Protein AF-A0A4Z2HQG2-F1 (afdb_monomer)

Sequence (594 aa):
MADAALGKVYAPDPDDWDNKTYTLETSAAKYFSLNQSSGVMTVKPNTPAGSYWLRVGVSDGVWPDVFSGVRVHVRELEEKSILSSASLRLTGITAREFIDSHVEGKSRLETFWDFLSETLSVRTGCVNIFSIADREERTVDIHFYVLTDNGYLRPEKLHSVLTAHKKKLQSLLRANVSQVQVDECVRTDCKTAGGCSTRLSIADTPTLVDSGALSLVSVKVTPSAVCGCAARETTHLPCFSYPISPCLNGGTCVDTQSGYRPCFDSHLSLEFMTERDDGLLLYAGPSATLLPGDGEDYMAIELIGGTPSLKINHGSGTLVLQLTNNVGVTDRRWHRLDVRSNSKLYDLGSPAESSNTVAGCSLIDDHCNSMERLSSCGKRGRCLGEWGPSGCLCEPGFAGPQCDQAAPEFSFDGRSHMQFQLLWSLPAREMRVQVGVRTHATVGVILSLLSQKQNEYLRLEVIQGLLAVLYNLGDGDYNLTLPYHRLGDGEWHEVELDRCPQGHMTKQSSLGTACVYTLCASRPCRHGTCVAHSPSRYTCRCSEGYRGRHCEATLAMFHNEDGNSLSLSSMFAISICVLAFLGSYVDYVLFYLW

Foldseek 3Di:
DAKAWQDAAFDDDPDPPFFKFKDWDPVCVVFKDADGGRNTIIGHPPDDFDKDWIWMWIDRPPDPIDIGIDIDGHDDDFPVFQVQKWKWKWAPAALLQQCADDPPDDHVVRLVLVLCCVLVVHDSVQKAWFAWDDDPRRMTMTMIWGQDPLGTDHNLVVLVSCLVCVVVSCVSSVTHTPFTRDFPQQPDPLVVFLAKGKDWDWDPGWDWRDNNVDIHTHIHIDIDIDRYDDDPPDDADAQVVDPDRPAPDPDDWDQDQVHTDHDLFDKDKDKDFAQDQWDWDDKDDDPDDDDPSFDIQIWTWIRHRQWTWIWGDPGRDIDIDTDPPSPRRNPRDIDMDIDGRPDPDDPSVDGSDDDPDDRRDGDLVCVQPDVDPAGQQGPQWHFDSTRDLTQTHGHPQADDRNSPHGDDDDDDPQVDDDDDDDPDDDDLFKDKDKDKDFALDQWDWPDKDADPVRQWIWTFIRHRQWTKIWTDPPPDIDIDTDVPDGRNPRDIDMDMDIGHGQQWDWDQDPNGIDTHHAPCSVVQAPAFHWADPDRDDIAGDHDPQFDDRRSPDGQDWDDDPPPDTDHPVRVVVVVVVVVVVVVVVVVVVVVVVD

Structure (mmCIF, N/CA/C/O backbone):
data_AF-A0A4Z2HQG2-F1
#
_entry.id   AF-A0A4Z2HQG2-F1
#
loop_
_atom_site.group_PDB
_atom_site.id
_atom_site.type_symbol
_atom_site.label_atom_id
_atom_site.label_alt_id
_atom_site.label_comp_id
_atom_site.label_asym_id
_atom_site.label_entity_id
_atom_site.label_seq_id
_atom_site.pdbx_PDB_ins_code
_atom_site.Cartn_x
_atom_site.Cartn_y
_atom_site.Cartn_z
_atom_site.occupancy
_atom_site.B_iso_or_equiv
_atom_site.auth_seq_id
_atom_site.auth_comp_id
_atom_site.auth_asym_id
_atom_site.auth_atom_id
_atom_site.pdbx_PDB_model_num
ATOM 1 N N . MET A 1 1 ? -13.260 -7.832 -5.582 1.00 51.09 1 MET A N 1
ATOM 2 C CA . MET A 1 1 ? -13.285 -8.267 -4.165 1.00 51.09 1 MET A CA 1
ATOM 3 C C . MET A 1 1 ? -14.295 -9.399 -4.076 1.00 51.09 1 MET A C 1
ATOM 5 O O . MET A 1 1 ? -15.378 -9.212 -4.605 1.00 51.09 1 MET A O 1
ATOM 9 N N . ALA A 1 2 ? -13.950 -10.565 -3.532 1.00 58.69 2 ALA A N 1
ATOM 10 C CA . ALA A 1 2 ? -14.931 -11.631 -3.288 1.00 58.69 2 ALA A CA 1
ATOM 11 C C . ALA A 1 2 ? -15.864 -11.254 -2.116 1.00 58.69 2 ALA A C 1
ATOM 13 O O . ALA A 1 2 ? -15.590 -10.271 -1.423 1.00 58.69 2 ALA A O 1
ATOM 14 N N . ASP A 1 3 ? -16.935 -12.021 -1.891 1.00 73.19 3 ASP A N 1
ATOM 15 C CA . ASP A 1 3 ? -17.783 -11.860 -0.701 1.00 73.19 3 ASP A CA 1
ATOM 16 C C . ASP A 1 3 ? -16.923 -11.905 0.573 1.00 73.19 3 ASP A C 1
ATOM 18 O O . ASP A 1 3 ? -16.094 -12.805 0.740 1.00 73.19 3 ASP A O 1
ATOM 22 N N . ALA A 1 4 ? -17.110 -10.938 1.474 1.00 83.25 4 ALA A N 1
ATOM 23 C CA . ALA A 1 4 ? -16.335 -10.839 2.711 1.00 83.25 4 ALA A CA 1
ATOM 24 C C . ALA A 1 4 ? -17.253 -10.844 3.937 1.00 83.25 4 ALA A C 1
ATOM 26 O O . ALA A 1 4 ? -18.242 -10.112 3.989 1.00 83.25 4 ALA A O 1
ATOM 27 N N . ALA A 1 5 ? -16.931 -11.668 4.934 1.00 89.06 5 ALA A N 1
ATOM 28 C CA . ALA A 1 5 ? -17.660 -11.702 6.199 1.00 89.06 5 ALA A CA 1
ATOM 29 C C . ALA A 1 5 ? -17.348 -10.452 7.033 1.00 89.06 5 ALA A C 1
ATOM 31 O O . ALA A 1 5 ? -16.183 -10.155 7.276 1.00 89.06 5 ALA A O 1
ATOM 32 N N . LEU A 1 6 ? -18.396 -9.747 7.468 1.00 88.38 6 LEU A N 1
ATOM 33 C CA . LEU A 1 6 ? -18.344 -8.529 8.280 1.00 88.38 6 LEU A CA 1
ATOM 34 C C . LEU A 1 6 ? -18.294 -8.789 9.786 1.00 88.38 6 LEU A C 1
ATOM 36 O O . LEU A 1 6 ? -17.928 -7.888 10.528 1.00 88.38 6 LEU A O 1
ATOM 40 N N . GLY A 1 7 ? -18.648 -9.997 10.225 1.00 87.12 7 GLY A N 1
ATOM 41 C CA . GLY A 1 7 ? -18.783 -10.349 11.640 1.00 87.12 7 GLY A CA 1
ATOM 42 C C . GLY A 1 7 ? -20.166 -10.909 11.957 1.00 87.12 7 GLY A C 1
ATOM 43 O O . GLY A 1 7 ? -21.037 -10.991 11.081 1.00 87.12 7 GLY A O 1
ATOM 44 N N . LYS A 1 8 ? -20.357 -11.338 13.208 1.00 87.00 8 LYS A N 1
ATOM 45 C CA . LYS A 1 8 ? -21.654 -11.815 13.702 1.00 87.00 8 LYS A CA 1
ATOM 46 C C . LYS A 1 8 ? -22.450 -10.643 14.270 1.00 87.00 8 LYS A C 1
ATOM 48 O O . LYS A 1 8 ? -21.924 -9.855 15.047 1.00 87.00 8 LYS A O 1
ATOM 53 N N . VAL A 1 9 ? -23.734 -10.554 13.930 1.00 85.75 9 VAL A N 1
ATOM 54 C CA . VAL A 1 9 ? -24.632 -9.562 14.531 1.00 85.75 9 VAL A CA 1
ATOM 55 C C . VAL A 1 9 ? -24.771 -9.847 16.025 1.00 85.75 9 VAL A C 1
ATOM 57 O O . VAL A 1 9 ? -25.248 -10.913 16.426 1.00 85.75 9 VAL A O 1
ATOM 60 N N . TYR A 1 10 ? -24.345 -8.888 16.845 1.00 78.62 10 TYR A N 1
ATOM 61 C CA . TYR A 1 10 ? -24.420 -8.997 18.294 1.00 78.62 10 TYR A CA 1
ATOM 62 C C . TYR A 1 10 ? -25.868 -8.845 18.779 1.00 78.62 10 TYR A C 1
ATOM 64 O O . TYR A 1 10 ? -26.553 -7.868 18.460 1.00 78.62 10 TYR A O 1
ATOM 72 N N . ALA A 1 11 ? -26.316 -9.844 19.537 1.00 74.81 11 ALA A N 1
ATOM 73 C CA . ALA A 1 11 ? -27.630 -9.931 20.164 1.00 74.81 11 ALA A CA 1
ATOM 74 C C . ALA A 1 11 ? -27.455 -10.645 21.519 1.00 74.81 11 ALA A C 1
ATOM 76 O O . ALA A 1 11 ? -27.500 -11.882 21.563 1.00 74.81 11 ALA A O 1
ATOM 77 N N . PRO A 1 12 ? -27.112 -9.889 22.581 1.00 66.75 12 PRO A N 1
ATOM 78 C CA . PRO A 1 12 ? -26.886 -10.448 23.906 1.00 66.75 12 PRO A CA 1
ATOM 79 C C . PRO A 1 12 ? -28.193 -11.011 24.452 1.00 66.75 12 PRO A C 1
ATOM 81 O O . PRO A 1 12 ? -29.228 -10.354 24.366 1.00 66.75 12 PRO A O 1
ATOM 84 N N . ASP A 1 13 ? -28.116 -12.213 25.001 1.00 64.69 13 ASP A N 1
ATOM 85 C CA . ASP A 1 13 ? -29.256 -12.978 25.484 1.00 64.69 13 ASP A CA 1
ATOM 86 C C . ASP A 1 13 ? -28.872 -13.635 26.815 1.00 64.69 13 ASP A C 1
ATOM 88 O O . ASP A 1 13 ? -27.799 -14.240 26.887 1.00 64.69 13 ASP A O 1
ATOM 92 N N . PRO A 1 14 ? -29.643 -13.452 27.896 1.00 61.03 14 PRO A N 1
ATOM 93 C CA . PRO A 1 14 ? -29.317 -14.027 29.198 1.00 61.03 14 PRO A CA 1
ATOM 94 C C . PRO A 1 14 ? -29.304 -15.568 29.234 1.00 61.03 14 PRO A C 1
ATOM 96 O O . PRO A 1 14 ? -28.666 -16.132 30.126 1.00 61.03 14 PRO A O 1
ATOM 99 N N . ASP A 1 15 ? -29.971 -16.241 28.293 1.00 62.28 15 ASP A N 1
ATOM 100 C CA . ASP A 1 15 ? -30.085 -17.696 28.153 1.00 62.28 15 ASP A CA 1
ATOM 101 C C . ASP A 1 15 ? -29.607 -18.187 26.771 1.00 62.28 15 ASP A C 1
ATOM 103 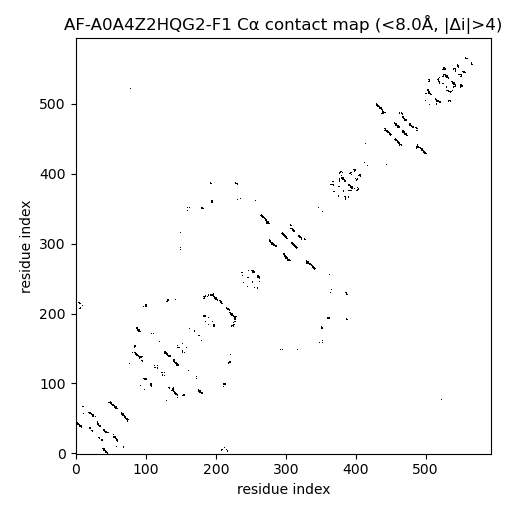O O . ASP A 1 15 ? -30.370 -18.511 25.873 1.00 62.28 15 ASP A O 1
ATOM 107 N N . ASP A 1 16 ? -28.288 -18.330 26.616 1.00 60.03 16 ASP A N 1
ATOM 108 C CA . ASP A 1 16 ? -27.610 -18.720 25.362 1.00 60.03 16 ASP A CA 1
ATOM 109 C C . ASP A 1 16 ? -27.902 -20.154 24.836 1.00 60.03 16 ASP A C 1
ATOM 111 O O . ASP A 1 16 ? -27.210 -20.633 23.930 1.00 60.03 16 ASP A O 1
ATOM 115 N N . TRP A 1 17 ? -28.882 -20.874 25.392 1.00 60.38 17 TRP A N 1
ATOM 116 C CA . TRP A 1 17 ? -29.197 -22.259 25.005 1.00 60.38 17 TRP A CA 1
ATOM 117 C C . TRP A 1 17 ? -30.193 -22.387 23.842 1.00 60.38 17 TRP A C 1
ATOM 119 O O . TRP A 1 17 ? -30.393 -23.505 23.358 1.00 60.38 17 TRP A O 1
ATOM 129 N N . ASP A 1 18 ? -30.738 -21.275 23.342 1.00 66.75 18 ASP A N 1
ATOM 130 C CA . ASP A 1 18 ? -31.759 -21.276 22.293 1.00 66.75 18 ASP A CA 1
ATOM 131 C C . ASP A 1 18 ? -31.204 -20.954 20.890 1.00 66.75 18 ASP A C 1
ATOM 133 O O . ASP A 1 18 ? -30.251 -20.191 20.691 1.00 66.75 18 ASP A O 1
ATOM 137 N N . ASN A 1 19 ? -31.804 -21.572 19.865 1.00 77.38 19 ASN A N 1
ATOM 138 C CA . ASN A 1 19 ? -31.438 -21.341 18.467 1.00 77.38 19 ASN A CA 1
ATOM 139 C C . ASN A 1 19 ? -32.012 -20.007 17.979 1.00 77.38 19 ASN A C 1
ATOM 141 O O . ASN A 1 19 ? -33.206 -19.890 17.716 1.00 77.38 19 ASN A O 1
ATOM 145 N N . LYS A 1 20 ? -31.136 -19.025 17.770 1.00 80.94 20 LYS A N 1
ATOM 146 C CA . LYS A 1 20 ? -31.509 -17.702 17.254 1.00 80.94 20 LYS A CA 1
ATOM 147 C C . LYS A 1 20 ? -31.681 -17.714 15.737 1.00 80.94 20 LYS A C 1
ATOM 149 O O . LYS A 1 20 ? -30.840 -18.237 15.004 1.00 80.94 20 LYS A O 1
ATOM 154 N N . THR A 1 21 ? -32.735 -17.061 15.266 1.00 86.50 21 THR A N 1
ATOM 155 C CA . THR A 1 21 ? -32.995 -16.797 13.850 1.00 86.50 21 THR A CA 1
ATOM 156 C C . THR A 1 21 ? -32.809 -15.319 13.535 1.00 86.50 21 THR A C 1
ATOM 158 O O . THR A 1 21 ? -33.288 -14.441 14.250 1.00 86.50 21 THR A O 1
ATOM 161 N N . TYR A 1 22 ? -32.076 -15.045 12.457 1.00 88.00 22 TYR A N 1
ATOM 162 C CA . TYR A 1 22 ? -31.680 -13.698 12.060 1.00 88.00 22 TYR A CA 1
ATOM 163 C C . TYR A 1 22 ? -32.368 -13.287 10.757 1.00 88.00 22 TYR A C 1
ATOM 165 O O . TYR A 1 22 ? -32.277 -13.986 9.745 1.00 88.00 22 TYR A O 1
ATOM 173 N N . THR A 1 23 ? -33.015 -12.122 10.753 1.00 87.38 23 THR A N 1
ATOM 174 C CA . THR A 1 23 ? -33.727 -11.576 9.589 1.00 87.38 23 THR A CA 1
ATOM 175 C C . THR A 1 23 ? -33.240 -10.167 9.258 1.00 87.38 23 THR A C 1
ATOM 177 O O . THR A 1 23 ? -33.092 -9.320 10.134 1.00 87.38 23 THR A O 1
ATOM 180 N N . LEU A 1 24 ? -32.950 -9.908 7.980 1.00 85.06 24 LEU A N 1
ATOM 181 C CA . LEU A 1 24 ? -32.493 -8.601 7.499 1.00 85.06 24 LEU A CA 1
ATOM 182 C C . LEU A 1 24 ? -33.654 -7.850 6.842 1.00 85.06 24 LEU A C 1
ATOM 184 O O . LEU A 1 24 ? -34.320 -8.395 5.962 1.00 85.06 24 LEU A O 1
ATOM 188 N N . GLU A 1 25 ? -33.861 -6.589 7.221 1.00 76.75 25 GLU A N 1
ATOM 189 C CA . GLU A 1 25 ? -34.881 -5.739 6.602 1.00 76.75 25 GLU A CA 1
ATOM 190 C C . GLU A 1 25 ? -34.534 -5.434 5.122 1.00 76.75 25 GLU A C 1
ATOM 192 O O . GLU A 1 25 ? -33.387 -5.156 4.755 1.00 76.75 25 GLU A O 1
ATOM 197 N N . THR A 1 26 ? -35.533 -5.523 4.240 1.00 63.28 26 THR A N 1
ATOM 198 C CA . THR A 1 26 ? -35.403 -5.679 2.774 1.00 63.28 26 THR A CA 1
ATOM 199 C C . THR A 1 26 ? -34.710 -4.535 2.027 1.00 63.28 26 THR A C 1
ATOM 201 O O . THR A 1 26 ? -34.234 -4.747 0.912 1.00 63.28 26 THR A O 1
ATOM 204 N N . SER A 1 27 ? -34.579 -3.345 2.615 1.00 66.06 27 SER A N 1
ATOM 205 C CA . SER A 1 27 ? -33.904 -2.199 1.983 1.00 66.06 27 SER A CA 1
ATOM 206 C C . SER A 1 27 ? -32.385 -2.386 1.823 1.00 66.06 27 SER A C 1
ATOM 208 O O . SER A 1 27 ? -31.767 -1.706 1.004 1.00 66.06 27 SER A O 1
ATOM 210 N N . ALA A 1 28 ? -31.778 -3.341 2.539 1.00 63.22 28 ALA A N 1
ATOM 211 C CA . ALA A 1 28 ? -30.330 -3.557 2.561 1.00 63.22 28 ALA A CA 1
ATOM 212 C C . ALA A 1 28 ? -29.814 -4.809 1.823 1.00 63.22 28 ALA A C 1
ATOM 214 O O . ALA A 1 28 ? -28.605 -4.948 1.612 1.00 63.22 28 ALA A O 1
ATOM 215 N N . ALA A 1 29 ? -30.706 -5.704 1.387 1.00 68.56 29 ALA A N 1
ATOM 216 C CA . ALA A 1 29 ? -30.348 -6.998 0.787 1.00 68.56 29 ALA A CA 1
ATOM 217 C C . ALA A 1 29 ? -29.572 -6.889 -0.549 1.00 68.56 29 ALA A C 1
ATOM 219 O O . ALA A 1 29 ? -28.973 -7.861 -1.031 1.00 68.56 29 ALA A O 1
ATOM 220 N N . LYS A 1 30 ? -29.563 -5.694 -1.161 1.00 81.75 30 LYS A N 1
ATOM 221 C CA . LYS A 1 30 ? -28.828 -5.414 -2.402 1.00 81.75 30 LYS A CA 1
ATOM 222 C C . LYS A 1 30 ? -27.312 -5.548 -2.221 1.00 81.75 30 LYS A C 1
ATOM 224 O O . LYS A 1 30 ? -26.664 -6.118 -3.093 1.00 81.75 30 LYS A O 1
ATOM 229 N N . TYR A 1 31 ? -26.770 -5.063 -1.104 1.00 86.94 31 TYR A N 1
ATOM 230 C CA . TYR A 1 31 ? -25.321 -4.980 -0.861 1.00 86.94 31 TYR A CA 1
ATOM 231 C C . TYR A 1 31 ? -24.828 -5.934 0.229 1.00 86.94 31 TYR A C 1
ATOM 233 O O . TYR A 1 31 ? -23.652 -6.292 0.249 1.00 86.94 31 TYR A O 1
ATOM 241 N N . PHE A 1 32 ? -25.727 -6.383 1.105 1.00 90.00 32 PHE A N 1
ATOM 242 C CA . PHE A 1 32 ? -25.391 -7.235 2.238 1.00 90.00 32 PHE A CA 1
ATOM 243 C C . PHE A 1 32 ? -26.239 -8.502 2.236 1.00 90.00 32 PHE A C 1
ATOM 245 O O . PHE A 1 32 ? -27.396 -8.499 1.809 1.00 90.00 32 PHE A O 1
ATOM 252 N N . SER A 1 33 ? -25.659 -9.587 2.728 1.00 88.94 33 SER A N 1
ATOM 253 C CA . SER A 1 33 ? -26.357 -10.836 3.025 1.00 88.94 33 SER A CA 1
ATOM 254 C C . SER A 1 33 ? -26.158 -11.207 4.486 1.00 88.94 33 SER A C 1
ATOM 256 O O . SER A 1 33 ? -25.143 -10.875 5.092 1.00 88.94 33 SER A O 1
ATOM 258 N N . LEU A 1 34 ? -27.150 -11.880 5.058 1.00 89.25 34 LEU A N 1
ATOM 259 C CA . LEU A 1 34 ? -27.147 -12.307 6.449 1.00 89.25 34 LEU A CA 1
ATOM 260 C C . LEU A 1 34 ? -27.459 -13.797 6.500 1.00 89.25 34 LEU A C 1
ATOM 262 O O . LEU A 1 34 ? -28.461 -14.243 5.939 1.00 89.25 34 LEU A O 1
ATOM 266 N N . ASN A 1 35 ? -26.597 -14.564 7.159 1.00 89.69 35 ASN A N 1
ATOM 267 C CA . ASN A 1 35 ? -26.870 -15.965 7.420 1.00 89.69 35 ASN A CA 1
ATOM 268 C C . ASN A 1 35 ? -27.916 -16.082 8.539 1.00 89.69 35 ASN A C 1
ATOM 270 O O . ASN A 1 35 ? -27.693 -15.607 9.653 1.00 89.69 35 ASN A O 1
ATOM 274 N N . GLN A 1 36 ? -29.039 -16.731 8.235 1.00 88.19 36 GLN A N 1
ATOM 275 C CA . GLN A 1 36 ? -30.193 -16.815 9.130 1.00 88.19 36 GLN A CA 1
ATOM 276 C C . GLN A 1 36 ? -29.933 -17.613 10.412 1.00 88.19 36 GLN A C 1
ATOM 278 O O . GLN A 1 36 ? -30.589 -17.339 11.410 1.00 88.19 36 GLN A O 1
ATOM 283 N N . SER A 1 37 ? -29.000 -18.573 10.404 1.00 86.38 37 SER A N 1
ATOM 284 C CA . SER A 1 37 ? -28.721 -19.440 11.557 1.00 86.38 37 SER A CA 1
ATOM 285 C C . SER A 1 37 ? -27.490 -19.006 12.351 1.00 86.38 37 SER A C 1
ATOM 287 O O . SER A 1 37 ? -27.439 -19.189 13.560 1.00 86.38 37 SER A O 1
ATOM 289 N N . SER A 1 38 ? -26.471 -18.446 11.692 1.00 86.69 38 SER A N 1
ATOM 290 C CA . SER A 1 38 ? -25.245 -18.015 12.378 1.00 86.69 38 SER A CA 1
ATOM 291 C C . SER A 1 38 ? -25.233 -16.533 12.744 1.00 86.69 38 SER A C 1
ATOM 293 O O . SER A 1 38 ? -24.419 -16.126 13.574 1.00 86.69 38 SER A O 1
ATOM 295 N N . GLY A 1 39 ? -26.086 -15.718 12.116 1.00 86.75 39 GLY A N 1
ATOM 296 C CA . GLY A 1 39 ? -26.074 -14.262 12.257 1.00 86.75 39 GLY A CA 1
ATOM 297 C C . GLY A 1 39 ? -24.847 -13.597 11.631 1.00 86.75 39 GLY A C 1
ATOM 298 O O . GLY A 1 39 ? -24.604 -12.418 11.878 1.00 86.75 39 GLY A O 1
ATOM 299 N N . VAL A 1 40 ? -24.050 -14.331 10.844 1.00 89.50 40 VAL A N 1
ATOM 300 C CA . VAL A 1 40 ? -22.886 -13.776 10.141 1.00 89.50 40 VAL A CA 1
ATOM 301 C C . VAL A 1 40 ? -23.363 -12.936 8.967 1.00 89.50 40 VAL A C 1
ATOM 303 O O . VAL A 1 40 ? -24.077 -13.422 8.086 1.00 89.50 40 VAL A O 1
ATOM 306 N N . MET A 1 41 ? -22.943 -11.676 8.952 1.00 90.00 41 MET A N 1
ATOM 307 C CA . MET A 1 41 ? -23.210 -10.750 7.864 1.00 90.00 41 MET A CA 1
ATOM 308 C C . MET A 1 41 ? -22.066 -10.784 6.850 1.00 90.00 41 MET A C 1
ATOM 310 O O . MET A 1 41 ? -20.900 -10.871 7.226 1.00 90.00 41 MET A O 1
ATOM 314 N N . THR A 1 42 ? -22.382 -10.699 5.563 1.00 90.44 42 THR A N 1
ATOM 315 C CA . THR A 1 42 ? -21.413 -10.652 4.464 1.00 90.44 42 THR A CA 1
ATOM 316 C C . THR A 1 42 ? -21.691 -9.459 3.555 1.00 90.44 42 THR A C 1
ATOM 318 O O . THR A 1 42 ? -22.846 -9.123 3.285 1.00 90.44 42 THR A O 1
ATOM 321 N N . VAL A 1 43 ? -20.629 -8.802 3.089 1.00 89.56 43 VAL A N 1
ATOM 322 C CA . VAL A 1 43 ? -20.696 -7.740 2.078 1.00 89.56 43 VAL A CA 1
ATOM 323 C C . VAL A 1 43 ? -20.455 -8.326 0.694 1.00 89.56 43 VAL A C 1
ATOM 325 O O . VAL A 1 43 ? -19.551 -9.145 0.513 1.00 89.56 43 VAL A O 1
ATOM 328 N N . LYS A 1 44 ? -21.263 -7.894 -0.276 1.00 84.56 44 LYS A N 1
ATOM 329 C CA . LYS A 1 44 ? -21.154 -8.309 -1.676 1.00 84.56 44 LYS A CA 1
ATOM 330 C C . LYS A 1 44 ? -20.104 -7.477 -2.432 1.00 84.56 44 LYS A C 1
ATOM 332 O O . LYS A 1 44 ? -19.889 -6.305 -2.088 1.00 84.56 44 LYS A O 1
ATOM 337 N N . PRO A 1 45 ? -19.486 -8.028 -3.496 1.00 79.88 45 PRO A N 1
ATOM 338 C CA . PRO A 1 45 ? -18.618 -7.288 -4.408 1.00 79.88 45 PRO A CA 1
ATOM 339 C C . PRO A 1 45 ? -19.247 -5.980 -4.894 1.00 79.88 45 PRO A C 1
ATOM 341 O O . PRO A 1 45 ? -20.457 -5.895 -5.095 1.00 79.88 45 PRO A O 1
ATOM 344 N N . ASN A 1 46 ? -18.401 -4.981 -5.161 1.00 76.06 46 ASN A N 1
ATOM 345 C CA . ASN A 1 46 ? -18.788 -3.691 -5.752 1.00 76.06 46 ASN A CA 1
ATOM 346 C C . ASN A 1 46 ? -19.796 -2.878 -4.920 1.00 76.06 46 ASN A C 1
ATOM 348 O O . ASN A 1 46 ? -20.491 -2.011 -5.451 1.00 76.06 46 ASN A O 1
ATOM 352 N N . THR A 1 47 ? -19.863 -3.128 -3.610 1.00 83.62 47 THR A N 1
ATOM 353 C CA . THR A 1 47 ? -20.615 -2.276 -2.684 1.00 83.62 47 THR A CA 1
ATOM 354 C C . THR A 1 47 ? -19.990 -0.871 -2.651 1.00 83.62 47 THR A C 1
ATOM 356 O O . THR A 1 47 ? -18.798 -0.758 -2.357 1.00 83.62 47 THR A O 1
ATOM 359 N N . PRO A 1 48 ? -20.749 0.204 -2.947 1.00 85.44 48 PRO A N 1
ATOM 360 C CA . PRO A 1 48 ? -20.213 1.564 -2.969 1.00 85.44 48 PRO A CA 1
ATOM 361 C C . PRO A 1 48 ? -19.671 2.011 -1.607 1.00 85.44 48 PRO A C 1
ATOM 363 O O . PRO A 1 48 ? -20.218 1.643 -0.563 1.00 85.44 48 PRO A O 1
ATOM 366 N N . ALA A 1 49 ? -18.644 2.864 -1.614 1.00 86.94 49 ALA A N 1
ATOM 367 C CA . ALA A 1 49 ? -18.182 3.529 -0.401 1.00 86.94 49 ALA A CA 1
ATOM 368 C C . ALA A 1 49 ? -19.314 4.373 0.209 1.00 86.94 49 ALA A C 1
ATOM 370 O O . ALA A 1 49 ? -20.054 5.057 -0.500 1.00 86.94 49 ALA A O 1
ATOM 371 N N . GLY A 1 50 ? -19.467 4.311 1.529 1.00 87.06 50 GLY A N 1
ATOM 372 C CA . GLY A 1 50 ? -20.583 4.946 2.216 1.00 87.06 50 GLY A CA 1
ATOM 373 C C . GLY A 1 50 ? -20.833 4.384 3.607 1.00 87.06 50 GLY A C 1
ATOM 374 O O . GLY A 1 50 ? -20.152 3.472 4.074 1.00 87.06 50 GLY A O 1
ATOM 375 N N . SER A 1 51 ? -21.819 4.964 4.284 1.00 89.25 51 SER A N 1
ATOM 376 C CA . SER A 1 51 ? -22.279 4.496 5.591 1.00 89.25 51 SER A CA 1
ATOM 377 C C . SER A 1 51 ? -23.682 3.929 5.445 1.00 89.25 51 SER A C 1
ATOM 379 O O . SER A 1 51 ? -24.586 4.632 5.000 1.00 89.25 51 SER A O 1
ATOM 381 N N . TYR A 1 52 ? -23.850 2.671 5.826 1.00 89.19 52 TYR A N 1
ATOM 382 C CA . TYR A 1 52 ? -25.099 1.933 5.720 1.00 89.19 52 TYR A CA 1
ATOM 383 C C . TYR A 1 52 ? -25.632 1.652 7.119 1.00 89.19 52 TYR A C 1
ATOM 385 O O . TYR A 1 52 ? -24.882 1.247 8.010 1.00 89.19 52 TYR A O 1
ATOM 393 N N . TRP A 1 53 ? -26.926 1.881 7.312 1.00 88.69 53 TRP A N 1
ATOM 394 C CA . TRP A 1 53 ? -27.624 1.562 8.549 1.00 88.69 53 TRP A CA 1
ATOM 395 C C . TRP A 1 53 ? -28.558 0.388 8.296 1.00 88.69 53 TRP A C 1
ATOM 397 O O . TRP A 1 53 ? -29.460 0.477 7.465 1.00 88.69 53 TRP A O 1
ATOM 407 N N . LEU A 1 54 ? -28.299 -0.717 8.985 1.00 88.56 54 LEU A N 1
ATOM 408 C CA . LEU A 1 54 ? -28.976 -1.990 8.806 1.00 88.56 54 LEU A CA 1
ATOM 409 C C . LEU A 1 54 ? -29.760 -2.316 10.071 1.00 88.56 54 LEU A C 1
ATOM 411 O O . LEU A 1 54 ? -29.247 -2.171 11.180 1.00 88.56 54 LEU A O 1
ATOM 415 N N . ARG A 1 55 ? -30.992 -2.788 9.903 1.00 87.25 55 ARG A N 1
ATOM 416 C CA . ARG A 1 55 ? -31.817 -3.289 10.999 1.00 87.25 55 ARG A CA 1
ATOM 417 C C . ARG A 1 55 ? -31.965 -4.798 10.848 1.00 87.25 55 ARG A C 1
ATOM 419 O O . ARG A 1 55 ? -32.398 -5.282 9.802 1.00 87.25 55 ARG A O 1
ATOM 426 N N . VAL A 1 56 ? -31.561 -5.520 11.887 1.00 88.12 56 VAL A N 1
ATOM 427 C CA . VAL A 1 56 ? -31.580 -6.982 11.934 1.00 88.12 56 VAL A CA 1
ATOM 428 C C . VAL A 1 56 ? -32.535 -7.421 13.032 1.00 88.12 56 VAL A C 1
ATOM 430 O O . VAL A 1 56 ? -32.326 -7.076 14.192 1.00 88.12 56 VAL A O 1
ATOM 433 N N . GLY A 1 57 ? -33.580 -8.155 12.663 1.00 87.31 57 GLY A N 1
ATOM 434 C CA . GLY A 1 57 ? -34.461 -8.827 13.612 1.00 87.31 57 GLY A CA 1
ATOM 435 C C . GLY A 1 57 ? -33.812 -10.115 14.106 1.00 87.31 57 GLY A C 1
ATOM 436 O O . GLY A 1 57 ? -33.263 -10.878 13.306 1.00 87.31 57 GLY A O 1
ATOM 437 N N . VAL A 1 58 ? -33.862 -10.342 15.412 1.00 86.94 58 VAL A N 1
ATOM 438 C CA . VAL A 1 58 ? -33.368 -11.551 16.071 1.00 86.94 58 VAL A CA 1
ATOM 439 C C . VAL A 1 58 ? -34.511 -12.144 16.881 1.00 86.94 58 VAL A C 1
ATOM 441 O O . VAL A 1 58 ? -35.093 -11.450 17.713 1.00 86.94 58 VAL A O 1
ATOM 444 N N . SER A 1 59 ? -34.832 -13.406 16.604 1.00 85.00 59 SER A N 1
ATOM 445 C CA . SER A 1 59 ? -35.925 -14.144 17.242 1.00 85.00 59 SER A CA 1
ATOM 446 C C . SER A 1 59 ? -35.436 -15.513 17.702 1.00 85.00 59 SER A C 1
ATOM 448 O O . SER A 1 59 ? -34.802 -16.236 16.928 1.00 85.00 59 SER A O 1
ATOM 450 N N . ASP A 1 60 ? -35.718 -15.866 18.950 1.00 80.38 60 ASP A N 1
ATOM 451 C CA . ASP A 1 60 ? -35.506 -17.195 19.541 1.00 80.38 60 ASP A CA 1
ATOM 452 C C . ASP A 1 60 ? -36.808 -18.029 19.574 1.00 80.38 60 ASP A C 1
ATOM 454 O O . ASP A 1 60 ? -36.784 -19.225 19.859 1.00 80.38 60 ASP A O 1
ATOM 458 N N . GLY A 1 61 ? -37.952 -17.417 19.236 1.00 75.81 61 GLY A N 1
ATOM 459 C CA . GLY A 1 61 ? -39.279 -18.030 19.302 1.00 75.81 61 GLY A CA 1
ATOM 460 C C . GLY A 1 61 ? -39.864 -18.167 20.716 1.00 75.81 61 GLY A C 1
ATOM 461 O O . GLY A 1 61 ? -40.967 -18.705 20.848 1.00 75.81 61 GLY A O 1
ATOM 462 N N . VAL A 1 62 ? -39.166 -17.690 21.750 1.00 74.81 62 VAL A N 1
ATOM 463 C CA . VAL A 1 62 ? -39.548 -17.772 23.170 1.00 74.81 62 VAL A CA 1
ATOM 464 C C . VAL A 1 62 ? -39.829 -16.378 23.734 1.00 74.81 62 VAL A C 1
ATOM 466 O O . VAL A 1 62 ? -40.880 -16.156 24.344 1.00 74.81 62 VAL A O 1
ATOM 469 N N . TRP A 1 63 ? -38.929 -15.428 23.489 1.00 69.69 63 TRP A N 1
ATOM 470 C CA . TRP A 1 63 ? -39.031 -14.036 23.907 1.00 69.69 63 TRP A CA 1
ATOM 471 C C . TRP A 1 63 ? -39.437 -13.126 22.735 1.00 69.69 63 TRP A C 1
ATOM 473 O O . TRP A 1 63 ? -39.380 -13.522 21.570 1.00 69.69 63 TRP A O 1
ATOM 483 N N . PRO A 1 64 ? -39.909 -11.893 23.007 1.00 72.56 64 PRO A N 1
ATOM 484 C CA . PRO A 1 64 ? -40.253 -10.951 21.948 1.00 72.56 64 PRO A CA 1
ATOM 485 C C . PRO A 1 64 ? -39.054 -10.630 21.052 1.00 72.56 64 PRO A C 1
ATOM 487 O O . PRO A 1 64 ? -37.979 -10.307 21.556 1.00 72.56 64 PRO A O 1
ATOM 490 N N . ASP A 1 65 ? -39.281 -10.632 19.737 1.00 77.38 65 ASP A N 1
ATOM 491 C CA . ASP A 1 65 ? -38.264 -10.302 18.738 1.00 77.38 65 ASP A CA 1
ATOM 492 C C . ASP A 1 65 ? -37.551 -8.980 19.056 1.00 77.38 65 ASP A C 1
ATOM 494 O O . ASP A 1 65 ? -38.176 -7.936 19.284 1.00 77.38 65 ASP A O 1
ATOM 498 N N . VAL A 1 66 ? -36.220 -9.017 19.009 1.00 81.75 66 VAL A N 1
ATOM 499 C CA . VAL A 1 66 ? -35.365 -7.860 19.279 1.00 81.75 66 VAL A CA 1
ATOM 500 C C . VAL A 1 66 ? -34.744 -7.364 17.980 1.00 81.75 66 VAL A C 1
ATOM 502 O O . VAL A 1 66 ? -34.366 -8.146 17.109 1.00 81.75 66 VAL A O 1
ATOM 505 N N . PHE A 1 67 ? -34.590 -6.047 17.848 1.00 83.88 67 PHE A N 1
ATOM 506 C CA . PHE A 1 67 ? -33.941 -5.446 16.685 1.00 83.88 67 PHE A CA 1
ATOM 507 C C . PHE A 1 67 ? -32.551 -4.927 17.041 1.00 83.88 67 PHE A C 1
ATOM 509 O O . PHE A 1 67 ? -32.410 -3.997 17.834 1.00 83.88 67 PHE A O 1
ATOM 516 N N . SER A 1 68 ? -31.531 -5.487 16.393 1.00 84.81 68 SER A N 1
ATOM 517 C CA . SER A 1 68 ? -30.153 -5.006 16.469 1.00 84.81 68 SER A CA 1
ATOM 518 C C . SER A 1 68 ? -29.868 -4.040 15.315 1.00 84.81 68 SER A C 1
ATOM 520 O O . SER A 1 68 ? -30.175 -4.317 14.150 1.00 84.81 68 SER A O 1
ATOM 522 N N . GLY A 1 69 ? -29.326 -2.864 15.641 1.00 86.81 69 GLY A N 1
ATOM 523 C CA . GLY A 1 69 ? -28.929 -1.846 14.669 1.00 86.81 69 GLY A CA 1
ATOM 524 C C . GLY A 1 69 ? -27.451 -1.981 14.320 1.00 86.81 69 GLY A C 1
ATOM 525 O O . GLY A 1 69 ? -26.599 -1.787 15.182 1.00 86.81 69 GLY A O 1
ATOM 526 N N . VAL A 1 70 ? -27.140 -2.275 13.059 1.00 87.88 70 VAL A N 1
ATOM 527 C CA . VAL A 1 70 ? -25.767 -2.468 12.579 1.00 87.88 70 VAL A CA 1
ATOM 528 C C . VAL A 1 70 ? -25.380 -1.314 11.660 1.00 87.88 70 VAL A C 1
ATOM 530 O O . VAL A 1 70 ? -26.050 -1.041 10.662 1.00 87.88 70 VAL A O 1
ATOM 533 N N . ARG A 1 71 ? -24.276 -0.632 11.977 1.00 89.81 71 ARG A N 1
ATOM 534 C CA . ARG A 1 71 ? -23.708 0.427 11.134 1.00 89.81 71 ARG A CA 1
ATOM 535 C C . ARG A 1 71 ? -22.494 -0.102 10.386 1.00 89.81 71 ARG A C 1
ATOM 537 O O . ARG A 1 71 ? -21.489 -0.428 11.006 1.00 89.81 71 ARG A O 1
ATOM 544 N N . VAL A 1 72 ? -22.568 -0.132 9.059 1.00 90.19 72 VAL A N 1
ATOM 545 C CA . VAL A 1 72 ? -21.461 -0.577 8.205 1.00 90.19 72 VAL A CA 1
ATOM 546 C C . VAL A 1 72 ? -20.856 0.625 7.493 1.00 90.19 72 VAL A C 1
ATOM 548 O O . VAL A 1 72 ? -21.544 1.330 6.756 1.00 90.19 72 VAL A O 1
ATOM 551 N N . HIS A 1 73 ? -19.561 0.856 7.697 1.00 89.50 73 HIS A N 1
ATOM 552 C CA . HIS A 1 73 ? -18.803 1.893 7.000 1.00 89.50 73 HIS A CA 1
ATOM 553 C C . HIS A 1 73 ? -17.909 1.253 5.937 1.00 89.50 73 HIS A C 1
ATOM 555 O O . HIS A 1 73 ? -16.931 0.589 6.265 1.00 89.50 73 HIS A O 1
ATOM 561 N N . VAL A 1 74 ? -18.232 1.478 4.665 1.00 89.19 74 VAL A N 1
ATOM 562 C CA . VAL A 1 74 ? -17.434 1.017 3.524 1.00 89.19 74 VAL A CA 1
ATOM 563 C C . VAL A 1 74 ? -16.537 2.164 3.072 1.00 89.19 74 VAL A C 1
ATOM 565 O O . VAL A 1 74 ? -17.028 3.232 2.701 1.00 89.19 74 VAL A O 1
ATOM 568 N N . ARG A 1 75 ? -15.220 1.950 3.114 1.00 85.31 75 ARG A N 1
ATOM 569 C CA . ARG A 1 75 ? -14.203 2.899 2.643 1.00 85.31 75 ARG A CA 1
ATOM 570 C C . ARG A 1 75 ? -13.359 2.239 1.560 1.00 85.31 75 ARG A C 1
ATOM 572 O O . ARG A 1 75 ? -13.082 1.045 1.638 1.00 85.31 75 ARG A O 1
ATOM 579 N N . GLU A 1 76 ? -12.965 3.018 0.562 1.00 80.81 76 GLU A N 1
ATOM 580 C CA . GLU A 1 76 ? -12.035 2.562 -0.469 1.00 80.81 76 GLU A CA 1
ATOM 581 C C . GLU A 1 76 ? -10.596 2.685 0.048 1.00 80.81 76 GLU A C 1
ATOM 583 O O . GLU A 1 76 ? -10.257 3.655 0.728 1.00 80.81 76 GLU A O 1
ATOM 588 N N . LEU A 1 77 ? -9.768 1.680 -0.240 1.00 82.31 77 LEU A N 1
ATOM 589 C CA . LEU A 1 77 ? -8.353 1.655 0.119 1.00 82.31 77 LEU A CA 1
ATOM 590 C C . LEU A 1 77 ? -7.526 1.682 -1.166 1.00 82.31 77 LEU A C 1
ATOM 592 O O . LEU A 1 77 ? -7.518 0.711 -1.923 1.00 82.31 77 LEU A O 1
ATOM 596 N N . GLU A 1 78 ? -6.841 2.795 -1.408 1.00 75.44 78 GLU A N 1
ATOM 597 C CA . GLU A 1 78 ? -6.000 2.981 -2.588 1.00 75.44 78 GLU A CA 1
ATOM 598 C C . GLU A 1 78 ? -4.577 2.471 -2.329 1.00 75.44 78 GLU A C 1
ATOM 600 O O . GLU A 1 78 ? -4.100 2.412 -1.195 1.00 75.44 78 GLU A O 1
ATOM 605 N N . GLU A 1 79 ? -3.835 2.166 -3.393 1.00 68.19 79 GLU A N 1
ATOM 606 C CA . GLU A 1 79 ? -2.427 1.766 -3.274 1.00 68.19 79 GLU A CA 1
ATOM 607 C C . GLU A 1 79 ? -1.557 2.879 -2.667 1.00 68.19 79 GLU A C 1
ATOM 609 O O . GLU A 1 79 ? -0.712 2.613 -1.810 1.00 68.19 79 GLU A O 1
ATOM 614 N N . LYS A 1 80 ? -1.839 4.145 -3.008 1.00 63.88 80 LYS A N 1
ATOM 615 C CA . LYS A 1 80 ? -1.177 5.311 -2.402 1.00 63.88 80 LYS A CA 1
ATOM 616 C C . LYS A 1 80 ? -1.403 5.386 -0.889 1.00 63.88 80 LYS A C 1
ATOM 618 O O . LYS A 1 80 ? -0.500 5.809 -0.169 1.00 63.88 80 LYS A O 1
ATOM 623 N N . SER A 1 81 ? -2.560 4.932 -0.399 1.00 79.62 81 SER A N 1
ATOM 624 C CA . SER A 1 81 ? -2.852 4.869 1.036 1.00 79.62 81 SER A CA 1
ATOM 625 C C . SER A 1 81 ? -1.909 3.909 1.767 1.00 79.62 81 SER A C 1
ATOM 627 O O . SER A 1 81 ? -1.532 4.177 2.904 1.00 79.62 81 SER A O 1
ATOM 629 N N . ILE A 1 82 ? -1.493 2.821 1.108 1.00 77.12 82 ILE A N 1
ATOM 630 C CA . ILE A 1 82 ? -0.554 1.837 1.661 1.00 77.12 82 ILE A CA 1
ATOM 631 C C . ILE A 1 82 ? 0.878 2.383 1.621 1.00 77.12 82 ILE A C 1
ATOM 633 O O . ILE A 1 82 ? 1.593 2.290 2.615 1.00 77.12 82 ILE A O 1
ATOM 637 N N . LEU A 1 83 ? 1.285 3.010 0.513 1.00 66.50 83 LEU A N 1
ATOM 638 C CA . LEU A 1 83 ? 2.623 3.606 0.381 1.00 66.50 83 LEU A CA 1
ATOM 639 C C . LEU A 1 83 ? 2.845 4.784 1.341 1.00 66.50 83 LEU A C 1
ATOM 641 O O . LEU A 1 83 ? 3.951 4.992 1.821 1.00 66.50 83 LEU A O 1
ATOM 645 N N . SER A 1 84 ? 1.788 5.541 1.647 1.00 74.75 84 SER A N 1
ATOM 646 C CA . SER A 1 84 ? 1.824 6.655 2.607 1.00 74.75 84 SER A CA 1
ATOM 647 C C . SER A 1 84 ? 1.431 6.233 4.030 1.00 74.75 84 SER A C 1
ATOM 649 O O . SER A 1 84 ? 1.042 7.076 4.839 1.00 74.75 84 SER A O 1
ATOM 651 N N . SER A 1 85 ? 1.470 4.931 4.339 1.00 86.75 85 SER A N 1
ATOM 652 C CA . SER A 1 85 ? 1.061 4.415 5.646 1.00 86.75 85 SER A CA 1
ATOM 653 C C . SER A 1 85 ? 2.198 4.383 6.662 1.00 86.75 85 SER A C 1
ATOM 655 O O . SER A 1 85 ? 3.359 4.137 6.342 1.00 86.75 85 SER A O 1
ATOM 657 N N . ALA A 1 86 ? 1.836 4.596 7.921 1.00 88.12 86 ALA A N 1
ATOM 658 C CA . ALA A 1 86 ? 2.676 4.346 9.073 1.00 88.12 86 ALA A CA 1
ATOM 659 C C . ALA A 1 86 ? 2.326 3.004 9.722 1.00 88.12 86 ALA A C 1
ATOM 661 O O . ALA A 1 86 ? 1.235 2.458 9.540 1.00 88.12 86 ALA A O 1
ATOM 662 N N . SER A 1 87 ? 3.267 2.492 10.511 1.00 92.06 87 SER A N 1
ATOM 663 C CA . SER A 1 87 ? 3.192 1.181 11.148 1.00 92.06 87 SER A CA 1
ATOM 664 C C . SER A 1 87 ? 3.638 1.245 12.609 1.00 92.06 87 SER A C 1
ATOM 666 O O . SER A 1 87 ? 4.541 2.008 12.972 1.00 92.06 87 SER A O 1
ATOM 668 N N . LEU A 1 88 ? 2.976 0.459 13.457 1.00 94.12 88 LEU A N 1
ATOM 669 C CA . LEU A 1 88 ? 3.174 0.412 14.906 1.00 94.12 88 LEU A CA 1
ATOM 670 C C . LEU A 1 88 ? 3.041 -1.034 15.400 1.00 94.12 88 LEU A C 1
ATOM 672 O O . LEU A 1 88 ? 2.030 -1.677 15.118 1.00 94.12 88 LEU A O 1
ATOM 676 N N . ARG A 1 89 ? 4.020 -1.519 16.174 1.00 92.88 89 ARG A N 1
ATOM 677 C CA . ARG A 1 89 ? 3.988 -2.839 16.825 1.00 92.88 89 ARG A CA 1
ATOM 678 C C . ARG A 1 89 ? 3.718 -2.705 18.315 1.00 92.88 89 ARG A C 1
ATOM 680 O O . ARG A 1 89 ? 4.498 -2.087 19.048 1.00 92.88 89 ARG A O 1
ATOM 687 N N . LEU A 1 90 ? 2.647 -3.342 18.772 1.00 95.25 90 LEU A N 1
ATOM 688 C CA . LEU A 1 90 ? 2.272 -3.450 20.180 1.00 95.25 90 LEU A CA 1
ATOM 689 C C . LEU A 1 90 ? 2.532 -4.869 20.697 1.00 95.25 90 LEU A C 1
ATOM 691 O O . LEU A 1 90 ? 2.395 -5.846 19.966 1.00 95.25 90 LEU A O 1
ATOM 695 N N . THR A 1 91 ? 2.901 -4.982 21.972 1.00 94.38 91 THR A N 1
ATOM 696 C CA . THR A 1 91 ? 3.153 -6.259 22.664 1.00 94.38 91 THR A CA 1
ATOM 697 C C . THR A 1 91 ? 2.273 -6.377 23.908 1.00 94.38 91 THR A C 1
ATOM 699 O O . THR A 1 91 ? 1.960 -5.370 24.551 1.00 94.38 91 THR A O 1
ATOM 702 N N . GLY A 1 92 ? 1.877 -7.608 24.248 1.00 91.69 92 GLY A N 1
ATOM 703 C CA . GLY A 1 92 ? 1.035 -7.918 25.409 1.00 91.69 92 GLY A CA 1
ATOM 704 C C . GLY A 1 92 ? -0.473 -7.799 25.158 1.00 91.69 92 GLY A C 1
ATOM 705 O O . GLY A 1 92 ? -1.255 -7.903 26.103 1.00 91.69 92 GLY A O 1
ATOM 706 N N . ILE A 1 93 ? -0.891 -7.615 23.906 1.00 93.69 93 ILE A N 1
ATOM 707 C CA . ILE A 1 93 ? -2.276 -7.351 23.497 1.00 93.69 93 ILE A CA 1
ATOM 708 C C . ILE A 1 93 ? -2.607 -8.127 22.216 1.00 93.69 93 ILE A C 1
ATOM 710 O O . ILE A 1 93 ? -1.699 -8.461 21.462 1.00 93.69 93 ILE A O 1
ATOM 714 N N . THR A 1 94 ? -3.886 -8.413 21.972 1.00 94.06 94 THR A N 1
ATOM 715 C CA . THR A 1 94 ? -4.381 -9.004 20.712 1.00 94.06 94 THR A CA 1
ATOM 716 C C . THR A 1 94 ? -5.181 -7.999 19.882 1.00 94.06 94 THR A C 1
ATOM 718 O O . THR A 1 94 ? -5.653 -6.983 20.400 1.00 94.06 94 THR A O 1
ATOM 721 N N . ALA A 1 95 ? -5.365 -8.268 18.589 1.00 93.19 95 ALA A N 1
ATOM 722 C CA . ALA A 1 95 ? -6.120 -7.404 17.685 1.00 93.19 95 ALA A CA 1
ATOM 723 C C . ALA A 1 95 ? -7.558 -7.207 18.186 1.00 93.19 95 ALA A C 1
ATOM 725 O O . ALA A 1 95 ? -8.064 -6.085 18.187 1.00 93.19 95 ALA A O 1
ATOM 726 N N . ARG A 1 96 ? -8.176 -8.279 18.705 1.00 91.81 96 ARG A N 1
ATOM 727 C CA . ARG A 1 96 ? -9.497 -8.234 19.347 1.00 91.81 96 ARG A CA 1
ATOM 728 C C . ARG A 1 96 ? -9.507 -7.306 20.561 1.00 91.81 96 ARG A C 1
ATOM 730 O O . ARG A 1 96 ? -10.343 -6.417 20.623 1.00 91.81 96 ARG A O 1
ATOM 737 N N . GLU A 1 97 ? -8.563 -7.465 21.488 1.00 91.44 97 GLU A N 1
ATOM 738 C CA . GLU A 1 97 ? -8.448 -6.619 22.690 1.00 91.44 97 GLU A CA 1
ATOM 739 C C . GLU A 1 97 ? -8.126 -5.144 22.374 1.00 91.44 97 GLU A C 1
ATOM 741 O O . GLU A 1 97 ? -8.342 -4.265 23.212 1.00 91.44 97 GLU A O 1
ATOM 746 N N . PHE A 1 98 ? -7.554 -4.854 21.202 1.00 93.00 98 PHE A N 1
ATOM 747 C CA . PHE A 1 98 ? -7.276 -3.488 20.761 1.00 93.00 98 PHE A CA 1
ATOM 748 C C . PHE A 1 98 ? -8.540 -2.766 20.269 1.00 93.00 98 PHE A C 1
ATOM 750 O O . PHE A 1 98 ? -8.706 -1.575 20.541 1.00 93.00 98 PHE A O 1
ATOM 757 N N . ILE A 1 99 ? -9.439 -3.481 19.584 1.00 91.81 99 ILE A N 1
ATOM 758 C CA . ILE A 1 99 ? -10.705 -2.923 19.077 1.00 91.81 99 ILE A CA 1
ATOM 759 C C . ILE A 1 99 ? -11.880 -3.074 20.054 1.00 91.81 99 ILE A C 1
ATOM 761 O O . ILE A 1 99 ? -12.935 -2.489 19.830 1.00 91.81 99 ILE A O 1
ATOM 765 N N . ASP A 1 100 ? -11.720 -3.871 21.109 1.00 87.94 100 ASP A N 1
ATOM 766 C CA . ASP A 1 100 ? -12.765 -4.112 22.099 1.00 87.94 100 ASP A CA 1
ATOM 767 C C . ASP A 1 100 ? -13.120 -2.836 22.879 1.00 87.94 100 ASP A C 1
ATOM 769 O O . ASP A 1 100 ? -12.250 -2.124 23.394 1.00 87.94 100 ASP A O 1
ATOM 773 N N . SER A 1 101 ? -14.417 -2.549 22.956 1.00 75.12 101 SER A N 1
ATOM 774 C CA . SER A 1 101 ? -14.987 -1.442 23.717 1.00 75.12 101 SER A CA 1
ATOM 775 C C . SER A 1 101 ? -15.688 -2.019 24.941 1.00 75.12 101 SER A C 1
ATOM 777 O O . SER A 1 101 ? -16.751 -2.631 24.821 1.00 75.12 101 SER A O 1
ATOM 779 N N . HIS A 1 102 ? -15.123 -1.822 26.133 1.00 65.69 102 HIS A N 1
ATOM 780 C CA . HIS A 1 102 ? -15.858 -2.132 27.356 1.00 65.69 102 HIS A CA 1
ATOM 781 C C . HIS A 1 102 ? -17.055 -1.182 27.495 1.00 65.69 102 HIS A C 1
ATOM 783 O O . HIS A 1 102 ? -16.954 -0.001 27.177 1.00 65.69 102 HIS A O 1
ATOM 789 N N . VAL A 1 103 ? -18.176 -1.702 28.001 1.00 57.06 103 VAL A N 1
ATOM 790 C CA . VAL A 1 103 ? -19.506 -1.055 28.034 1.00 57.06 103 VAL A CA 1
ATOM 791 C C . VAL A 1 103 ? -19.521 0.334 28.715 1.00 57.06 103 VAL A C 1
ATOM 793 O O . VAL A 1 103 ? -20.444 1.110 28.491 1.00 57.06 103 VAL A O 1
ATOM 796 N N . GLU A 1 104 ? -18.478 0.700 29.472 1.00 56.84 104 GLU A N 1
ATOM 797 C CA . GLU A 1 104 ? -18.350 1.984 30.186 1.00 56.84 104 GLU A CA 1
ATOM 798 C C . GLU A 1 104 ? -17.049 2.763 29.883 1.00 56.84 104 GLU A C 1
ATOM 800 O O . GLU A 1 104 ? -16.616 3.601 30.677 1.00 56.84 104 GLU A O 1
ATOM 805 N N . GLY A 1 105 ? -16.378 2.510 28.753 1.00 70.44 105 GLY A N 1
ATOM 806 C CA . GLY A 1 105 ? -15.133 3.212 28.430 1.00 70.44 105 GLY A CA 1
ATOM 807 C C . GLY A 1 105 ? -14.782 3.242 26.947 1.00 70.44 105 GLY A C 1
ATOM 808 O O . GLY A 1 105 ? -15.286 2.455 26.153 1.00 70.44 105 GLY A O 1
ATOM 809 N N . LYS A 1 106 ? -13.878 4.155 26.575 1.00 82.75 106 LYS A N 1
ATOM 810 C CA . LYS A 1 106 ? -13.324 4.199 25.218 1.00 82.75 106 LYS A CA 1
ATOM 811 C C . LYS A 1 106 ? -12.490 2.953 24.941 1.00 82.75 106 LYS A C 1
ATOM 813 O O . LYS A 1 106 ? -11.708 2.531 25.798 1.00 82.75 106 LYS A O 1
ATOM 818 N N . SER A 1 107 ? -12.606 2.407 23.733 1.00 88.69 107 SER A N 1
ATOM 819 C CA . SER A 1 107 ? -11.702 1.341 23.283 1.00 88.69 107 SER A CA 1
ATOM 820 C C . SER A 1 107 ? -10.265 1.864 23.148 1.00 88.69 107 SER A C 1
ATOM 822 O O . SER A 1 107 ? -10.010 3.075 23.068 1.00 88.69 107 SER A O 1
ATOM 824 N N . ARG A 1 108 ? -9.281 0.959 23.097 1.00 91.38 108 ARG A N 1
ATOM 825 C CA . ARG A 1 108 ? -7.892 1.360 22.808 1.00 91.38 108 ARG A CA 1
ATOM 826 C C . ARG A 1 108 ? -7.767 1.927 21.393 1.00 91.38 108 ARG A C 1
ATOM 828 O O . ARG A 1 108 ? -7.002 2.866 21.198 1.00 91.38 108 ARG A O 1
ATOM 835 N N . LEU A 1 109 ? -8.557 1.422 20.445 1.00 92.12 109 LEU A N 1
ATOM 836 C CA . LEU A 1 109 ? -8.695 1.974 19.098 1.00 92.12 109 LEU A CA 1
ATOM 837 C C . LEU A 1 109 ? -9.157 3.441 19.121 1.00 92.12 109 LEU A C 1
ATOM 839 O O . LEU A 1 109 ? -8.528 4.291 18.497 1.00 92.12 109 LEU A O 1
ATOM 843 N N . GLU A 1 110 ? -10.210 3.757 19.875 1.00 91.19 110 GLU A N 1
ATOM 844 C CA . GLU A 1 110 ? -10.707 5.134 20.018 1.00 91.19 110 GLU A CA 1
ATOM 845 C C . GLU A 1 110 ? -9.690 6.039 20.705 1.00 91.19 110 GLU A C 1
ATOM 847 O O . GLU A 1 110 ? -9.427 7.148 20.245 1.00 91.19 110 GLU A O 1
ATOM 852 N N . THR A 1 111 ? -9.048 5.535 21.757 1.00 92.62 111 THR A N 1
ATOM 853 C CA . THR A 1 111 ? -7.970 6.250 22.449 1.00 92.62 111 THR A CA 1
ATOM 854 C C . THR A 1 111 ? -6.797 6.536 21.503 1.00 92.62 111 THR A C 1
ATOM 856 O O . THR A 1 111 ? -6.178 7.598 21.573 1.00 92.62 111 THR A O 1
ATOM 859 N N . PHE A 1 112 ? -6.497 5.609 20.589 1.00 94.75 112 PHE A N 1
ATOM 860 C CA . PHE A 1 112 ? -5.470 5.787 19.568 1.00 94.75 112 PHE A CA 1
ATOM 861 C C . PHE A 1 112 ? -5.866 6.832 18.515 1.00 94.75 112 PHE A C 1
ATOM 863 O O . PHE A 1 112 ? -5.038 7.672 18.154 1.00 94.75 112 PHE A O 1
ATOM 870 N N . TRP A 1 113 ? -7.125 6.836 18.064 1.00 94.00 113 TRP A N 1
ATOM 871 C CA . TRP A 1 113 ? -7.655 7.888 17.190 1.00 94.00 113 TRP A CA 1
ATOM 872 C C . TRP A 1 113 ? -7.582 9.267 17.836 1.00 94.00 113 TRP A C 1
ATOM 874 O O . TRP A 1 113 ? -7.108 10.204 17.193 1.00 94.00 113 TRP A O 1
ATOM 884 N N . ASP A 1 114 ? -8.001 9.386 19.096 1.00 92.75 114 ASP A N 1
ATOM 885 C CA . ASP A 1 114 ? -7.952 10.642 19.846 1.00 92.75 114 ASP A CA 1
ATOM 886 C C . ASP A 1 114 ? -6.514 11.144 19.984 1.00 92.75 114 ASP A C 1
ATOM 888 O O . ASP A 1 114 ? -6.229 12.307 19.702 1.00 92.75 114 ASP A O 1
ATOM 892 N N . PHE A 1 115 ? -5.586 10.252 20.343 1.00 94.62 115 PHE A N 1
ATOM 893 C CA . PHE A 1 115 ? -4.168 10.579 20.455 1.00 94.62 115 PHE A CA 1
ATOM 894 C C . PHE A 1 115 ? -3.590 11.112 19.134 1.00 94.62 115 PHE A C 1
ATOM 896 O O . PHE A 1 115 ? -2.892 12.130 19.133 1.00 94.62 115 PHE A O 1
ATOM 903 N N . LEU A 1 116 ? -3.874 10.451 18.006 1.00 94.12 116 LEU A N 1
ATOM 904 C CA . LEU A 1 116 ? -3.392 10.889 16.694 1.00 94.12 116 LEU A CA 1
ATOM 905 C C . LEU A 1 116 ? -4.052 12.199 16.256 1.00 94.12 116 LEU A C 1
ATOM 907 O O . LEU A 1 116 ? -3.367 13.080 15.745 1.00 94.12 116 LEU A O 1
ATOM 911 N N . SER A 1 117 ? -5.357 12.345 16.483 1.00 93.56 117 SER A N 1
ATOM 912 C CA . SER A 1 117 ? -6.120 13.557 16.177 1.00 93.56 117 SER A CA 1
ATOM 913 C C . SER A 1 117 ? -5.582 14.771 16.939 1.00 93.56 117 SER A C 1
ATOM 915 O O . SER A 1 117 ? -5.300 15.796 16.317 1.00 93.56 117 SER A O 1
ATOM 917 N N . GLU A 1 118 ? -5.353 14.633 18.249 1.00 90.69 118 GLU A N 1
ATOM 918 C CA . GLU A 1 118 ? -4.776 15.671 19.113 1.00 90.69 118 GLU A CA 1
ATOM 919 C C . GLU A 1 118 ? -3.357 16.033 18.654 1.00 90.69 118 GLU A C 1
ATOM 921 O O . GLU A 1 118 ? -3.055 17.191 18.367 1.00 90.69 118 GLU A O 1
ATOM 926 N N . THR A 1 119 ? -2.484 15.030 18.528 1.00 84.88 119 THR A N 1
ATOM 927 C CA . THR A 1 119 ? -1.049 15.265 18.315 1.00 84.88 119 THR A CA 1
ATOM 928 C C . THR A 1 119 ? -0.734 15.749 16.897 1.00 84.88 119 THR A C 1
ATOM 930 O O . THR A 1 119 ? 0.218 16.501 16.700 1.00 84.88 119 THR A O 1
ATOM 933 N N . LEU A 1 120 ? -1.534 15.354 15.901 1.00 83.44 120 LEU A N 1
ATOM 934 C CA . LEU A 1 120 ? -1.393 15.821 14.517 1.00 83.44 120 LEU A CA 1
ATOM 935 C C . LEU A 1 120 ? -2.251 17.055 14.210 1.00 83.44 120 LEU A C 1
ATOM 937 O O . LEU A 1 120 ? -2.127 17.597 13.113 1.00 83.44 120 LEU A O 1
ATOM 941 N N . SER A 1 121 ? -3.104 17.497 15.144 1.00 88.88 121 SER A N 1
ATOM 942 C CA . SER A 1 121 ? -4.081 18.575 14.925 1.00 88.88 121 SER A CA 1
ATOM 943 C C . SER A 1 121 ? -4.977 18.326 13.700 1.00 88.88 121 SER A C 1
ATOM 945 O O . SER A 1 121 ? -5.251 19.229 12.911 1.00 88.88 121 SER A O 1
ATOM 947 N N . VAL A 1 122 ? -5.426 17.079 13.525 1.00 88.06 122 VAL A N 1
ATOM 948 C CA . VAL A 1 122 ? -6.323 16.655 12.433 1.00 88.06 122 VAL A CA 1
ATOM 949 C C . VAL A 1 122 ? -7.654 16.169 12.989 1.00 88.06 122 VAL A C 1
ATOM 951 O O . VAL A 1 122 ? -7.737 15.759 14.142 1.00 88.06 122 VAL A O 1
ATOM 954 N N . ARG A 1 123 ? -8.708 16.158 12.167 1.00 87.06 123 ARG A N 1
ATOM 955 C CA . ARG A 1 123 ? -10.001 15.569 12.552 1.00 87.06 123 ARG A CA 1
ATOM 956 C C . ARG A 1 123 ? -9.859 14.054 12.739 1.00 87.06 123 ARG A C 1
ATOM 958 O O . ARG A 1 123 ? -9.160 13.407 11.964 1.00 87.06 123 ARG A O 1
ATOM 965 N N . THR A 1 124 ? -10.584 13.465 13.690 1.00 84.19 124 THR A N 1
ATOM 966 C CA . THR A 1 124 ? -10.596 12.002 13.913 1.00 84.19 124 THR A CA 1
ATOM 967 C C . THR A 1 124 ? -10.966 11.219 12.647 1.00 84.19 124 THR A C 1
ATOM 969 O O . THR A 1 124 ? -10.365 10.190 12.358 1.00 84.19 124 THR A O 1
ATOM 972 N N . GLY A 1 125 ? -11.875 11.755 11.822 1.00 84.94 125 GLY A N 1
ATOM 973 C CA . GLY A 1 125 ? -12.257 11.169 10.530 1.00 84.94 125 GLY A CA 1
ATOM 974 C C . GLY A 1 125 ? -11.144 11.122 9.470 1.00 84.94 125 GLY A C 1
ATOM 975 O O . GLY A 1 125 ? -11.267 10.364 8.510 1.00 84.94 125 GLY A O 1
ATOM 976 N N . CYS A 1 126 ? -10.057 11.884 9.636 1.00 89.75 126 CYS A N 1
ATOM 977 C CA . CYS A 1 126 ? -8.900 11.867 8.734 1.00 89.75 126 CYS A CA 1
ATOM 978 C C . CYS A 1 126 ? -7.977 10.662 8.976 1.00 89.75 126 CYS A C 1
ATOM 980 O O . CYS A 1 126 ? -7.193 10.307 8.094 1.00 89.75 126 CYS A O 1
ATOM 982 N N . VAL A 1 127 ? -8.043 10.039 10.159 1.00 93.31 127 VAL A N 1
ATOM 983 C CA . VAL A 1 127 ? -7.183 8.914 10.546 1.00 93.31 127 VAL A CA 1
ATOM 984 C C . VAL A 1 127 ? -7.833 7.599 10.120 1.00 93.31 127 VAL A C 1
ATOM 986 O O . VAL A 1 127 ? -8.939 7.264 10.544 1.00 93.31 127 VAL A O 1
ATOM 989 N N . ASN A 1 128 ? -7.138 6.829 9.286 1.00 92.75 128 ASN A N 1
ATOM 990 C CA . ASN A 1 128 ? -7.656 5.602 8.691 1.00 92.75 128 ASN A CA 1
ATOM 991 C C . ASN A 1 128 ? -6.748 4.422 9.038 1.00 92.75 128 ASN A C 1
ATOM 993 O O . ASN A 1 128 ? -5.614 4.347 8.573 1.00 92.75 128 ASN A O 1
ATOM 997 N N . ILE A 1 129 ? -7.258 3.495 9.847 1.00 93.81 129 ILE A N 1
ATOM 998 C CA . ILE A 1 129 ? -6.565 2.256 10.214 1.00 93.81 129 ILE A CA 1
ATOM 999 C C . ILE A 1 129 ? -7.100 1.154 9.309 1.00 93.81 129 ILE A C 1
ATOM 1001 O O . ILE A 1 129 ? -8.300 0.887 9.309 1.00 93.81 129 ILE A O 1
ATOM 1005 N N . PHE A 1 130 ? -6.219 0.545 8.519 1.00 91.81 130 PHE A N 1
ATOM 1006 C CA . PHE A 1 130 ? -6.617 -0.400 7.474 1.00 91.81 130 PHE A CA 1
ATOM 1007 C C . PHE A 1 130 ? -6.028 -1.797 7.662 1.00 91.81 130 PHE A C 1
ATOM 1009 O O . PHE A 1 130 ? -6.389 -2.696 6.915 1.00 91.81 130 PHE A O 1
ATOM 1016 N N . SER A 1 131 ? -5.146 -2.018 8.634 1.00 93.19 131 SER A N 1
ATOM 1017 C CA . SER A 1 131 ? -4.715 -3.369 9.002 1.00 93.19 131 SER A CA 1
ATOM 1018 C C . SER A 1 131 ? -4.414 -3.416 10.491 1.00 93.19 131 SER A C 1
ATOM 1020 O O . SER A 1 131 ? -3.601 -2.634 10.980 1.00 93.19 131 SER A O 1
ATOM 1022 N N . ILE A 1 132 ? -5.057 -4.347 11.192 1.00 94.38 132 ILE A N 1
ATOM 1023 C CA . ILE A 1 132 ? -4.770 -4.712 12.582 1.00 94.38 132 ILE A CA 1
ATOM 1024 C C . ILE A 1 132 ? -4.573 -6.221 12.564 1.00 94.38 132 ILE A C 1
ATOM 1026 O O . ILE A 1 132 ? -5.529 -6.967 12.361 1.00 94.38 132 ILE A O 1
ATOM 1030 N N . ALA A 1 133 ? -3.328 -6.665 12.676 1.00 92.44 133 ALA A N 1
ATOM 1031 C CA . ALA A 1 133 ? -2.978 -8.062 12.471 1.00 92.44 133 ALA A CA 1
ATOM 1032 C C . ALA A 1 133 ? -2.292 -8.629 13.710 1.00 92.44 133 ALA A C 1
ATOM 1034 O O . ALA A 1 133 ? -1.257 -8.116 14.137 1.00 92.44 133 ALA A O 1
ATOM 1035 N N . ASP A 1 134 ? -2.855 -9.712 14.248 1.00 92.00 134 ASP A N 1
ATOM 1036 C CA . ASP A 1 134 ? -2.180 -10.526 15.254 1.00 92.00 134 ASP A CA 1
ATOM 1037 C C . ASP A 1 134 ? -0.932 -11.193 14.659 1.00 92.00 134 ASP A C 1
ATOM 1039 O O . ASP A 1 134 ? -0.902 -11.655 13.509 1.00 92.00 134 ASP A O 1
ATOM 1043 N N . ARG A 1 135 ? 0.098 -11.246 15.491 1.00 88.56 135 ARG A N 1
ATOM 1044 C CA . ARG A 1 135 ? 1.383 -11.905 15.277 1.00 88.56 135 ARG A CA 1
ATOM 1045 C C . ARG A 1 135 ? 1.624 -12.871 16.447 1.00 88.56 135 ARG A C 1
ATOM 1047 O O . ARG A 1 135 ? 0.779 -13.039 17.329 1.00 88.56 135 ARG A O 1
ATOM 1054 N N . GLU A 1 136 ? 2.760 -13.557 16.436 1.00 83.62 136 GLU A N 1
ATOM 1055 C CA . GLU A 1 136 ? 3.120 -14.501 17.501 1.00 83.62 136 GLU A CA 1
ATOM 1056 C C . GLU A 1 136 ? 3.252 -13.790 18.864 1.00 83.62 136 GLU A C 1
ATOM 1058 O O . GLU A 1 136 ? 3.440 -12.577 18.930 1.00 83.62 136 GLU A O 1
ATOM 1063 N N . GLU A 1 137 ? 3.122 -14.531 19.967 1.00 86.31 137 GLU A N 1
ATOM 1064 C CA . GLU A 1 137 ? 3.378 -14.026 21.331 1.00 86.31 137 GLU A CA 1
ATOM 1065 C C . GLU A 1 137 ? 2.509 -12.832 21.796 1.00 86.31 137 GLU A C 1
ATOM 1067 O O . GLU A 1 137 ? 2.977 -11.967 22.537 1.00 86.31 137 GLU A O 1
ATOM 1072 N N . ARG A 1 138 ? 1.222 -12.773 21.407 1.00 92.94 138 ARG A N 1
ATOM 1073 C CA . ARG A 1 138 ? 0.309 -11.654 21.755 1.00 92.94 138 ARG A CA 1
ATOM 1074 C C . ARG A 1 138 ? 0.888 -10.302 21.325 1.00 92.94 138 ARG A C 1
ATOM 1076 O O . ARG A 1 138 ? 1.023 -9.363 22.123 1.00 92.94 138 ARG A O 1
ATOM 1083 N N . THR A 1 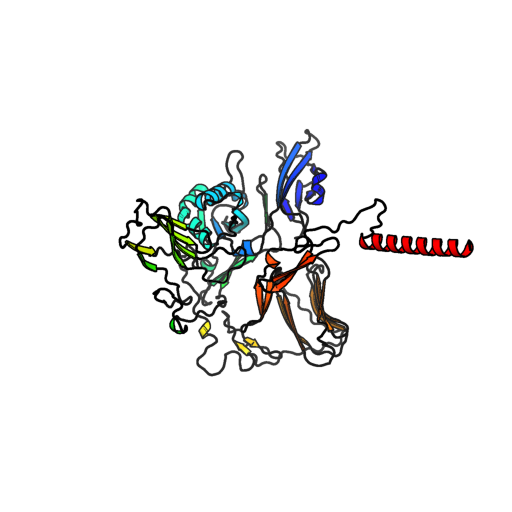139 ? 1.281 -10.239 20.060 1.00 93.56 139 THR A N 1
ATOM 1084 C CA . THR A 1 139 ? 1.779 -9.021 19.431 1.00 93.56 139 THR A CA 1
ATOM 1085 C C . THR A 1 139 ? 0.863 -8.613 18.288 1.00 93.56 139 THR A C 1
ATOM 1087 O O . THR A 1 139 ? 0.273 -9.460 17.621 1.00 93.56 139 THR A O 1
ATOM 1090 N N . VAL A 1 140 ? 0.696 -7.306 18.097 1.00 94.94 140 VAL A N 1
ATOM 1091 C CA . VAL A 1 140 ? -0.222 -6.743 17.102 1.00 94.94 140 VAL A CA 1
ATOM 1092 C C . VAL A 1 140 ? 0.506 -5.700 16.285 1.00 94.94 140 VAL A C 1
ATOM 1094 O O . VAL A 1 140 ? 1.084 -4.764 16.843 1.00 94.94 140 VAL A O 1
ATOM 1097 N N . ASP A 1 141 ? 0.411 -5.837 14.968 1.00 94.75 141 ASP A N 1
ATOM 1098 C CA . ASP A 1 141 ? 0.866 -4.832 14.018 1.00 94.75 141 ASP A CA 1
ATOM 1099 C C . ASP A 1 141 ? -0.320 -4.009 13.521 1.00 94.75 141 ASP A C 1
ATOM 1101 O O . ASP A 1 141 ? -1.322 -4.543 13.035 1.00 94.75 141 ASP A O 1
ATOM 1105 N N . ILE A 1 142 ? -0.186 -2.690 13.621 1.00 95.75 142 ILE A N 1
ATOM 1106 C CA . ILE A 1 142 ? -1.192 -1.717 13.204 1.00 95.75 142 ILE A CA 1
ATOM 1107 C C . ILE A 1 142 ? -0.618 -0.910 12.046 1.00 95.75 142 ILE A C 1
ATOM 1109 O O . ILE A 1 142 ? 0.437 -0.296 12.198 1.00 95.75 142 ILE A O 1
ATOM 1113 N N . HIS A 1 143 ? -1.328 -0.877 10.917 1.00 94.69 143 HIS A N 1
ATOM 1114 C CA . HIS A 1 143 ? -1.020 -0.001 9.786 1.00 94.69 143 HIS A CA 1
ATOM 1115 C C . HIS A 1 143 ? -2.143 1.006 9.560 1.00 94.69 143 HIS A C 1
ATOM 1117 O O . HIS A 1 143 ? -3.333 0.661 9.561 1.00 94.69 143 HIS A O 1
ATOM 1123 N N . PHE A 1 144 ? -1.758 2.264 9.366 1.00 95.25 144 PHE A N 1
ATOM 1124 C CA . PHE A 1 144 ? -2.694 3.371 9.229 1.00 95.25 144 PHE A CA 1
ATOM 1125 C C . PHE A 1 144 ? -2.132 4.487 8.353 1.00 95.25 144 PHE A C 1
ATOM 1127 O O . PHE A 1 144 ? -0.923 4.644 8.231 1.00 95.25 144 PHE A O 1
ATOM 1134 N N . TYR A 1 145 ? -3.009 5.292 7.770 1.00 92.81 145 TYR A N 1
ATOM 1135 C CA . TYR A 1 145 ? -2.649 6.513 7.054 1.00 92.81 145 TYR A CA 1
ATOM 1136 C C . TYR A 1 145 ? -3.530 7.671 7.521 1.00 92.81 145 TYR A C 1
ATOM 1138 O O . TYR A 1 145 ? -4.588 7.474 8.128 1.00 92.81 145 TYR A O 1
ATOM 1146 N N . VAL A 1 146 ? -3.098 8.898 7.235 1.00 89.88 146 VAL A N 1
ATOM 1147 C CA . VAL A 1 146 ? -3.871 10.105 7.542 1.00 89.88 146 VAL A CA 1
ATOM 1148 C C . VAL A 1 146 ? -4.096 10.888 6.258 1.00 89.88 146 VAL A C 1
ATOM 1150 O O . VAL A 1 146 ? -3.137 11.278 5.596 1.00 89.88 146 VAL A O 1
ATOM 1153 N N . LEU A 1 147 ? -5.365 11.112 5.917 1.00 86.12 147 LEU A N 1
ATOM 1154 C CA . LEU A 1 147 ? -5.785 11.874 4.744 1.00 86.12 147 LEU A CA 1
ATOM 1155 C C . LEU A 1 147 ? -6.425 13.187 5.197 1.00 86.12 147 LEU A C 1
ATOM 1157 O O . LEU A 1 147 ? -7.480 13.194 5.831 1.00 86.12 147 LEU A O 1
ATOM 1161 N N . THR A 1 148 ? -5.761 14.294 4.882 1.00 81.81 148 THR A N 1
ATOM 1162 C CA . THR A 1 148 ? -6.233 15.655 5.161 1.00 81.81 148 THR A CA 1
ATOM 1163 C C . THR A 1 148 ? -6.803 16.294 3.898 1.00 81.81 148 THR A C 1
ATOM 1165 O O . THR A 1 148 ? -6.672 15.741 2.807 1.00 81.81 148 THR A O 1
ATOM 1168 N N . ASP A 1 149 ? -7.378 17.491 4.026 1.00 74.75 149 ASP A N 1
ATOM 1169 C CA . ASP A 1 149 ? -7.838 18.271 2.869 1.00 74.75 149 ASP A CA 1
ATOM 1170 C C . ASP A 1 149 ? -6.673 18.628 1.912 1.00 74.75 149 ASP A C 1
ATOM 1172 O O . ASP A 1 149 ? -6.886 18.811 0.717 1.00 74.75 149 ASP A O 1
ATOM 1176 N N . ASN A 1 150 ? -5.428 18.621 2.415 1.00 62.94 150 ASN A N 1
ATOM 1177 C CA . ASN A 1 150 ? -4.193 18.841 1.650 1.00 62.94 150 ASN A CA 1
ATOM 1178 C C . ASN A 1 150 ? -3.537 17.531 1.158 1.00 62.94 150 ASN A C 1
ATOM 1180 O O . ASN A 1 150 ? -2.381 17.535 0.739 1.00 62.94 150 ASN A O 1
ATOM 1184 N N . GLY A 1 151 ? -4.239 16.397 1.244 1.00 71.12 151 GLY A N 1
ATOM 1185 C CA . GLY A 1 151 ? -3.739 15.085 0.834 1.00 71.12 151 GLY A CA 1
ATOM 1186 C C . GLY A 1 151 ? -3.172 14.235 1.976 1.00 71.12 151 GLY A C 1
ATOM 1187 O O . GLY A 1 151 ? -3.425 14.479 3.163 1.00 71.12 151 GLY A O 1
ATOM 1188 N N . TYR A 1 152 ? -2.458 13.172 1.595 1.00 74.38 152 TYR A N 1
ATOM 1189 C CA . TYR A 1 152 ? -1.883 12.188 2.514 1.00 74.38 152 TYR A CA 1
ATOM 1190 C C . TYR A 1 152 ? -0.731 12.796 3.318 1.00 74.38 152 TYR A C 1
ATOM 1192 O O . TYR A 1 152 ? 0.183 13.396 2.751 1.00 74.38 152 TYR A O 1
ATOM 1200 N N . LEU A 1 153 ? -0.744 12.603 4.637 1.00 70.38 153 LEU A N 1
ATOM 1201 C CA . LEU A 1 153 ? 0.431 12.899 5.448 1.00 70.38 153 LEU A CA 1
ATOM 1202 C C . LEU A 1 153 ? 1.528 11.880 5.157 1.00 70.38 153 LEU A C 1
ATOM 1204 O O . LEU A 1 153 ? 1.283 10.677 5.108 1.00 70.38 153 LEU A O 1
ATOM 1208 N N . ARG A 1 154 ? 2.746 12.394 5.006 1.00 66.56 154 ARG A N 1
ATOM 1209 C CA . ARG A 1 154 ? 3.946 11.593 4.797 1.00 66.56 154 ARG A CA 1
ATOM 1210 C C . ARG A 1 154 ? 4.206 10.662 6.001 1.00 66.56 154 ARG A C 1
ATOM 1212 O O . ARG A 1 154 ? 4.083 11.135 7.140 1.00 66.56 154 ARG A O 1
ATOM 1219 N N . PRO A 1 155 ? 4.549 9.377 5.785 1.00 72.12 155 PRO A N 1
ATOM 1220 C CA . PRO A 1 155 ? 4.724 8.392 6.858 1.00 72.12 155 PRO A CA 1
ATOM 1221 C C . PRO A 1 155 ? 5.779 8.825 7.878 1.00 72.12 155 PRO A C 1
ATOM 1223 O O . PRO A 1 155 ? 5.579 8.675 9.080 1.00 72.12 155 PRO A O 1
ATOM 1226 N N . GLU A 1 156 ? 6.817 9.515 7.421 1.00 63.78 156 GLU A N 1
ATOM 1227 C CA . GLU A 1 156 ? 7.874 10.095 8.238 1.00 63.78 156 GLU A CA 1
ATOM 1228 C C . GLU A 1 156 ? 7.337 11.001 9.366 1.00 63.78 156 GLU A C 1
ATOM 1230 O O . GLU A 1 156 ? 7.744 10.925 10.532 1.00 63.78 156 GLU A O 1
ATOM 1235 N N . LYS A 1 157 ? 6.356 11.853 9.043 1.00 68.12 157 LYS A N 1
ATOM 1236 C CA . LYS A 1 157 ? 5.688 12.725 10.020 1.00 68.12 157 LYS A CA 1
ATOM 1237 C C . LYS A 1 157 ? 4.880 11.908 11.028 1.00 68.12 157 LYS A C 1
ATOM 1239 O O . LYS A 1 157 ? 4.877 12.220 12.215 1.00 68.12 157 LYS A O 1
ATOM 1244 N N . LEU A 1 158 ? 4.202 10.860 10.572 1.00 78.88 158 LEU A N 1
ATOM 1245 C CA . LEU A 1 158 ? 3.401 9.997 11.438 1.00 78.88 158 LEU A CA 1
ATOM 1246 C C . LEU A 1 158 ? 4.290 9.216 12.418 1.00 78.88 158 LEU A C 1
ATOM 1248 O O . LEU A 1 158 ? 4.031 9.225 13.622 1.00 78.88 158 LEU A O 1
ATOM 1252 N N . HIS A 1 159 ? 5.370 8.600 11.929 1.00 78.94 159 HIS A N 1
ATOM 1253 C CA . HIS A 1 159 ? 6.321 7.858 12.758 1.00 78.94 159 HIS A CA 1
ATOM 1254 C C . HIS A 1 159 ? 7.050 8.771 13.748 1.00 78.94 159 HIS A C 1
ATOM 1256 O O . HIS A 1 159 ? 7.123 8.445 14.929 1.00 78.94 159 HIS A O 1
ATOM 1262 N N . SER A 1 160 ? 7.516 9.951 13.323 1.00 63.75 160 SER A N 1
ATOM 1263 C CA . SER A 1 160 ? 8.158 10.913 14.238 1.00 63.75 160 SER A CA 1
ATOM 1264 C C . SER A 1 160 ? 7.245 11.343 15.390 1.00 63.75 160 SER A C 1
ATOM 1266 O O . SER A 1 160 ? 7.694 11.420 16.535 1.00 63.75 160 SER A O 1
ATOM 1268 N N . VAL A 1 161 ? 5.953 11.558 15.121 1.00 76.50 161 VAL A N 1
ATOM 1269 C CA . VAL A 1 161 ? 4.959 11.908 16.142 1.00 76.50 161 VAL A CA 1
ATOM 1270 C C . VAL A 1 161 ? 4.728 10.762 17.126 1.00 76.50 161 VAL A C 1
ATOM 1272 O O . VAL A 1 161 ? 4.727 11.002 18.340 1.00 76.50 161 VAL A O 1
ATOM 1275 N N . LEU A 1 162 ? 4.587 9.530 16.623 1.00 81.38 162 LEU A N 1
ATOM 1276 C CA . LEU A 1 162 ? 4.470 8.326 17.450 1.00 81.38 162 LEU A CA 1
ATOM 1277 C C . LEU A 1 162 ? 5.693 8.154 18.360 1.00 81.38 162 LEU A C 1
ATOM 1279 O O . LEU A 1 162 ? 5.538 7.924 19.559 1.00 81.38 162 LEU A O 1
ATOM 1283 N N . THR A 1 163 ? 6.899 8.319 17.817 1.00 75.38 163 THR A N 1
ATOM 1284 C CA . THR A 1 163 ? 8.154 8.166 18.563 1.00 75.38 163 THR A CA 1
ATOM 1285 C C . THR A 1 163 ? 8.334 9.259 19.610 1.00 75.38 163 THR A C 1
ATOM 1287 O O . THR A 1 163 ? 8.609 8.957 20.773 1.00 75.38 163 THR A O 1
ATOM 1290 N N . ALA A 1 164 ? 8.116 10.529 19.247 1.00 74.75 164 ALA A N 1
ATOM 1291 C CA . ALA A 1 164 ? 8.252 11.661 20.167 1.00 74.75 164 ALA A CA 1
ATOM 1292 C C . ALA A 1 164 ? 7.334 11.537 21.397 1.00 74.75 164 ALA A C 1
ATOM 1294 O O . ALA A 1 164 ? 7.684 11.988 22.487 1.00 74.75 164 ALA A O 1
ATOM 1295 N N . HIS A 1 165 ? 6.186 10.877 21.237 1.00 82.56 165 HIS A N 1
ATOM 1296 C CA . HIS A 1 165 ? 5.179 10.712 22.281 1.00 82.56 165 HIS A CA 1
ATOM 1297 C C . HIS A 1 165 ? 5.001 9.252 22.725 1.00 82.56 165 HIS A C 1
ATOM 1299 O O . HIS A 1 165 ? 4.000 8.928 23.368 1.00 82.56 165 HIS A O 1
ATOM 1305 N N . LYS A 1 166 ? 5.985 8.378 22.466 1.00 82.75 166 LYS A N 1
ATOM 1306 C CA . LYS A 1 166 ? 5.923 6.933 22.751 1.00 82.75 166 LYS A CA 1
ATOM 1307 C C . LYS A 1 166 ? 5.488 6.616 24.187 1.00 82.75 166 LYS A C 1
ATOM 1309 O O . LYS A 1 166 ? 4.616 5.778 24.401 1.00 82.75 166 LYS A O 1
ATOM 1314 N N . LYS A 1 167 ? 6.024 7.333 25.185 1.00 85.31 167 LYS A N 1
ATOM 1315 C CA . LYS A 1 167 ? 5.653 7.149 26.604 1.00 85.31 167 LYS A CA 1
ATOM 1316 C C . LYS A 1 167 ? 4.194 7.532 26.896 1.00 85.31 167 LYS A C 1
ATOM 1318 O O . LYS A 1 167 ? 3.519 6.810 27.627 1.00 85.31 167 LYS A O 1
ATOM 1323 N N . LYS A 1 168 ? 3.704 8.640 26.316 1.00 88.88 168 LYS A N 1
ATOM 1324 C CA . LYS A 1 168 ? 2.293 9.069 26.430 1.00 88.88 168 LYS A CA 1
ATOM 1325 C C . LYS A 1 168 ? 1.391 8.008 25.795 1.00 88.88 168 LYS A C 1
ATOM 1327 O O . LYS A 1 168 ? 0.440 7.566 26.430 1.00 88.88 168 LYS A O 1
ATOM 1332 N N . LEU A 1 169 ? 1.750 7.539 24.600 1.00 91.56 169 LEU A N 1
ATOM 1333 C CA . LEU A 1 169 ? 1.019 6.513 23.860 1.00 91.56 169 LEU A CA 1
ATOM 1334 C C . LEU A 1 169 ? 0.926 5.181 24.625 1.00 91.56 169 LEU A C 1
ATOM 1336 O O . LEU A 1 169 ? -0.163 4.630 24.761 1.00 91.56 169 LEU A O 1
ATOM 1340 N N . GLN A 1 170 ? 2.040 4.697 25.185 1.00 93.81 170 GLN A N 1
ATOM 1341 C CA . GLN A 1 170 ? 2.071 3.476 26.003 1.00 93.81 170 GLN A CA 1
ATOM 1342 C C . GLN A 1 170 ? 1.148 3.562 27.223 1.00 93.81 170 GLN A C 1
ATOM 1344 O O . GLN A 1 170 ? 0.417 2.616 27.518 1.00 93.81 170 GLN A O 1
ATOM 1349 N N . SER A 1 171 ? 1.173 4.702 27.919 1.00 92.00 171 SER A N 1
ATOM 1350 C CA . SER A 1 171 ? 0.320 4.949 29.085 1.00 92.00 171 SER A CA 1
ATOM 1351 C C . SER A 1 171 ? -1.164 4.948 28.708 1.00 92.00 171 SER A C 1
ATOM 1353 O O . SER A 1 171 ? -1.967 4.270 29.349 1.00 92.00 171 SER A O 1
ATOM 1355 N N . LEU A 1 172 ? -1.520 5.646 27.623 1.00 92.25 172 LEU A N 1
ATOM 1356 C CA . LEU A 1 172 ? -2.900 5.756 27.147 1.00 92.25 172 LEU A CA 1
ATOM 1357 C C . LEU A 1 172 ? -3.469 4.409 26.684 1.00 92.25 172 LEU A C 1
ATOM 1359 O O . LEU A 1 172 ? -4.574 4.046 27.077 1.00 92.25 172 LEU A O 1
ATOM 1363 N N . LEU A 1 173 ? -2.713 3.645 25.891 1.00 91.56 173 LEU A N 1
ATOM 1364 C CA . LEU A 1 173 ? -3.179 2.358 25.360 1.00 91.56 173 LEU A CA 1
ATOM 1365 C C . LEU A 1 173 ? -3.087 1.211 26.373 1.00 91.56 173 LEU A C 1
ATOM 1367 O O . LEU A 1 173 ? -3.648 0.138 26.134 1.00 91.56 173 LEU A O 1
ATOM 1371 N N . ARG A 1 174 ? -2.377 1.411 27.494 1.00 91.38 174 ARG A N 1
ATOM 1372 C CA . ARG A 1 174 ? -2.037 0.354 28.465 1.00 91.38 174 ARG A CA 1
ATOM 1373 C C . ARG A 1 174 ? -1.416 -0.865 27.773 1.00 91.38 174 ARG A C 1
ATOM 1375 O O . ARG A 1 174 ? -1.754 -2.007 28.077 1.00 91.38 174 ARG A O 1
ATOM 1382 N N . ALA A 1 175 ? -0.551 -0.600 26.800 1.00 91.38 175 ALA A N 1
ATOM 1383 C CA . ALA A 1 175 ? 0.127 -1.593 25.979 1.00 91.38 175 ALA A CA 1
ATOM 1384 C C . ALA A 1 175 ? 1.568 -1.145 25.743 1.00 91.38 175 ALA A C 1
ATOM 1386 O O . ALA A 1 175 ? 1.866 0.053 25.719 1.00 91.38 175 ALA A O 1
ATOM 1387 N N . ASN A 1 176 ? 2.474 -2.103 25.567 1.00 91.44 176 ASN A N 1
ATOM 1388 C CA . ASN A 1 176 ? 3.871 -1.781 25.337 1.00 91.44 176 ASN A CA 1
ATOM 1389 C C . ASN A 1 176 ? 4.131 -1.584 23.837 1.00 91.44 176 ASN A C 1
ATOM 1391 O O . ASN A 1 176 ? 3.930 -2.501 23.038 1.00 91.44 176 ASN A O 1
ATOM 1395 N N . VAL A 1 177 ? 4.583 -0.384 23.468 1.00 92.56 177 VAL A N 1
ATOM 1396 C CA . VAL A 1 177 ? 4.961 -0.028 22.097 1.00 92.56 177 VAL A CA 1
ATOM 1397 C C . VAL A 1 177 ? 6.356 -0.588 21.845 1.00 92.56 177 VAL A C 1
ATOM 1399 O O . VAL A 1 177 ? 7.353 -0.033 22.303 1.00 92.56 177 VAL A O 1
ATOM 1402 N N . SER A 1 178 ? 6.422 -1.716 21.141 1.00 89.12 178 SER A N 1
ATOM 1403 C CA . SER A 1 178 ? 7.682 -2.407 20.865 1.00 89.12 178 SER A CA 1
ATOM 1404 C C . SER A 1 178 ? 8.469 -1.748 19.744 1.00 89.12 178 SER A C 1
ATOM 1406 O O . SER A 1 178 ? 9.688 -1.687 19.851 1.00 89.12 178 SER A O 1
ATOM 1408 N N . GLN A 1 179 ? 7.800 -1.314 18.676 1.00 85.38 179 GLN A N 1
ATOM 1409 C CA . GLN A 1 179 ? 8.432 -0.636 17.546 1.00 85.38 179 GLN A CA 1
ATOM 1410 C C . GLN A 1 179 ? 7.469 0.396 16.963 1.00 85.38 179 GLN A C 1
ATOM 1412 O O . GLN A 1 179 ? 6.278 0.124 16.793 1.00 85.38 179 GLN A O 1
ATOM 1417 N N . VAL A 1 180 ? 8.004 1.564 16.628 1.00 82.31 180 VAL A N 1
ATOM 1418 C CA . VAL A 1 180 ? 7.397 2.512 15.691 1.00 82.31 180 VAL A CA 1
ATOM 1419 C C . VAL A 1 180 ? 8.147 2.338 14.382 1.00 82.31 180 VAL A C 1
ATOM 1421 O O . VAL A 1 180 ? 9.372 2.327 14.422 1.00 82.31 180 VAL A O 1
ATOM 1424 N N . GLN A 1 181 ? 7.429 2.214 13.262 1.00 79.69 181 GLN A N 1
ATOM 1425 C CA . GLN A 1 181 ? 7.993 1.764 11.986 1.00 79.69 181 GLN A CA 1
ATOM 1426 C C . GLN A 1 181 ? 8.489 0.320 12.092 1.00 79.69 181 GLN A C 1
ATOM 1428 O O . GLN A 1 181 ? 9.654 0.053 12.362 1.00 79.69 181 GLN A O 1
ATOM 1433 N N . VAL A 1 182 ? 7.551 -0.613 11.927 1.00 85.44 182 VAL A N 1
ATOM 1434 C CA . VAL A 1 182 ? 7.808 -2.054 12.029 1.00 85.44 182 VAL A CA 1
ATOM 1435 C C . VAL A 1 182 ? 8.929 -2.456 11.076 1.00 85.44 182 VAL A C 1
ATOM 1437 O O . VAL A 1 182 ? 8.782 -2.316 9.861 1.00 85.44 182 VAL A O 1
ATOM 1440 N N . ASP A 1 183 ? 10.014 -2.978 11.642 1.00 78.38 183 ASP A N 1
ATOM 1441 C CA . ASP A 1 183 ? 11.189 -3.433 10.910 1.00 78.38 183 ASP A CA 1
ATOM 1442 C C . ASP A 1 183 ? 11.544 -4.868 11.321 1.00 78.38 183 ASP A C 1
ATOM 1444 O O . ASP A 1 183 ? 12.008 -5.139 12.435 1.00 78.38 183 ASP A O 1
ATOM 1448 N N . GLU A 1 184 ? 11.305 -5.810 10.408 1.00 83.88 184 GLU A N 1
ATOM 1449 C CA . GLU A 1 184 ? 11.586 -7.232 10.621 1.00 83.88 184 GLU A CA 1
ATOM 1450 C C . GLU A 1 184 ? 13.084 -7.549 10.505 1.00 83.88 184 GLU A C 1
ATOM 1452 O O . GLU A 1 184 ? 13.539 -8.600 10.967 1.00 83.88 184 GLU A O 1
ATOM 1457 N N . CYS A 1 185 ? 13.883 -6.625 9.964 1.00 75.00 185 CYS A N 1
ATOM 1458 C CA . CYS A 1 185 ? 15.335 -6.762 9.908 1.00 75.00 185 CYS A CA 1
ATOM 1459 C C . CYS A 1 185 ? 15.987 -6.752 11.293 1.00 75.00 185 CYS A C 1
ATOM 1461 O O . CYS A 1 185 ? 17.039 -7.358 11.472 1.00 75.00 185 CYS A O 1
ATOM 1463 N N . VAL A 1 186 ? 15.337 -6.160 12.301 1.00 75.62 186 VAL A N 1
ATOM 1464 C CA . VAL A 1 186 ? 15.826 -6.152 13.692 1.00 75.62 186 VAL A CA 1
ATOM 1465 C C . VAL A 1 186 ? 15.971 -7.570 14.262 1.00 75.62 186 VAL A C 1
ATOM 1467 O O . VAL A 1 186 ? 16.792 -7.805 15.146 1.00 75.62 186 VAL A O 1
ATOM 1470 N N . ARG A 1 187 ? 15.168 -8.527 13.777 1.00 75.38 187 ARG A N 1
ATOM 1471 C CA . ARG A 1 187 ? 15.132 -9.912 14.280 1.00 75.38 187 ARG A CA 1
ATOM 1472 C C . ARG A 1 187 ? 15.660 -10.945 13.287 1.00 75.38 187 ARG A C 1
ATOM 1474 O O . ARG A 1 187 ? 15.744 -12.119 13.635 1.00 75.38 187 ARG A O 1
ATOM 1481 N N . THR A 1 188 ? 16.006 -10.528 12.073 1.00 77.75 188 THR A N 1
ATOM 1482 C CA . THR A 1 188 ? 16.399 -11.438 10.994 1.00 77.75 188 THR A CA 1
ATOM 1483 C C . THR A 1 188 ? 17.915 -11.439 10.832 1.00 77.75 188 THR A C 1
ATOM 1485 O O . THR A 1 188 ? 18.529 -10.384 10.693 1.00 77.75 188 THR A O 1
ATOM 1488 N N . ASP A 1 189 ? 18.536 -12.622 10.837 1.00 78.12 189 ASP A N 1
ATOM 1489 C CA . ASP A 1 189 ? 19.979 -12.743 10.609 1.00 78.12 189 ASP A CA 1
ATOM 1490 C C . ASP A 1 189 ? 20.294 -12.668 9.109 1.00 78.12 189 ASP A C 1
ATOM 1492 O O . ASP A 1 189 ? 20.221 -13.664 8.390 1.00 78.12 189 ASP A O 1
ATOM 1496 N N . CYS A 1 190 ? 20.651 -11.471 8.646 1.00 69.50 190 CYS A N 1
ATOM 1497 C CA . CYS A 1 190 ? 21.085 -11.230 7.272 1.00 69.50 190 CYS A CA 1
ATOM 1498 C C . CYS A 1 190 ? 22.609 -11.083 7.138 1.00 69.50 190 CYS A C 1
ATOM 1500 O O . CYS A 1 190 ? 23.055 -10.470 6.180 1.00 69.50 190 CYS A O 1
ATOM 1502 N N . LYS A 1 191 ? 23.440 -11.622 8.047 1.00 67.62 191 LYS A N 1
ATOM 1503 C CA . LYS A 1 191 ? 24.915 -11.434 8.012 1.00 67.62 191 LYS A CA 1
ATOM 1504 C C . LYS A 1 191 ? 25.586 -11.753 6.672 1.00 67.62 191 LYS A C 1
ATOM 1506 O O . LYS A 1 191 ? 26.643 -11.203 6.379 1.00 67.62 191 LYS A O 1
ATOM 1511 N N . THR A 1 192 ? 25.022 -12.672 5.894 1.00 61.53 192 THR A N 1
ATOM 1512 C CA . THR A 1 192 ? 25.564 -13.107 4.597 1.00 61.53 192 THR A CA 1
ATOM 1513 C C . THR A 1 192 ? 25.084 -12.265 3.417 1.00 61.53 192 THR A C 1
ATOM 1515 O O . THR A 1 192 ? 25.654 -12.367 2.334 1.00 61.53 192 THR A O 1
ATOM 1518 N N . ALA A 1 193 ? 24.064 -11.430 3.607 1.00 55.28 193 ALA A N 1
ATOM 1519 C CA . ALA A 1 193 ? 23.571 -10.490 2.615 1.00 55.28 193 ALA A CA 1
ATOM 1520 C C . ALA A 1 193 ? 24.023 -9.087 3.033 1.00 55.28 193 ALA A C 1
ATOM 1522 O O . ALA A 1 193 ? 23.856 -8.709 4.186 1.00 55.28 193 ALA A O 1
ATOM 1523 N N . GLY A 1 194 ? 24.605 -8.294 2.133 1.00 55.12 194 GLY A N 1
ATOM 1524 C CA . GLY A 1 194 ? 25.119 -6.951 2.452 1.00 55.12 194 GLY A CA 1
ATOM 1525 C C . GLY A 1 194 ? 24.046 -5.901 2.774 1.00 55.12 194 GLY A C 1
ATOM 1526 O O . GLY A 1 194 ? 24.213 -4.746 2.418 1.00 55.12 194 GLY A O 1
ATOM 1527 N N . GLY A 1 195 ? 22.934 -6.298 3.395 1.00 63.09 195 GLY A N 1
ATOM 1528 C CA . GLY A 1 195 ? 21.893 -5.460 3.966 1.00 63.09 195 GLY A CA 1
ATOM 1529 C C . GLY A 1 195 ? 20.594 -6.232 4.194 1.00 63.09 195 GLY A C 1
ATOM 1530 O O . GLY A 1 195 ? 20.488 -7.429 3.918 1.00 63.09 195 GLY A O 1
ATOM 1531 N N . CYS A 1 196 ? 19.598 -5.536 4.727 1.00 67.12 196 CYS A N 1
ATOM 1532 C CA . CYS A 1 196 ? 18.259 -6.062 4.939 1.00 67.12 196 CYS A CA 1
ATOM 1533 C C . CYS A 1 196 ? 17.246 -4.946 4.712 1.00 67.12 196 CYS A C 1
ATOM 1535 O O . CYS A 1 196 ? 17.493 -3.795 5.075 1.00 67.12 196 CYS A O 1
ATOM 1537 N N . SER A 1 197 ? 16.107 -5.295 4.125 1.00 65.50 197 SER A N 1
ATOM 1538 C CA . SER A 1 197 ? 14.970 -4.393 3.975 1.00 65.50 197 SER A CA 1
ATOM 1539 C C . SER A 1 197 ? 13.678 -5.075 4.412 1.00 65.50 197 SER A C 1
ATOM 1541 O O . SER A 1 197 ? 13.495 -6.274 4.210 1.00 65.50 197 SER A O 1
ATOM 1543 N N . THR A 1 198 ? 12.760 -4.315 5.006 1.00 71.25 198 THR A N 1
ATOM 1544 C CA . THR A 1 198 ? 11.421 -4.816 5.330 1.00 71.25 198 THR A CA 1
ATOM 1545 C C . THR A 1 198 ? 10.488 -4.575 4.146 1.00 71.25 198 THR A C 1
ATOM 1547 O O . THR A 1 198 ? 10.246 -3.434 3.756 1.00 71.25 198 THR A O 1
ATOM 1550 N N . ARG A 1 199 ? 9.939 -5.653 3.574 1.00 70.75 199 ARG A N 1
ATOM 1551 C CA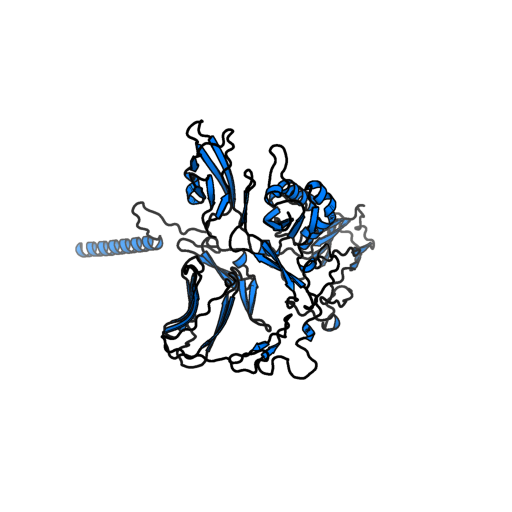 . ARG A 1 199 ? 8.950 -5.612 2.489 1.00 70.75 199 ARG A CA 1
ATOM 1552 C C . ARG A 1 199 ? 7.561 -5.923 3.027 1.00 70.75 199 ARG A C 1
ATOM 1554 O O . ARG A 1 199 ? 7.361 -6.910 3.739 1.00 70.75 199 ARG A O 1
ATOM 1561 N N . LEU A 1 200 ? 6.591 -5.101 2.637 1.00 77.44 200 LEU A N 1
ATOM 1562 C CA . LEU A 1 200 ? 5.182 -5.314 2.949 1.00 77.44 200 LEU A CA 1
ATOM 1563 C C . LEU A 1 200 ? 4.544 -6.216 1.891 1.00 77.44 200 LEU A C 1
ATOM 1565 O O . LEU A 1 200 ? 4.624 -5.942 0.694 1.00 77.44 200 LEU A O 1
ATOM 1569 N N . SER A 1 201 ? 3.884 -7.276 2.343 1.00 78.75 201 SER A N 1
ATOM 1570 C CA . SER A 1 201 ? 3.002 -8.100 1.516 1.00 78.75 201 SER A CA 1
ATOM 1571 C C . SER A 1 201 ? 1.551 -7.851 1.921 1.00 78.75 201 SER A C 1
ATOM 1573 O O . SER A 1 201 ? 1.237 -7.748 3.108 1.00 78.75 201 SER A O 1
ATOM 1575 N N . ILE A 1 202 ? 0.665 -7.710 0.937 1.00 81.56 202 ILE A N 1
ATOM 1576 C CA . ILE A 1 202 ? -0.762 -7.456 1.153 1.00 81.56 202 ILE A CA 1
ATOM 1577 C C . ILE A 1 202 ? -1.502 -8.730 0.761 1.00 81.56 202 ILE A C 1
ATOM 1579 O O . ILE A 1 202 ? -1.354 -9.191 -0.367 1.00 81.56 202 ILE A O 1
ATOM 1583 N N . ALA A 1 203 ? -2.275 -9.300 1.682 1.00 78.31 203 ALA A N 1
ATOM 1584 C CA . ALA A 1 203 ? -3.057 -10.496 1.395 1.00 78.31 203 ALA A CA 1
ATOM 1585 C C . ALA A 1 203 ? -4.218 -10.198 0.432 1.00 78.31 203 ALA A C 1
ATOM 1587 O O . ALA A 1 203 ? -4.898 -9.178 0.567 1.00 78.31 203 ALA A O 1
ATOM 1588 N N . ASP A 1 204 ? -4.490 -11.134 -0.480 1.00 67.81 204 ASP A N 1
ATOM 1589 C CA . ASP A 1 204 ? -5.602 -11.039 -1.437 1.00 67.81 204 ASP A CA 1
ATOM 1590 C C . ASP A 1 204 ? -6.977 -11.260 -0.779 1.00 67.81 204 ASP A C 1
ATOM 1592 O O . ASP A 1 204 ? -8.010 -10.844 -1.308 1.00 67.81 204 ASP A O 1
ATOM 1596 N N . THR A 1 205 ? -7.006 -11.894 0.397 1.00 74.62 205 THR A N 1
ATOM 1597 C CA . THR A 1 205 ? -8.221 -12.131 1.184 1.00 74.62 205 THR A CA 1
ATOM 1598 C C . THR A 1 205 ? -8.319 -11.156 2.361 1.00 74.62 205 THR A C 1
ATOM 1600 O O . THR A 1 205 ? -7.356 -11.042 3.131 1.00 74.62 205 THR A O 1
ATOM 1603 N N . PRO A 1 206 ? -9.472 -10.492 2.564 1.00 83.50 206 PRO A N 1
ATOM 1604 C CA . PRO A 1 206 ? -9.664 -9.612 3.707 1.00 83.50 206 PRO A CA 1
ATOM 1605 C C . PRO A 1 206 ? -9.650 -10.406 5.018 1.00 83.50 206 PRO A C 1
ATOM 1607 O O . PRO A 1 206 ? -10.067 -11.561 5.076 1.00 83.50 206 PRO A O 1
ATOM 1610 N N . THR A 1 207 ? -9.163 -9.775 6.080 1.00 87.62 207 THR A N 1
ATOM 1611 C CA . THR A 1 207 ? -9.142 -10.316 7.441 1.00 87.62 207 THR A CA 1
ATOM 1612 C C . THR A 1 207 ? -10.209 -9.635 8.281 1.00 87.62 207 THR A C 1
ATOM 1614 O O . THR A 1 207 ? -10.352 -8.414 8.227 1.00 87.62 207 THR A O 1
ATOM 1617 N N . LEU A 1 208 ? -10.942 -10.440 9.050 1.00 91.25 208 LEU A N 1
ATOM 1618 C CA . LEU A 1 208 ? -11.959 -10.010 10.002 1.00 91.25 208 LEU A CA 1
ATOM 1619 C C . LEU A 1 208 ? -11.364 -10.008 11.415 1.00 91.25 208 LEU A C 1
ATOM 1621 O O . LEU A 1 208 ? -10.927 -11.049 11.903 1.00 91.25 208 LEU A O 1
ATOM 1625 N N . VAL A 1 209 ? -11.393 -8.852 12.073 1.00 91.38 209 VAL A N 1
ATOM 1626 C CA . VAL A 1 209 ? -11.143 -8.710 13.512 1.00 91.38 209 VAL A CA 1
ATOM 1627 C C . VAL A 1 209 ? -12.463 -8.324 14.163 1.00 91.38 209 VAL A C 1
ATOM 1629 O O . VAL A 1 209 ? -12.999 -7.263 13.863 1.00 91.38 209 VAL A O 1
ATOM 1632 N N . ASP A 1 210 ? -12.996 -9.185 15.027 1.00 89.00 210 ASP A N 1
ATOM 1633 C CA . ASP A 1 210 ? -14.326 -9.018 15.619 1.00 89.00 210 ASP A CA 1
ATOM 1634 C C . ASP A 1 210 ? -14.270 -9.055 17.155 1.00 89.00 210 ASP A C 1
ATOM 1636 O O . ASP A 1 210 ? -13.822 -10.050 17.742 1.00 89.00 210 ASP A O 1
ATOM 1640 N N . SER A 1 211 ? -14.722 -7.977 17.806 1.00 87.06 211 SER A N 1
ATOM 1641 C CA . SER A 1 211 ? -14.952 -7.907 19.259 1.00 87.06 211 SER A CA 1
ATOM 1642 C C . SER A 1 211 ? -16.424 -8.096 19.640 1.00 87.06 211 SER A C 1
ATOM 1644 O O . SER A 1 211 ? -16.739 -8.174 20.824 1.00 87.06 211 SER A O 1
ATOM 1646 N N . GLY A 1 212 ? -17.326 -8.224 18.662 1.00 81.12 212 GLY A N 1
ATOM 1647 C CA . GLY A 1 212 ? -18.774 -8.304 18.843 1.00 81.12 212 GLY A CA 1
ATOM 1648 C C . GLY A 1 212 ? -19.448 -6.937 18.729 1.00 81.12 212 GLY A C 1
ATOM 1649 O O . GLY A 1 212 ? -20.331 -6.760 17.897 1.00 81.12 212 GLY A O 1
ATOM 1650 N N . ALA A 1 213 ? -19.014 -5.951 19.522 1.00 81.12 213 ALA A N 1
ATOM 1651 C CA . ALA A 1 213 ? -19.530 -4.579 19.421 1.00 81.12 213 ALA A CA 1
ATOM 1652 C C . ALA A 1 213 ? -18.958 -3.816 18.212 1.00 81.12 213 ALA A C 1
ATOM 1654 O O . ALA A 1 213 ? -19.630 -2.958 17.638 1.00 81.12 213 ALA A O 1
ATOM 1655 N N . LEU A 1 214 ? -17.721 -4.137 17.821 1.00 86.88 214 LEU A N 1
ATOM 1656 C CA . LEU A 1 214 ? -17.041 -3.562 16.671 1.00 86.88 214 LEU A CA 1
ATOM 1657 C C . LEU A 1 214 ? -16.359 -4.675 15.873 1.00 86.88 214 LEU A C 1
ATOM 1659 O O . LEU A 1 214 ? -15.673 -5.534 16.428 1.00 86.88 214 LEU A O 1
ATOM 1663 N N . SER A 1 215 ? -16.496 -4.613 14.554 1.00 90.38 215 SER A N 1
ATOM 1664 C CA . SER A 1 215 ? -15.792 -5.509 13.643 1.00 90.38 215 SER A CA 1
ATOM 1665 C C . SER A 1 215 ? -15.057 -4.683 12.591 1.00 90.38 215 SER A C 1
ATOM 1667 O O . SER A 1 215 ? -15.617 -3.752 12.008 1.00 90.38 215 SER A O 1
ATOM 1669 N N . LEU A 1 216 ? -13.789 -5.010 12.354 1.00 91.00 216 LEU A N 1
ATOM 1670 C CA . LEU A 1 216 ? -12.964 -4.411 11.312 1.00 91.00 216 LEU A CA 1
ATOM 1671 C C . LEU A 1 216 ? -12.661 -5.465 10.250 1.00 91.00 216 LEU A C 1
ATOM 1673 O O . LEU A 1 216 ? -12.097 -6.515 10.555 1.00 91.00 216 LEU A O 1
ATOM 1677 N N . VAL A 1 217 ? -12.994 -5.154 8.998 1.00 91.56 217 VAL A N 1
ATOM 1678 C CA . VAL A 1 217 ? -12.686 -5.998 7.839 1.00 91.56 217 VAL A CA 1
ATOM 1679 C C . VAL A 1 217 ? -11.865 -5.208 6.848 1.00 91.56 217 VAL A C 1
ATOM 1681 O O . VAL A 1 217 ? -12.324 -4.193 6.329 1.00 91.56 217 VAL A O 1
ATOM 1684 N N . SER A 1 218 ? -10.644 -5.664 6.593 1.00 88.75 218 SER A N 1
ATOM 1685 C CA . SER A 1 218 ? -9.733 -4.992 5.669 1.00 88.75 218 SER A CA 1
ATOM 1686 C C . SER A 1 218 ? -8.614 -5.929 5.208 1.00 88.75 218 SER A C 1
ATOM 1688 O O . SER A 1 218 ? -8.579 -7.104 5.570 1.00 88.75 218 SER A O 1
ATOM 1690 N N . VAL A 1 219 ? -7.701 -5.429 4.378 1.00 86.69 219 VAL A N 1
ATOM 1691 C CA . VAL A 1 219 ? -6.521 -6.172 3.923 1.00 86.69 219 VAL A CA 1
ATOM 1692 C C . VAL A 1 219 ? -5.582 -6.495 5.087 1.00 86.69 219 VAL A C 1
ATOM 1694 O O . VAL A 1 219 ? -5.392 -5.684 5.993 1.00 86.69 219 VAL A O 1
ATOM 1697 N N . LYS A 1 220 ? -4.948 -7.669 5.042 1.00 86.19 220 LYS A N 1
ATOM 1698 C CA . LYS A 1 220 ? -3.869 -8.014 5.972 1.00 86.19 220 LYS A CA 1
ATOM 1699 C C . LYS A 1 220 ? -2.538 -7.583 5.387 1.00 86.19 220 LYS A C 1
ATOM 1701 O O . LYS A 1 220 ? -2.128 -8.106 4.352 1.00 86.19 220 LYS A O 1
ATOM 1706 N N . VAL A 1 221 ? -1.857 -6.673 6.071 1.00 86.81 221 VAL A N 1
ATOM 1707 C CA . VAL A 1 221 ? -0.471 -6.321 5.755 1.00 86.81 221 VAL A CA 1
ATOM 1708 C C . VAL A 1 221 ? 0.456 -7.183 6.598 1.00 86.81 221 VAL A C 1
ATOM 1710 O O . VAL A 1 221 ? 0.402 -7.134 7.825 1.00 86.81 221 VAL A O 1
ATOM 1713 N N . THR A 1 222 ? 1.299 -7.975 5.939 1.00 86.06 222 THR A N 1
ATOM 1714 C CA . THR A 1 222 ? 2.317 -8.795 6.602 1.00 86.06 222 THR A CA 1
ATOM 1715 C C . THR A 1 222 ? 3.704 -8.274 6.226 1.00 86.06 222 THR A C 1
ATOM 1717 O O . THR A 1 222 ? 4.105 -8.410 5.062 1.00 86.06 222 THR A O 1
ATOM 1720 N N . PRO A 1 223 ? 4.437 -7.658 7.170 1.00 84.81 223 PRO A N 1
ATOM 1721 C CA . PRO A 1 223 ? 5.828 -7.292 6.957 1.00 84.81 223 PRO A CA 1
ATOM 1722 C C . PRO A 1 223 ? 6.711 -8.546 6.967 1.00 84.81 223 PRO A C 1
ATOM 1724 O O . PRO A 1 223 ? 6.477 -9.496 7.719 1.00 84.81 223 PRO A O 1
ATOM 1727 N N . SER A 1 224 ? 7.725 -8.551 6.108 1.00 81.00 224 SER A N 1
ATOM 1728 C CA . SER A 1 224 ? 8.720 -9.620 6.004 1.00 81.00 224 SER A CA 1
ATOM 1729 C C . SER A 1 224 ? 10.100 -9.023 5.773 1.00 81.00 224 SER A C 1
ATOM 1731 O O . SER A 1 224 ? 10.236 -8.053 5.026 1.00 81.00 224 SER A O 1
ATOM 1733 N N . ALA A 1 225 ? 11.117 -9.592 6.414 1.00 79.12 225 ALA A N 1
ATOM 1734 C CA . ALA A 1 225 ? 12.495 -9.221 6.144 1.00 79.12 225 ALA A CA 1
ATOM 1735 C C . ALA A 1 225 ? 12.951 -9.859 4.831 1.00 79.12 225 ALA A C 1
ATOM 1737 O O . ALA A 1 225 ? 12.785 -11.059 4.610 1.00 79.12 225 ALA A O 1
ATOM 1738 N N . VAL A 1 226 ? 13.549 -9.045 3.975 1.00 73.44 226 VAL A N 1
ATOM 1739 C CA . VAL A 1 226 ? 14.233 -9.467 2.761 1.00 73.44 226 VAL A CA 1
ATOM 1740 C C . VAL A 1 226 ? 15.710 -9.182 2.982 1.00 73.44 226 VAL A C 1
ATOM 1742 O O . VAL A 1 226 ? 16.126 -8.023 3.034 1.00 73.44 226 VAL A O 1
ATOM 1745 N N . CYS A 1 227 ? 16.495 -10.244 3.158 1.00 69.12 227 CYS A N 1
ATOM 1746 C CA . CYS A 1 227 ? 17.946 -10.134 3.210 1.00 69.12 227 CYS A CA 1
ATOM 1747 C C . CYS A 1 227 ? 18.473 -9.802 1.811 1.00 69.12 227 CYS A C 1
ATOM 1749 O O . CYS A 1 227 ? 18.148 -10.481 0.839 1.00 69.12 227 CYS A O 1
ATOM 1751 N N . GLY A 1 228 ? 19.283 -8.755 1.728 1.00 56.28 228 GLY A N 1
ATOM 1752 C CA . GLY A 1 228 ? 19.665 -8.097 0.488 1.00 56.28 228 GLY A CA 1
ATOM 1753 C C . GLY A 1 228 ? 19.170 -6.655 0.474 1.00 56.28 228 GLY A C 1
ATOM 1754 O O . GLY A 1 228 ? 18.286 -6.262 1.236 1.00 56.28 228 GLY A O 1
ATOM 1755 N N . CYS A 1 229 ? 19.761 -5.841 -0.386 1.00 50.75 229 CYS A N 1
ATOM 1756 C CA . CYS A 1 229 ? 19.310 -4.477 -0.602 1.00 50.75 229 CYS A CA 1
ATOM 1757 C C . CYS A 1 229 ? 18.529 -4.392 -1.910 1.00 50.75 229 CYS A C 1
ATOM 1759 O O . CYS A 1 229 ? 18.845 -5.069 -2.887 1.00 50.75 229 CYS A O 1
ATOM 1761 N N . ALA A 1 230 ? 17.507 -3.542 -1.943 1.00 43.66 230 ALA A N 1
ATOM 1762 C CA . ALA A 1 230 ? 16.890 -3.166 -3.204 1.00 43.66 230 ALA A CA 1
ATOM 1763 C C . ALA A 1 230 ? 17.920 -2.402 -4.053 1.00 43.66 230 ALA A C 1
ATOM 1765 O O . ALA A 1 230 ? 18.681 -1.587 -3.517 1.00 43.66 230 ALA A O 1
ATOM 1766 N N . ALA A 1 231 ? 17.944 -2.647 -5.367 1.00 40.62 231 ALA A N 1
ATOM 1767 C CA . ALA A 1 231 ? 18.590 -1.722 -6.289 1.00 40.62 231 ALA A CA 1
ATOM 1768 C C . ALA A 1 231 ? 18.016 -0.325 -6.020 1.00 40.62 231 ALA A C 1
ATOM 1770 O O . ALA A 1 231 ? 16.797 -0.160 -5.942 1.00 40.62 231 ALA A O 1
ATOM 1771 N N . ARG A 1 232 ? 18.873 0.679 -5.810 1.00 45.28 232 ARG A N 1
ATOM 1772 C CA . ARG A 1 232 ? 18.383 2.055 -5.704 1.00 45.28 232 ARG A CA 1
ATOM 1773 C C . ARG A 1 232 ? 17.751 2.408 -7.050 1.00 45.28 232 ARG A C 1
ATOM 1775 O O . ARG A 1 232 ? 18.398 2.254 -8.080 1.00 45.28 232 ARG A O 1
ATOM 1782 N N . GLU A 1 233 ? 16.516 2.909 -7.043 1.00 35.31 233 GLU A N 1
ATOM 1783 C CA . GLU A 1 233 ? 15.867 3.469 -8.243 1.00 35.31 233 GLU A CA 1
ATOM 1784 C C . GLU A 1 233 ? 16.685 4.618 -8.858 1.00 35.31 233 GLU A C 1
ATOM 1786 O O . GLU A 1 233 ? 16.544 4.936 -10.039 1.00 35.31 233 GLU A O 1
ATOM 1791 N N . THR A 1 234 ? 17.571 5.221 -8.063 1.00 37.00 234 THR A N 1
ATOM 1792 C CA . THR A 1 234 ? 18.437 6.326 -8.450 1.00 37.00 234 THR A CA 1
ATOM 1793 C C . THR A 1 234 ? 19.889 6.045 -8.072 1.00 37.00 234 THR A C 1
ATOM 1795 O O . THR A 1 234 ? 20.242 5.966 -6.893 1.00 37.00 234 THR A O 1
ATOM 1798 N N . THR A 1 235 ? 20.760 5.957 -9.080 1.00 41.81 235 THR A N 1
ATOM 1799 C CA . THR A 1 235 ? 22.213 6.089 -8.907 1.00 41.81 235 THR A CA 1
ATOM 1800 C C . THR A 1 235 ? 22.490 7.489 -8.376 1.00 41.81 235 THR A C 1
ATOM 1802 O O . THR A 1 235 ? 22.361 8.475 -9.110 1.00 41.81 235 THR A O 1
ATOM 1805 N N . HIS A 1 236 ? 22.816 7.609 -7.094 1.00 48.41 236 HIS A N 1
ATOM 1806 C CA . HIS A 1 236 ? 23.210 8.898 -6.555 1.00 48.41 236 HIS A CA 1
ATOM 1807 C C . HIS A 1 236 ? 24.668 9.152 -6.897 1.00 48.41 236 HIS A C 1
ATOM 1809 O O . HIS A 1 236 ? 25.564 8.501 -6.369 1.00 48.41 236 HIS A O 1
ATOM 1815 N N . LEU A 1 237 ? 24.898 10.124 -7.770 1.00 52.53 237 LEU A N 1
ATOM 1816 C CA . LEU A 1 237 ? 26.249 10.533 -8.098 1.00 52.53 237 LEU A CA 1
ATOM 1817 C C . LEU A 1 237 ? 26.838 11.409 -6.964 1.00 52.53 237 LEU A C 1
ATOM 1819 O O . LEU A 1 237 ? 26.077 12.140 -6.314 1.00 52.53 237 LEU A O 1
ATOM 1823 N N . PRO A 1 238 ? 28.157 11.340 -6.709 1.00 58.72 238 PRO A N 1
ATOM 1824 C CA . PRO A 1 238 ? 28.833 12.166 -5.706 1.00 58.72 238 PRO A CA 1
ATOM 1825 C C . PRO A 1 238 ? 28.789 13.658 -6.069 1.00 58.72 238 PRO A C 1
ATOM 1827 O O . PRO A 1 238 ? 28.684 14.013 -7.235 1.00 58.72 238 PRO A O 1
ATOM 1830 N N . CYS A 1 239 ? 28.930 14.560 -5.100 1.00 58.25 239 CYS A N 1
ATOM 1831 C CA . CYS A 1 239 ? 28.895 16.017 -5.272 1.00 58.25 239 CYS A CA 1
ATOM 1832 C C . CYS A 1 239 ? 29.757 16.519 -6.446 1.00 58.25 239 CYS A C 1
ATOM 1834 O O . CYS A 1 239 ? 29.370 17.455 -7.142 1.00 58.25 239 CYS A O 1
ATOM 1836 N N . PHE A 1 240 ? 30.904 15.877 -6.690 1.00 65.75 240 PHE A N 1
ATOM 1837 C CA . PHE A 1 240 ? 31.831 16.223 -7.770 1.00 65.75 240 PHE A CA 1
ATOM 1838 C C . PHE A 1 240 ? 31.320 15.894 -9.184 1.00 65.75 240 PHE A C 1
ATOM 1840 O O . PHE A 1 240 ? 31.774 16.491 -10.156 1.00 65.75 240 PHE A O 1
ATOM 1847 N N . SER A 1 241 ? 30.386 14.954 -9.337 1.00 64.19 241 SER A N 1
ATOM 1848 C CA . SER A 1 241 ? 29.877 14.572 -10.660 1.00 64.19 241 SER A CA 1
ATOM 1849 C C . SER A 1 241 ? 28.988 15.640 -11.295 1.00 64.19 241 SER A C 1
ATOM 1851 O O . SER A 1 241 ? 28.687 15.555 -12.485 1.00 64.19 241 SER A O 1
ATOM 1853 N N . TYR A 1 242 ? 28.487 16.589 -10.500 1.00 59.19 242 TYR A N 1
ATOM 1854 C CA . TYR A 1 242 ? 27.586 17.622 -10.984 1.00 59.19 242 TYR A CA 1
ATOM 1855 C C . TYR A 1 242 ? 28.402 18.813 -11.503 1.00 59.19 242 TYR A C 1
ATOM 1857 O O . TYR A 1 242 ? 29.205 19.373 -10.757 1.00 59.19 242 TYR A O 1
ATOM 1865 N N . PRO A 1 243 ? 28.185 19.254 -12.756 1.00 61.78 243 PRO A N 1
ATOM 1866 C CA . PRO A 1 243 ? 28.894 20.407 -13.315 1.00 61.78 243 PRO A CA 1
ATOM 1867 C C . PRO A 1 243 ? 28.593 21.723 -12.575 1.00 61.78 243 PRO A C 1
ATOM 1869 O O . PRO A 1 243 ? 29.356 22.680 -12.685 1.00 61.78 243 PRO A O 1
ATOM 1872 N N . ILE A 1 244 ? 27.496 21.772 -11.812 1.00 57.47 244 ILE A N 1
ATOM 1873 C CA . ILE A 1 244 ? 27.129 22.849 -10.888 1.00 57.47 244 ILE A CA 1
ATOM 1874 C C . ILE A 1 244 ? 26.752 22.182 -9.562 1.00 57.47 244 ILE A C 1
ATOM 1876 O O . ILE A 1 244 ? 26.031 21.185 -9.583 1.00 57.47 244 ILE A O 1
ATOM 1880 N N . SER A 1 245 ? 27.224 22.721 -8.428 1.00 59.12 245 SER A N 1
ATOM 1881 C CA . SER A 1 245 ? 26.883 22.196 -7.095 1.00 59.12 245 SER A CA 1
ATOM 1882 C C . SER A 1 245 ? 25.366 22.005 -6.978 1.00 59.12 245 SER A C 1
ATOM 1884 O O . SER A 1 245 ? 24.623 22.962 -7.216 1.00 59.12 245 SER A O 1
ATOM 1886 N N . PRO A 1 246 ? 24.885 20.812 -6.585 1.00 53.06 246 PRO A N 1
ATOM 1887 C CA . PRO A 1 246 ? 23.454 20.580 -6.421 1.00 53.06 246 PRO A CA 1
ATOM 1888 C C . PRO A 1 246 ? 22.875 21.365 -5.230 1.00 53.06 246 PRO A C 1
ATOM 1890 O O . PRO A 1 246 ? 21.658 21.475 -5.089 1.00 53.06 246 PRO A O 1
ATOM 1893 N N . CYS A 1 247 ? 23.734 21.939 -4.382 1.00 50.12 247 CYS A N 1
ATOM 1894 C CA . CYS A 1 247 ? 23.353 22.856 -3.319 1.00 50.12 247 CYS A CA 1
ATOM 1895 C C . CYS A 1 247 ? 23.374 24.302 -3.836 1.00 50.12 247 CYS A C 1
ATOM 1897 O O . CYS A 1 247 ? 24.439 24.860 -4.111 1.00 50.12 247 CYS A O 1
ATOM 1899 N N . LEU A 1 248 ? 22.189 24.909 -3.951 1.00 45.78 248 LEU A N 1
ATOM 1900 C CA . LEU A 1 248 ? 22.006 26.317 -4.317 1.00 45.78 248 LEU A CA 1
ATOM 1901 C C . LEU A 1 248 ? 22.186 27.240 -3.089 1.00 45.78 248 LEU A C 1
ATOM 1903 O O . LEU A 1 248 ? 22.193 26.780 -1.949 1.00 45.78 248 LEU A O 1
ATOM 1907 N N . ASN A 1 249 ? 22.309 28.554 -3.313 1.00 38.59 249 ASN A N 1
ATOM 1908 C CA . ASN A 1 249 ? 22.326 29.597 -2.267 1.00 38.59 249 ASN A CA 1
ATOM 1909 C C . ASN A 1 249 ? 23.454 29.487 -1.217 1.00 38.59 249 ASN A C 1
ATOM 1911 O O . ASN A 1 249 ? 23.254 29.805 -0.048 1.00 38.59 249 ASN A O 1
ATOM 1915 N N . GLY A 1 250 ? 24.651 29.058 -1.629 1.00 47.88 250 GLY A N 1
ATOM 1916 C CA . GLY A 1 250 ? 25.828 28.999 -0.749 1.00 47.88 250 GLY A CA 1
ATOM 1917 C C . GLY A 1 250 ? 25.893 27.763 0.156 1.00 47.88 250 GLY A C 1
ATOM 1918 O O . GLY A 1 250 ? 26.732 27.716 1.051 1.00 47.88 250 GLY A O 1
ATOM 1919 N N . GLY A 1 251 ? 25.033 26.764 -0.069 1.00 47.53 251 GLY A N 1
ATOM 1920 C CA . GLY A 1 251 ? 25.106 25.479 0.625 1.00 47.53 251 GLY A CA 1
ATOM 1921 C C . GLY A 1 251 ? 26.328 24.648 0.208 1.00 47.53 251 GLY A C 1
ATOM 1922 O O . GLY A 1 251 ? 26.674 24.573 -0.971 1.00 47.53 251 GLY A O 1
ATOM 1923 N N . THR A 1 252 ? 26.960 23.983 1.175 1.00 49.88 252 THR A N 1
ATOM 1924 C CA . THR A 1 252 ? 28.094 23.074 0.943 1.00 49.88 252 THR A CA 1
ATOM 1925 C C . THR A 1 252 ? 27.601 21.650 0.706 1.00 49.88 252 THR A C 1
ATOM 1927 O O . THR A 1 252 ? 27.098 21.006 1.625 1.00 49.88 252 THR A O 1
ATOM 1930 N N . CYS A 1 253 ? 27.757 21.138 -0.515 1.00 55.78 253 CYS A N 1
ATOM 1931 C CA . CYS A 1 253 ? 27.430 19.749 -0.835 1.00 55.78 253 CYS A CA 1
ATOM 1932 C C . CYS A 1 253 ? 28.314 18.783 -0.031 1.00 55.78 253 CYS A C 1
ATOM 1934 O O . CYS A 1 253 ? 29.534 18.944 -0.001 1.00 55.78 253 CYS A O 1
ATOM 1936 N N . VAL A 1 254 ? 27.698 17.792 0.620 1.00 59.50 254 VAL A N 1
ATOM 1937 C CA . VAL A 1 254 ? 28.405 16.757 1.386 1.00 59.50 254 VAL A CA 1
ATOM 1938 C C . VAL A 1 254 ? 28.040 15.386 0.837 1.00 59.50 254 VAL A C 1
ATOM 1940 O O . VAL A 1 254 ? 26.864 15.004 0.828 1.00 59.50 254 VAL A O 1
ATOM 1943 N N . ASP A 1 255 ? 29.066 14.652 0.412 1.00 53.94 255 ASP A N 1
ATOM 1944 C CA . ASP A 1 255 ? 28.954 13.260 -0.007 1.00 53.94 255 ASP A CA 1
ATOM 1945 C C . ASP A 1 255 ? 28.577 12.366 1.170 1.00 53.94 255 ASP A C 1
ATOM 1947 O O . ASP A 1 255 ? 29.178 12.426 2.245 1.00 53.94 255 ASP A O 1
ATOM 1951 N N . THR A 1 256 ? 27.591 11.502 0.954 1.00 48.88 256 THR A N 1
ATOM 1952 C CA . THR A 1 256 ? 27.175 10.474 1.905 1.00 48.88 256 THR A CA 1
ATOM 1953 C C . THR A 1 256 ? 26.954 9.135 1.228 1.00 48.88 256 THR A C 1
ATOM 1955 O O . THR A 1 256 ? 26.845 9.028 0.010 1.00 48.88 256 THR A O 1
ATOM 1958 N N . GLN A 1 257 ? 26.831 8.090 2.046 1.00 44.56 257 GLN A N 1
ATOM 1959 C CA . GLN A 1 257 ? 26.572 6.727 1.580 1.00 44.56 257 GLN A CA 1
ATOM 1960 C C . GLN A 1 257 ? 25.264 6.607 0.771 1.00 44.56 257 GLN A C 1
ATOM 1962 O O . GLN A 1 257 ? 25.121 5.680 -0.024 1.00 44.56 257 GLN A O 1
ATOM 1967 N N . SER A 1 258 ? 24.329 7.552 0.915 1.00 43.03 258 SER A N 1
ATOM 1968 C CA . SER A 1 258 ? 23.039 7.599 0.208 1.00 43.03 258 SER A CA 1
ATOM 1969 C C . SER A 1 258 ? 23.017 8.570 -0.982 1.00 43.03 258 SER A C 1
ATOM 1971 O O . SER A 1 258 ? 21.946 8.831 -1.514 1.00 43.03 258 SER A O 1
ATOM 1973 N N . GLY A 1 259 ? 24.166 9.127 -1.385 1.00 53.97 259 GLY A N 1
ATOM 1974 C CA . GLY A 1 259 ? 24.256 10.228 -2.349 1.00 53.97 259 GLY A CA 1
ATOM 1975 C C . GLY A 1 259 ? 24.724 11.533 -1.725 1.00 53.97 259 GLY A C 1
ATOM 1976 O O . GLY A 1 259 ? 25.367 11.525 -0.680 1.00 53.97 259 GLY A O 1
ATOM 1977 N N . TYR A 1 260 ? 24.382 12.674 -2.319 1.00 49.75 260 TYR A N 1
ATOM 1978 C CA . TYR A 1 260 ? 24.645 13.971 -1.694 1.00 49.75 260 TYR A CA 1
ATOM 1979 C C . TYR A 1 260 ? 23.496 14.376 -0.757 1.00 49.75 260 TYR A C 1
ATOM 1981 O O . TYR A 1 260 ? 22.321 14.210 -1.089 1.00 49.75 260 TYR A O 1
ATOM 1989 N N . ARG A 1 261 ? 23.813 14.913 0.428 1.00 53.25 261 ARG A N 1
ATOM 1990 C CA . ARG A 1 261 ? 22.798 15.451 1.356 1.00 53.25 261 ARG A CA 1
ATOM 1991 C C . ARG A 1 261 ? 22.514 16.921 1.036 1.00 53.25 261 ARG A C 1
ATOM 1993 O O . ARG A 1 261 ? 23.460 17.711 1.062 1.00 53.25 261 ARG A O 1
ATOM 2000 N N . PRO A 1 262 ? 21.251 17.330 0.796 1.00 47.78 262 PRO A N 1
ATOM 2001 C CA . PRO A 1 262 ? 20.913 18.748 0.787 1.00 47.78 262 PRO A CA 1
ATOM 2002 C C . PRO A 1 262 ? 21.157 19.344 2.183 1.00 47.78 262 PRO A C 1
ATOM 2004 O O . PRO A 1 262 ? 20.867 18.727 3.210 1.00 47.78 262 PRO A O 1
ATOM 2007 N N . CYS A 1 263 ? 21.773 20.523 2.212 1.00 49.59 263 CYS A N 1
ATOM 2008 C CA . CYS A 1 263 ? 22.287 21.174 3.414 1.00 49.59 263 CYS A CA 1
ATOM 2009 C C . CYS A 1 263 ? 21.143 21.651 4.327 1.00 49.59 263 CYS A C 1
ATOM 2011 O O . CYS A 1 263 ? 20.421 22.575 3.969 1.00 49.59 263 CYS A O 1
ATOM 2013 N N . PHE A 1 264 ? 20.993 21.058 5.517 1.00 52.28 264 PHE A N 1
ATOM 2014 C CA . PHE A 1 264 ? 19.992 21.482 6.515 1.00 52.28 264 PHE A CA 1
ATOM 2015 C C . PHE A 1 264 ? 20.523 22.479 7.557 1.00 52.28 264 PHE A C 1
ATOM 2017 O O . PHE A 1 264 ? 19.753 22.947 8.397 1.00 52.28 264 PHE A O 1
ATOM 2024 N N . ASP A 1 265 ? 21.811 22.830 7.488 1.00 53.03 265 ASP A N 1
ATOM 2025 C CA . ASP A 1 265 ? 22.311 24.057 8.106 1.00 53.03 265 ASP A CA 1
ATOM 2026 C C . ASP A 1 265 ? 22.205 25.170 7.062 1.00 53.03 265 ASP A C 1
ATOM 2028 O O . ASP A 1 265 ? 23.026 25.287 6.149 1.00 53.03 265 ASP A O 1
ATOM 2032 N N . SER A 1 266 ? 21.099 25.907 7.124 1.00 58.12 266 SER A N 1
ATOM 2033 C CA . SER A 1 266 ? 20.829 27.020 6.225 1.00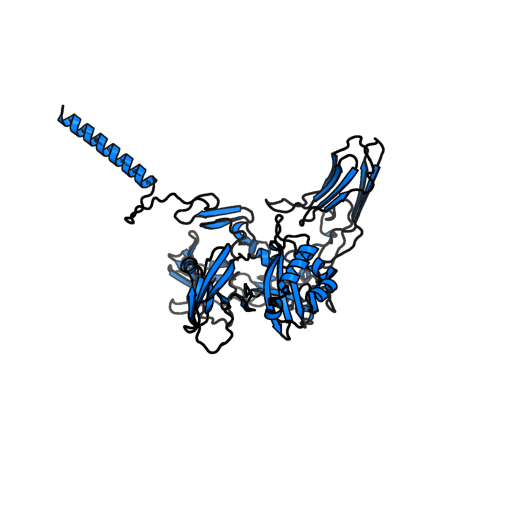 58.12 266 SER A CA 1
ATOM 2034 C C . SER A 1 266 ? 20.915 28.320 7.009 1.00 58.12 266 SER A C 1
ATOM 2036 O O . SER A 1 266 ? 20.156 28.536 7.961 1.00 58.12 266 SER A O 1
ATOM 2038 N N . HIS A 1 267 ? 21.815 29.192 6.570 1.00 65.56 267 HIS A N 1
ATOM 2039 C CA . HIS A 1 267 ? 21.927 30.558 7.049 1.00 65.56 267 HIS A CA 1
ATOM 2040 C C . HIS A 1 267 ? 21.552 31.506 5.911 1.00 65.56 267 HIS A C 1
ATOM 2042 O O . HIS A 1 267 ? 22.374 31.797 5.042 1.00 65.56 267 HIS A O 1
ATOM 2048 N N . LEU A 1 268 ? 20.311 31.985 5.912 1.00 67.25 268 LEU A N 1
ATOM 2049 C CA . LEU A 1 268 ? 19.873 33.023 4.984 1.00 67.25 268 LEU A CA 1
ATOM 2050 C C . LEU A 1 268 ? 19.971 34.370 5.690 1.00 67.25 268 LEU A C 1
ATOM 2052 O O . LEU A 1 268 ? 19.388 34.553 6.754 1.00 67.25 268 LEU A O 1
ATOM 2056 N N . SER A 1 269 ? 20.691 35.304 5.083 1.00 74.75 269 SER A N 1
ATOM 2057 C CA . SER A 1 269 ? 20.801 36.677 5.563 1.00 74.75 269 SER A CA 1
ATOM 2058 C C . SER A 1 269 ? 20.354 37.620 4.460 1.00 74.75 269 SER A C 1
ATOM 2060 O O . SER A 1 269 ? 20.840 37.503 3.334 1.00 74.75 269 SER A O 1
ATOM 2062 N N . LEU A 1 270 ? 19.428 38.525 4.766 1.00 78.50 270 LEU A N 1
ATOM 2063 C CA . LEU A 1 270 ? 18.992 39.563 3.837 1.00 78.50 270 LEU A CA 1
ATOM 2064 C C . LEU A 1 270 ? 19.022 40.920 4.536 1.00 78.50 270 LEU A C 1
ATOM 2066 O O . LEU A 1 270 ? 18.593 41.048 5.683 1.00 78.50 270 LEU A O 1
ATOM 2070 N N . GLU A 1 271 ? 19.523 41.932 3.841 1.00 81.88 271 GLU A N 1
ATOM 2071 C CA . GLU A 1 271 ? 19.482 43.317 4.300 1.00 81.88 271 GLU A CA 1
ATOM 2072 C C . GLU A 1 271 ? 18.486 44.091 3.441 1.00 81.88 271 GLU A C 1
ATOM 2074 O O . GLU A 1 271 ? 18.518 44.008 2.213 1.00 81.88 271 GLU A O 1
ATOM 2079 N N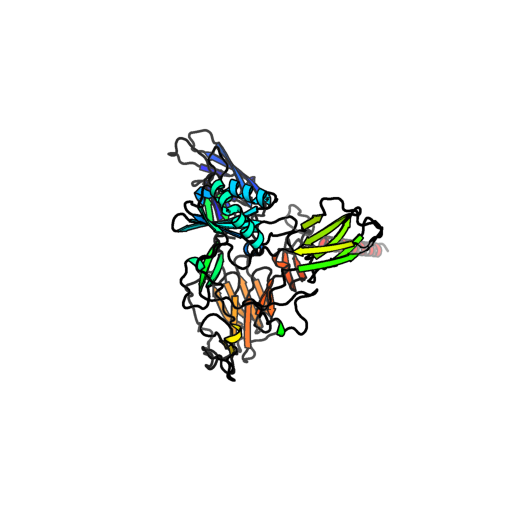 . PHE A 1 272 ? 17.571 44.815 4.079 1.00 82.44 272 PHE A N 1
ATOM 2080 C CA . PHE A 1 272 ? 16.541 45.584 3.388 1.00 82.44 272 PHE A CA 1
ATOM 2081 C C . PHE A 1 272 ? 16.240 46.895 4.110 1.00 82.44 272 PHE A C 1
ATOM 2083 O O . PHE A 1 272 ? 16.516 47.064 5.296 1.00 82.44 272 PHE A O 1
ATOM 2090 N N . MET A 1 273 ? 15.658 47.828 3.367 1.00 84.56 273 MET A N 1
ATOM 2091 C CA . MET A 1 273 ? 15.163 49.108 3.855 1.00 84.56 273 MET A CA 1
ATOM 2092 C C . MET A 1 273 ? 13.854 49.401 3.130 1.00 84.56 273 MET A C 1
ATOM 2094 O O . MET A 1 273 ? 13.796 49.317 1.904 1.00 84.56 273 MET A O 1
ATOM 2098 N N . THR A 1 274 ? 12.799 49.739 3.867 1.00 82.62 274 THR A N 1
ATOM 2099 C CA . THR A 1 274 ? 11.490 50.036 3.275 1.00 82.62 274 THR A CA 1
ATOM 2100 C C . THR A 1 274 ? 10.669 50.966 4.167 1.00 82.62 274 THR A C 1
ATOM 2102 O O . THR A 1 274 ? 10.974 51.170 5.339 1.00 82.62 274 THR A O 1
ATOM 2105 N N . GLU A 1 275 ? 9.627 51.542 3.580 1.00 86.56 275 GLU A N 1
ATOM 2106 C CA . GLU A 1 275 ? 8.567 52.316 4.240 1.00 86.56 275 GLU A CA 1
ATOM 2107 C C . GLU A 1 275 ? 7.176 51.701 4.015 1.00 86.56 275 GLU A C 1
ATOM 2109 O O . GLU A 1 275 ? 6.161 52.284 4.382 1.00 86.56 275 GLU A O 1
ATOM 2114 N N . ARG A 1 276 ? 7.118 50.561 3.316 1.00 86.75 276 ARG A N 1
ATOM 2115 C CA . ARG A 1 276 ? 5.878 49.855 2.991 1.00 86.75 276 ARG A CA 1
ATOM 2116 C C . ARG A 1 276 ? 5.608 48.796 4.050 1.00 86.75 276 ARG A C 1
ATOM 2118 O O . ARG A 1 276 ? 6.463 47.941 4.268 1.00 86.75 276 ARG A O 1
ATOM 2125 N N . ASP A 1 277 ? 4.415 48.847 4.635 1.00 81.94 277 ASP A N 1
ATOM 2126 C CA . ASP A 1 277 ? 3.957 47.913 5.674 1.00 81.94 277 ASP A CA 1
ATOM 2127 C C . ASP A 1 277 ? 3.757 46.486 5.163 1.00 81.94 277 ASP A C 1
ATOM 2129 O O . ASP A 1 277 ? 4.025 45.536 5.896 1.00 81.94 277 ASP A O 1
ATOM 2133 N N . ASP A 1 278 ? 3.392 46.323 3.893 1.00 81.62 278 ASP A N 1
ATOM 2134 C CA . ASP A 1 278 ? 3.202 45.014 3.279 1.00 81.62 278 ASP A CA 1
ATOM 2135 C C . ASP A 1 278 ? 4.077 44.858 2.033 1.00 81.62 278 ASP A C 1
ATOM 2137 O O . ASP A 1 278 ? 4.186 45.770 1.205 1.00 81.62 278 ASP A O 1
ATOM 2141 N N . GLY A 1 279 ? 4.697 43.689 1.875 1.00 77.62 279 GLY A N 1
ATOM 2142 C CA . GLY A 1 279 ? 5.510 43.398 0.697 1.00 77.62 279 GLY A CA 1
ATOM 2143 C C . GLY A 1 279 ? 6.302 42.099 0.787 1.00 77.62 279 GLY A C 1
ATOM 2144 O O . GLY A 1 279 ? 6.765 41.705 1.852 1.00 77.62 279 GLY A O 1
ATOM 2145 N N . LEU A 1 280 ? 6.487 41.435 -0.352 1.00 79.25 280 LEU A N 1
ATOM 2146 C CA . LEU A 1 280 ? 7.326 40.244 -0.465 1.00 79.25 280 LEU A CA 1
ATOM 2147 C C . LEU A 1 280 ? 8.804 40.653 -0.535 1.00 79.25 280 LEU A C 1
ATOM 2149 O O . LEU A 1 280 ? 9.189 41.413 -1.421 1.00 79.25 280 LEU A O 1
ATOM 2153 N N . LEU A 1 281 ? 9.625 40.135 0.378 1.00 76.62 281 LEU A N 1
ATOM 2154 C CA . LEU A 1 281 ? 11.069 40.388 0.411 1.00 76.62 281 LEU A CA 1
ATOM 2155 C C . LEU A 1 281 ? 11.860 39.288 -0.299 1.00 76.62 281 LEU A C 1
ATOM 2157 O O . LEU A 1 281 ? 12.828 39.574 -0.997 1.00 76.62 281 LEU A O 1
ATOM 2161 N N . LEU A 1 282 ? 11.458 38.028 -0.127 1.00 75.56 282 LEU A N 1
ATOM 2162 C CA . LEU A 1 282 ? 12.114 36.882 -0.750 1.00 75.56 282 LEU A CA 1
ATOM 2163 C C . LEU A 1 282 ? 11.098 35.773 -0.997 1.00 75.56 282 LEU A C 1
ATOM 2165 O O . LEU A 1 282 ? 10.291 35.478 -0.123 1.00 75.56 282 LEU A O 1
ATOM 2169 N N . TYR A 1 283 ? 11.169 35.137 -2.164 1.00 75.88 283 TYR A N 1
ATOM 2170 C CA . TYR A 1 283 ? 10.401 33.940 -2.489 1.00 75.88 283 TYR A CA 1
ATOM 2171 C C . TYR A 1 283 ? 11.293 32.942 -3.217 1.00 75.88 283 TYR A C 1
ATOM 2173 O O . TYR A 1 283 ? 11.953 33.291 -4.196 1.00 75.88 283 TYR A O 1
ATOM 2181 N N . ALA A 1 284 ? 11.317 31.710 -2.726 1.00 63.31 284 ALA A N 1
ATOM 2182 C CA . ALA A 1 284 ? 12.083 30.611 -3.285 1.00 63.31 284 ALA A CA 1
ATOM 2183 C C . ALA A 1 284 ? 11.190 29.369 -3.373 1.00 63.31 284 ALA A C 1
ATOM 2185 O O . ALA A 1 284 ? 10.897 28.736 -2.360 1.00 63.31 284 ALA A O 1
ATOM 2186 N N . GLY A 1 285 ? 10.755 29.044 -4.589 1.00 61.84 285 GLY A N 1
ATOM 2187 C CA . GLY A 1 285 ? 9.917 27.889 -4.909 1.00 61.84 285 GLY A CA 1
ATOM 2188 C C . GLY A 1 285 ? 9.111 28.111 -6.198 1.00 61.84 285 GLY A C 1
ATOM 2189 O O . GLY A 1 285 ? 9.088 29.231 -6.711 1.00 61.84 285 GLY A O 1
ATOM 2190 N N . PRO A 1 286 ? 8.444 27.076 -6.736 1.00 52.19 286 PRO A N 1
ATOM 2191 C CA . PRO A 1 286 ? 8.624 25.662 -6.412 1.00 52.19 286 PRO A CA 1
ATOM 2192 C C . PRO A 1 286 ? 9.904 25.083 -7.040 1.00 52.19 286 PRO A C 1
ATOM 2194 O O . PRO A 1 286 ? 10.284 25.440 -8.153 1.00 52.19 286 PRO A O 1
ATOM 2197 N N . SER A 1 287 ? 10.559 24.152 -6.337 1.00 44.78 287 SER A N 1
ATOM 2198 C CA . SER A 1 287 ? 11.771 23.458 -6.829 1.00 44.78 287 SER A CA 1
ATOM 2199 C C . SER A 1 287 ? 11.496 22.428 -7.941 1.00 44.78 287 SER A C 1
ATOM 2201 O O . SER A 1 287 ? 12.433 21.850 -8.488 1.00 44.78 287 SER A O 1
ATOM 2203 N N . ALA A 1 288 ? 10.226 22.183 -8.281 1.00 45.12 288 ALA A N 1
ATOM 2204 C CA . ALA A 1 288 ? 9.797 21.242 -9.314 1.00 45.12 288 ALA A CA 1
ATOM 2205 C C . ALA A 1 288 ? 8.576 21.768 -10.088 1.00 45.12 288 ALA A C 1
ATOM 2207 O O . ALA A 1 288 ? 7.846 22.640 -9.617 1.00 45.12 288 ALA A O 1
ATOM 2208 N N . THR A 1 289 ? 8.339 21.223 -11.285 1.00 44.12 289 THR A N 1
ATOM 2209 C CA . THR A 1 289 ? 7.132 21.503 -12.078 1.00 44.12 289 THR A CA 1
ATOM 2210 C C . THR A 1 289 ? 5.928 20.808 -11.428 1.00 44.12 289 THR A C 1
ATOM 2212 O O . THR A 1 289 ? 5.821 19.587 -11.491 1.00 44.12 289 THR A O 1
ATOM 2215 N N . LEU A 1 290 ? 5.056 21.576 -10.772 1.00 42.06 290 LEU A N 1
ATOM 2216 C CA . LEU A 1 290 ? 3.939 21.064 -9.964 1.00 42.06 290 LEU A CA 1
ATOM 2217 C C . LEU A 1 290 ? 2.752 20.571 -10.816 1.00 42.06 290 LEU A C 1
ATOM 2219 O O . LEU A 1 290 ? 2.400 21.202 -11.819 1.00 42.06 290 LEU A O 1
ATOM 2223 N N . LEU A 1 291 ? 2.102 19.476 -10.397 1.00 43.75 291 LEU A N 1
ATOM 2224 C CA . LEU A 1 291 ? 0.806 19.022 -10.922 1.00 43.75 291 LEU A CA 1
ATOM 2225 C C . LEU A 1 291 ? -0.364 19.589 -10.084 1.00 43.75 291 LEU A C 1
ATOM 2227 O O . LEU A 1 291 ? -0.175 19.995 -8.937 1.00 43.75 291 LEU A O 1
ATOM 2231 N N . PRO A 1 292 ? -1.607 19.606 -10.611 1.00 34.84 292 PRO A N 1
ATOM 2232 C CA . PRO A 1 292 ? -2.771 20.059 -9.849 1.00 34.84 292 PRO A CA 1
ATOM 2233 C C . PRO A 1 292 ? -3.019 19.165 -8.623 1.00 34.84 292 PRO A C 1
ATOM 2235 O O . PRO A 1 292 ? -3.341 17.987 -8.776 1.00 34.84 292 PRO A O 1
ATOM 2238 N N . GLY A 1 293 ? -2.904 19.738 -7.421 1.00 45.38 293 GLY A N 1
ATOM 2239 C CA . GLY A 1 293 ? -3.081 19.036 -6.142 1.00 45.38 293 GLY A CA 1
ATOM 2240 C C . GLY A 1 293 ? -1.781 18.674 -5.415 1.00 45.38 293 GLY A C 1
ATOM 2241 O O . GLY A 1 293 ? -1.853 18.158 -4.301 1.00 45.38 293 GLY A O 1
ATOM 2242 N N . ASP A 1 294 ? -0.614 18.961 -6.001 1.00 47.34 294 ASP A N 1
ATOM 2243 C CA . ASP A 1 294 ? 0.659 18.874 -5.285 1.00 47.34 294 ASP A CA 1
ATOM 2244 C C . ASP A 1 294 ? 0.794 20.036 -4.288 1.00 47.34 294 ASP A C 1
ATOM 2246 O O . ASP A 1 294 ? 0.444 21.180 -4.584 1.00 47.34 294 ASP A O 1
ATOM 2250 N N . GLY A 1 295 ? 1.308 19.744 -3.091 1.00 53.16 295 GLY A N 1
ATOM 2251 C CA . GLY A 1 295 ? 1.702 20.781 -2.140 1.00 53.16 295 GLY A CA 1
ATOM 2252 C C . GLY A 1 295 ? 2.950 21.510 -2.637 1.00 53.16 295 GLY A C 1
ATOM 2253 O O . GLY A 1 295 ? 3.904 20.871 -3.073 1.00 53.16 295 GLY A O 1
ATOM 2254 N N . GLU A 1 296 ? 2.949 22.840 -2.572 1.00 60.66 296 GLU A N 1
ATOM 2255 C CA . GLU A 1 296 ? 4.087 23.645 -3.020 1.00 60.66 296 GLU A CA 1
ATOM 2256 C C . GLU A 1 296 ? 5.223 23.600 -1.987 1.00 60.66 296 GLU A C 1
ATOM 2258 O O . GLU A 1 296 ? 5.031 23.999 -0.836 1.00 60.66 296 GLU A O 1
ATOM 2263 N N . ASP A 1 297 ? 6.413 23.153 -2.395 1.00 61.38 297 ASP A N 1
ATOM 2264 C CA . ASP A 1 297 ? 7.637 23.371 -1.621 1.00 61.38 297 ASP A CA 1
ATOM 2265 C C . ASP A 1 297 ? 8.110 24.806 -1.866 1.00 61.38 297 ASP A C 1
ATOM 2267 O O . ASP A 1 297 ? 8.572 25.134 -2.964 1.00 61.38 297 ASP A O 1
ATOM 2271 N N . TYR A 1 298 ? 7.981 25.672 -0.862 1.00 66.06 298 TYR A N 1
ATOM 2272 C CA . TYR A 1 298 ? 8.386 27.069 -0.975 1.00 66.06 298 TYR A CA 1
ATOM 2273 C C . TYR A 1 298 ? 8.862 27.656 0.353 1.00 66.06 298 TYR A C 1
ATOM 2275 O O . TYR A 1 298 ? 8.454 27.245 1.439 1.00 66.06 298 TYR A O 1
ATOM 2283 N N . MET A 1 299 ? 9.705 28.676 0.248 1.00 72.50 299 MET A N 1
ATOM 2284 C CA . MET A 1 299 ? 10.077 29.570 1.335 1.00 72.50 299 MET A CA 1
ATOM 2285 C C . MET A 1 299 ? 9.761 31.002 0.914 1.00 72.50 299 MET A C 1
ATOM 2287 O O . MET A 1 299 ? 10.153 31.428 -0.170 1.00 72.50 299 MET A O 1
ATOM 2291 N N . ALA A 1 300 ? 9.075 31.750 1.772 1.00 80.38 300 ALA A N 1
ATOM 2292 C CA . ALA A 1 300 ? 8.788 33.160 1.558 1.00 80.38 300 ALA A CA 1
ATOM 2293 C C . ALA A 1 300 ? 9.134 33.980 2.802 1.00 80.38 300 ALA A C 1
ATOM 2295 O O . ALA A 1 300 ? 8.850 33.564 3.924 1.00 80.38 300 ALA A O 1
ATOM 2296 N N . ILE A 1 301 ? 9.717 35.156 2.602 1.00 81.56 301 ILE A N 1
ATOM 2297 C CA . ILE A 1 301 ? 9.870 36.183 3.629 1.00 81.56 301 ILE A CA 1
ATOM 2298 C C . ILE A 1 301 ? 9.062 37.384 3.164 1.00 81.56 301 ILE A C 1
ATOM 2300 O O . ILE A 1 301 ? 9.306 37.927 2.087 1.00 81.56 301 ILE A O 1
ATOM 2304 N N . GLU A 1 302 ? 8.101 37.788 3.978 1.00 85.56 302 GLU A N 1
ATOM 2305 C CA . GLU A 1 302 ? 7.154 38.858 3.686 1.00 85.56 302 GLU A CA 1
ATOM 2306 C C . GLU A 1 302 ? 7.110 39.847 4.849 1.00 85.56 302 GLU A C 1
ATOM 2308 O O . GLU A 1 302 ? 7.358 39.487 5.997 1.00 85.56 302 GLU A O 1
ATOM 2313 N N . LEU A 1 303 ? 6.760 41.092 4.558 1.00 81.62 303 LEU A N 1
ATOM 2314 C CA . LEU A 1 303 ? 6.298 42.058 5.541 1.00 81.62 303 LEU A CA 1
ATOM 2315 C C . LEU A 1 303 ? 4.777 42.023 5.556 1.00 81.62 303 LEU A C 1
ATOM 2317 O O . LEU A 1 303 ? 4.156 42.076 4.494 1.00 81.62 303 LEU A O 1
ATOM 2321 N N . ILE A 1 304 ? 4.208 41.900 6.753 1.00 82.31 304 ILE A N 1
ATOM 2322 C CA . ILE A 1 304 ? 2.766 41.954 6.988 1.00 82.31 304 ILE A CA 1
ATOM 2323 C C . ILE A 1 304 ? 2.536 42.956 8.115 1.00 82.31 304 ILE A C 1
ATOM 2325 O O . ILE A 1 304 ? 3.002 42.737 9.237 1.00 82.31 304 ILE A O 1
ATOM 2329 N N . GLY A 1 305 ? 1.866 44.070 7.823 1.00 82.44 305 GLY A N 1
ATOM 2330 C CA . GLY A 1 305 ? 1.627 45.138 8.799 1.00 82.44 305 GLY A CA 1
ATOM 2331 C C . GLY A 1 305 ? 2.913 45.676 9.443 1.00 82.44 305 GLY A C 1
ATOM 2332 O O . GLY A 1 305 ? 2.961 45.899 10.652 1.00 82.44 305 GLY A O 1
ATOM 2333 N N . GLY A 1 306 ? 3.983 45.795 8.657 1.00 81.62 306 GLY A N 1
ATOM 2334 C CA . GLY A 1 306 ? 5.291 46.300 9.073 1.00 81.62 306 GLY A CA 1
ATOM 2335 C C . GLY A 1 306 ? 6.149 45.306 9.859 1.00 81.62 306 GLY A C 1
ATOM 2336 O O . GLY A 1 306 ? 7.222 45.686 10.325 1.00 81.62 306 GLY A O 1
ATOM 2337 N N . THR A 1 307 ? 5.710 44.048 9.994 1.00 83.75 307 THR A N 1
ATOM 2338 C CA . THR A 1 307 ? 6.425 42.987 10.720 1.00 83.75 307 THR A CA 1
ATOM 2339 C C . THR A 1 307 ? 6.904 41.888 9.764 1.00 83.75 307 THR A C 1
ATOM 2341 O O . THR A 1 307 ? 6.105 41.378 8.975 1.00 83.75 307 THR A O 1
ATOM 2344 N N . PRO A 1 308 ? 8.178 41.460 9.839 1.00 83.56 308 PRO A N 1
ATOM 2345 C CA . PRO A 1 308 ? 8.668 40.316 9.078 1.00 83.56 308 PRO A CA 1
ATOM 2346 C C . PRO A 1 308 ? 7.988 38.995 9.456 1.00 83.56 308 PRO A C 1
ATOM 2348 O O . PRO A 1 308 ? 7.902 38.625 10.631 1.00 83.56 308 PRO A O 1
ATOM 2351 N N . SER A 1 309 ? 7.576 38.249 8.436 1.00 82.44 309 SER A N 1
ATOM 2352 C CA . SER A 1 309 ? 6.990 36.918 8.519 1.00 82.44 309 SER A CA 1
ATOM 2353 C C . SER A 1 309 ? 7.724 35.958 7.584 1.00 82.44 309 SER A C 1
ATOM 2355 O O . SER A 1 309 ? 7.886 36.225 6.396 1.00 82.44 309 SER A O 1
ATOM 2357 N N . LEU A 1 310 ? 8.158 34.824 8.129 1.00 80.81 310 LEU A N 1
ATOM 2358 C CA . LEU A 1 310 ? 8.759 33.720 7.392 1.00 80.81 310 LEU A CA 1
ATOM 2359 C C . LEU A 1 310 ? 7.714 32.618 7.198 1.00 80.81 310 LEU A C 1
ATOM 2361 O O . LEU A 1 310 ? 7.158 32.109 8.169 1.00 80.81 310 LEU A O 1
ATOM 2365 N N . LYS A 1 311 ? 7.478 32.221 5.950 1.00 74.62 311 LYS A N 1
ATOM 2366 C CA . LYS A 1 311 ? 6.629 31.088 5.574 1.00 74.62 311 LYS A CA 1
ATOM 2367 C C . LYS A 1 311 ? 7.488 29.999 4.949 1.00 74.62 311 LYS A C 1
ATOM 2369 O O . LYS A 1 311 ? 8.274 30.290 4.053 1.00 74.62 311 LYS A O 1
ATOM 2374 N N . ILE A 1 312 ? 7.340 28.760 5.404 1.00 69.88 312 ILE A N 1
ATOM 2375 C CA . ILE A 1 312 ? 8.061 27.603 4.859 1.00 69.88 312 ILE A CA 1
ATOM 2376 C C . ILE A 1 312 ? 7.079 26.451 4.664 1.00 69.88 312 ILE A C 1
ATOM 2378 O O . ILE A 1 312 ? 6.359 26.091 5.593 1.00 69.88 312 ILE A O 1
ATOM 2382 N N . ASN A 1 313 ? 7.081 25.845 3.482 1.00 60.44 313 ASN A N 1
ATOM 2383 C CA . ASN A 1 313 ? 6.364 24.614 3.184 1.00 60.44 313 ASN A CA 1
ATOM 2384 C C . ASN A 1 313 ? 7.328 23.612 2.528 1.00 60.44 313 ASN A C 1
ATOM 2386 O O . ASN A 1 313 ? 8.034 23.954 1.585 1.00 60.44 313 ASN A O 1
ATOM 2390 N N . HIS A 1 314 ? 7.356 22.387 3.054 1.00 62.16 314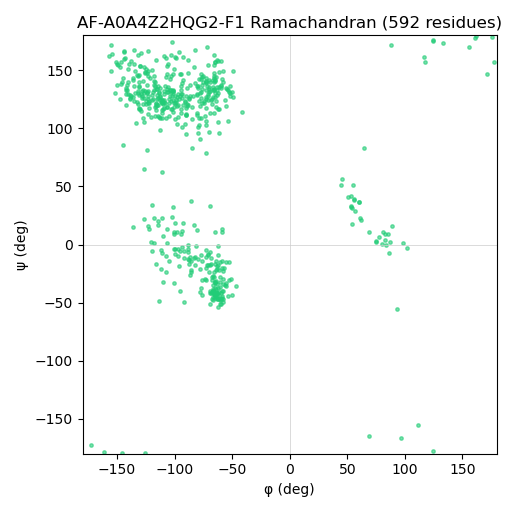 HIS A N 1
ATOM 2391 C CA . HIS A 1 314 ? 8.125 21.245 2.532 1.00 62.16 314 HIS A CA 1
ATOM 2392 C C . HIS A 1 314 ? 7.190 20.079 2.145 1.00 62.16 314 HIS A C 1
ATOM 2394 O O . HIS A 1 314 ? 7.485 18.905 2.387 1.00 62.16 314 HIS A O 1
ATOM 2400 N N . GLY A 1 315 ? 5.987 20.404 1.663 1.00 50.12 315 GLY A N 1
ATOM 2401 C CA . GLY A 1 315 ? 5.043 19.436 1.109 1.00 50.12 315 GLY A CA 1
ATOM 2402 C C . GLY A 1 315 ? 4.095 18.813 2.135 1.00 50.12 315 GLY A C 1
ATOM 2403 O O . GLY A 1 315 ? 3.481 17.787 1.854 1.00 50.12 315 GLY A O 1
ATOM 2404 N N . SER A 1 316 ? 3.974 19.397 3.333 1.00 51.09 316 SER A N 1
ATOM 2405 C CA . SER A 1 316 ? 3.056 18.919 4.388 1.00 51.09 316 SER A CA 1
ATOM 2406 C C . SER A 1 316 ? 2.264 20.029 5.094 1.00 51.09 316 SER A C 1
ATOM 2408 O O . SER A 1 316 ? 1.659 19.787 6.144 1.00 51.09 316 SER A O 1
ATOM 2410 N N . GLY A 1 317 ? 2.249 21.230 4.501 1.00 52.34 317 GLY A N 1
ATOM 2411 C CA . GLY A 1 317 ? 1.584 22.430 5.010 1.00 52.34 317 GLY A CA 1
ATOM 2412 C C . GLY A 1 317 ? 2.571 23.560 5.317 1.00 52.34 317 GLY A C 1
ATOM 2413 O O . GLY A 1 317 ? 3.756 23.321 5.548 1.00 52.34 317 GLY A O 1
ATOM 2414 N N . THR A 1 318 ? 2.077 24.798 5.319 1.00 59.81 318 THR A N 1
ATOM 2415 C CA . THR A 1 318 ? 2.898 25.995 5.538 1.00 59.81 318 THR A CA 1
ATOM 2416 C C . THR A 1 318 ? 3.077 26.280 7.028 1.00 59.81 318 THR A C 1
ATOM 2418 O O . THR A 1 318 ? 2.115 26.582 7.733 1.00 59.81 318 THR A O 1
ATOM 2421 N N . LEU A 1 319 ? 4.321 26.246 7.501 1.00 64.62 319 LEU A N 1
ATOM 2422 C CA . LEU A 1 319 ? 4.721 26.827 8.779 1.00 64.62 319 LEU A CA 1
ATOM 2423 C C . LEU A 1 319 ? 4.861 28.343 8.615 1.00 64.62 319 LEU A C 1
ATOM 2425 O O . LEU A 1 319 ? 5.547 28.800 7.702 1.00 64.62 319 LEU A O 1
ATOM 2429 N N . VAL A 1 320 ? 4.253 29.114 9.517 1.00 77.44 320 VAL A N 1
ATOM 2430 C CA . VAL A 1 320 ? 4.377 30.576 9.561 1.00 77.44 320 VAL A CA 1
ATOM 2431 C C . VAL A 1 320 ? 5.061 30.976 10.863 1.00 77.44 320 VAL A C 1
ATOM 2433 O O . VAL A 1 320 ? 4.579 30.659 11.948 1.00 77.44 320 VAL A O 1
ATOM 2436 N N . LEU A 1 321 ? 6.182 31.678 10.752 1.00 74.50 321 LEU A N 1
ATOM 2437 C CA . LEU A 1 321 ? 6.918 32.267 11.864 1.00 74.50 321 LEU A CA 1
ATOM 2438 C C . LEU A 1 321 ? 6.820 33.789 11.754 1.00 74.50 321 LEU A C 1
ATOM 2440 O O . LEU A 1 321 ? 7.121 34.370 10.713 1.00 74.50 321 LEU A O 1
ATOM 2444 N N . GLN A 1 322 ? 6.387 34.438 12.829 1.00 75.00 322 GLN A N 1
ATOM 2445 C CA . GLN A 1 322 ? 6.330 35.894 12.951 1.00 75.00 322 GLN A CA 1
ATOM 2446 C C . GLN A 1 322 ? 7.145 36.323 14.167 1.00 75.00 322 GLN A C 1
ATOM 2448 O O . GLN A 1 322 ? 7.191 35.613 15.175 1.00 75.00 322 GLN A O 1
ATOM 2453 N N . LEU A 1 323 ? 7.806 37.476 14.076 1.00 72.88 323 LEU A N 1
ATOM 2454 C CA . LEU A 1 323 ? 8.558 38.025 15.201 1.00 72.88 323 LEU A CA 1
ATOM 2455 C C . LEU A 1 323 ? 7.588 38.466 16.308 1.00 72.88 323 LEU A C 1
ATOM 2457 O O . LEU A 1 323 ? 6.706 39.289 16.090 1.00 72.88 323 LEU A O 1
ATOM 2461 N N . THR A 1 324 ? 7.780 37.941 17.517 1.00 59.22 324 THR A N 1
ATOM 2462 C CA . THR A 1 324 ? 6.860 38.074 18.662 1.00 59.22 324 THR A CA 1
ATOM 2463 C C . THR A 1 324 ? 6.752 39.479 19.264 1.00 59.22 324 THR A C 1
ATOM 2465 O O . THR A 1 324 ? 5.900 39.699 20.119 1.00 59.22 324 THR A O 1
ATOM 2468 N N . ASN A 1 325 ? 7.568 40.440 18.818 1.00 60.41 325 ASN A N 1
ATOM 2469 C CA . ASN A 1 325 ? 7.691 41.761 19.445 1.00 60.41 325 ASN A CA 1
ATOM 2470 C C . ASN A 1 325 ? 7.214 42.942 18.576 1.00 60.41 325 ASN A C 1
ATOM 2472 O O . ASN A 1 325 ? 7.581 44.069 18.896 1.00 60.41 325 ASN A O 1
ATOM 2476 N N . ASN A 1 326 ? 6.432 42.727 17.502 1.00 60.31 326 ASN A N 1
ATOM 2477 C CA . ASN A 1 326 ? 6.001 43.802 16.580 1.00 60.31 326 ASN A CA 1
ATOM 2478 C C . ASN A 1 326 ? 7.171 44.736 16.216 1.00 60.31 326 ASN A C 1
ATOM 2480 O O . ASN A 1 326 ? 7.121 45.954 16.397 1.00 60.31 326 ASN A O 1
ATOM 2484 N N . VAL A 1 327 ? 8.283 44.138 15.778 1.00 66.62 327 VAL A N 1
ATOM 2485 C CA . VAL A 1 327 ? 9.462 44.897 15.360 1.00 66.62 327 VAL A CA 1
ATOM 2486 C C . VAL A 1 327 ? 9.102 45.584 14.048 1.00 66.62 327 VAL A C 1
ATOM 2488 O O . VAL A 1 327 ? 9.147 44.959 12.992 1.00 66.62 327 VAL A O 1
ATOM 2491 N N . GLY A 1 328 ? 8.691 46.849 14.136 1.00 71.06 328 GLY A N 1
ATOM 2492 C CA . GLY A 1 328 ? 8.407 47.682 12.975 1.00 71.06 328 GLY A CA 1
ATOM 2493 C C . GLY A 1 328 ? 9.691 47.926 12.191 1.00 71.06 328 GLY A C 1
ATOM 2494 O O . GLY A 1 328 ? 10.603 48.584 12.686 1.00 71.06 328 GLY A O 1
ATOM 2495 N N . VAL A 1 329 ? 9.762 47.382 10.980 1.00 80.31 329 VAL A N 1
ATOM 2496 C CA . VAL A 1 329 ? 10.934 47.484 10.086 1.00 80.31 329 VAL A CA 1
ATOM 2497 C C . VAL A 1 329 ? 10.698 48.445 8.913 1.00 80.31 329 VAL A C 1
ATOM 2499 O O . VAL A 1 329 ? 11.452 48.458 7.942 1.00 80.31 329 VAL A O 1
ATOM 2502 N N . THR A 1 330 ? 9.635 49.251 8.990 1.00 84.31 330 THR A N 1
ATOM 2503 C CA . THR A 1 330 ? 9.190 50.187 7.942 1.00 84.31 330 THR A CA 1
ATOM 2504 C C . THR A 1 330 ? 9.590 51.635 8.224 1.00 84.31 330 THR A C 1
ATOM 2506 O O . THR A 1 330 ? 8.907 52.590 7.867 1.00 84.31 330 THR A O 1
ATOM 2509 N N . ASP A 1 331 ? 10.738 51.813 8.873 1.00 87.88 331 ASP A N 1
ATOM 2510 C CA . ASP A 1 331 ? 11.250 53.088 9.385 1.00 87.88 331 ASP A CA 1
ATOM 2511 C C . ASP A 1 331 ? 12.284 53.763 8.459 1.00 87.88 331 ASP A C 1
ATOM 2513 O O . ASP A 1 331 ? 12.947 54.724 8.863 1.00 87.88 331 ASP A O 1
ATOM 2517 N N . ARG A 1 332 ? 12.445 53.269 7.219 1.00 82.12 332 ARG A N 1
ATOM 2518 C CA . ARG A 1 332 ? 13.492 53.688 6.265 1.00 82.12 332 ARG A CA 1
ATOM 2519 C C . ARG A 1 332 ? 14.925 53.541 6.803 1.00 82.12 332 ARG A C 1
ATOM 2521 O O . ARG A 1 332 ? 15.821 54.280 6.389 1.00 82.12 332 ARG A O 1
ATOM 2528 N N . ARG A 1 333 ? 15.174 52.593 7.706 1.00 82.44 333 ARG A N 1
ATOM 2529 C CA . ARG A 1 333 ? 16.529 52.208 8.129 1.00 82.44 333 ARG A CA 1
ATOM 2530 C C . ARG A 1 333 ? 16.909 50.848 7.556 1.00 82.44 333 ARG A C 1
ATOM 2532 O O . ARG A 1 333 ? 16.059 50.091 7.101 1.00 82.44 333 ARG A O 1
ATOM 2539 N N . TRP A 1 334 ? 18.211 50.575 7.525 1.00 80.88 334 TRP A N 1
ATOM 2540 C CA . TRP A 1 334 ? 18.718 49.261 7.145 1.00 80.88 334 TRP A CA 1
ATOM 2541 C C . TRP A 1 334 ? 18.412 48.256 8.251 1.00 80.88 334 TRP A C 1
ATOM 2543 O O . TRP A 1 334 ? 18.825 48.448 9.394 1.00 80.88 334 TRP A O 1
ATOM 2553 N N . HIS A 1 335 ? 17.733 47.176 7.881 1.00 79.50 335 HIS A N 1
ATOM 2554 C CA . HIS A 1 335 ? 17.461 46.028 8.733 1.00 79.50 335 HIS A CA 1
ATOM 2555 C C . HIS A 1 335 ? 18.125 44.800 8.143 1.00 79.50 335 HIS A C 1
ATOM 2557 O O . HIS A 1 335 ? 18.090 44.594 6.932 1.00 79.50 335 HIS A O 1
ATOM 2563 N N . ARG A 1 336 ? 18.694 43.968 9.011 1.00 81.06 336 ARG A N 1
ATOM 2564 C CA . ARG A 1 336 ? 19.246 42.667 8.650 1.00 81.06 336 ARG A CA 1
ATOM 2565 C C . ARG A 1 336 ? 18.370 41.580 9.245 1.00 81.06 336 ARG A C 1
ATOM 2567 O O . ARG A 1 336 ? 18.152 41.552 10.455 1.00 81.06 336 ARG A O 1
ATOM 2574 N N . LEU A 1 337 ? 17.884 40.688 8.395 1.00 79.94 337 LEU A N 1
ATOM 2575 C CA . LEU A 1 337 ? 17.102 39.532 8.793 1.00 79.94 337 LEU A CA 1
ATOM 2576 C C . LEU A 1 337 ? 17.928 38.270 8.563 1.00 79.94 337 LEU A C 1
ATOM 2578 O O . LEU A 1 337 ? 18.285 37.949 7.431 1.00 79.94 337 LEU A O 1
ATOM 2582 N N . ASP A 1 338 ? 18.231 37.569 9.653 1.00 75.31 338 ASP A N 1
ATOM 2583 C CA . ASP A 1 338 ? 18.933 36.289 9.635 1.00 75.31 338 ASP A CA 1
ATOM 2584 C C . ASP A 1 338 ? 17.943 35.157 9.953 1.00 75.31 338 ASP A C 1
ATOM 2586 O O . ASP A 1 338 ? 17.368 35.092 11.041 1.00 75.31 338 ASP A O 1
ATOM 2590 N N . VAL A 1 339 ? 17.764 34.237 9.007 1.00 70.06 339 VAL A N 1
ATOM 2591 C CA . VAL A 1 339 ? 17.040 32.978 9.203 1.00 70.06 339 VAL A CA 1
ATOM 2592 C C . VAL A 1 339 ? 18.065 31.874 9.412 1.00 70.06 339 VAL A C 1
ATOM 2594 O O . VAL A 1 339 ? 18.880 31.592 8.531 1.00 70.06 339 VAL A O 1
ATOM 2597 N N . ARG A 1 340 ? 18.018 31.248 10.591 1.00 66.06 340 ARG A N 1
ATOM 2598 C CA . ARG A 1 340 ? 18.904 30.144 10.974 1.00 66.06 340 ARG A CA 1
ATOM 2599 C C . ARG A 1 340 ? 18.088 28.897 11.281 1.00 66.06 340 ARG A C 1
ATOM 2601 O O . ARG A 1 340 ? 17.218 28.933 12.147 1.00 66.06 340 ARG A O 1
ATOM 2608 N N . SER A 1 341 ? 18.400 27.800 10.599 1.00 66.25 341 SER A N 1
ATOM 2609 C CA . SER A 1 341 ? 17.837 26.476 10.884 1.00 66.25 341 SER A CA 1
ATOM 2610 C C . SER A 1 341 ? 18.811 25.692 11.769 1.00 66.25 341 SER A C 1
ATOM 2612 O O . SER A 1 341 ? 19.890 25.317 11.328 1.00 66.25 341 SER A O 1
ATOM 2614 N N . ASN A 1 342 ? 18.457 25.465 13.037 1.00 51.38 342 ASN A N 1
ATOM 2615 C CA . ASN A 1 342 ? 19.348 24.928 14.079 1.00 51.38 342 ASN A CA 1
ATOM 2616 C C . ASN A 1 342 ? 19.425 23.389 14.136 1.00 51.38 342 ASN A C 1
ATOM 2618 O O . ASN A 1 342 ? 19.515 22.811 15.219 1.00 51.38 342 ASN A O 1
ATOM 2622 N N . SER A 1 343 ? 19.395 22.733 12.973 1.00 47.94 343 SER A N 1
ATOM 2623 C CA . SER A 1 343 ? 19.927 21.374 12.794 1.00 47.94 343 SER A CA 1
ATOM 2624 C C . SER A 1 343 ? 19.434 20.274 13.761 1.00 47.94 343 SER A C 1
ATOM 2626 O O . SER A 1 343 ? 20.150 19.300 14.003 1.00 47.94 343 SER A O 1
ATOM 2628 N N . LYS A 1 344 ? 18.184 20.319 14.257 1.00 38.56 344 LYS A N 1
ATOM 2629 C CA . LYS A 1 344 ? 17.594 19.136 14.915 1.00 38.56 344 LYS A CA 1
ATOM 2630 C C . LYS A 1 344 ? 17.121 18.124 13.867 1.00 38.56 344 LYS A C 1
ATOM 2632 O O . LYS A 1 344 ? 15.994 18.178 13.383 1.00 38.56 344 LYS A O 1
ATOM 2637 N N . LEU A 1 345 ? 18.027 17.212 13.521 1.00 37.97 345 LEU A N 1
ATOM 2638 C CA . LEU A 1 345 ? 17.824 16.136 12.558 1.00 37.97 345 LEU A CA 1
ATOM 2639 C C . LEU A 1 345 ? 16.906 15.050 13.141 1.00 37.97 345 LEU A C 1
ATOM 2641 O O . LEU A 1 345 ? 17.270 14.375 14.102 1.00 37.97 345 LEU A O 1
ATOM 2645 N N . TYR A 1 346 ? 15.748 14.849 12.518 1.00 37.41 346 TYR A N 1
ATOM 2646 C CA . TYR A 1 346 ? 15.072 13.556 12.533 1.00 37.41 346 TYR A CA 1
ATOM 2647 C C . TYR A 1 346 ? 15.410 12.903 11.194 1.00 37.41 346 TYR A C 1
ATOM 2649 O O . TYR A 1 346 ? 14.983 13.393 10.151 1.00 37.41 346 TYR A O 1
ATOM 2657 N N . ASP A 1 347 ? 16.262 11.878 11.205 1.00 35.69 347 ASP A N 1
ATOM 2658 C CA . ASP A 1 347 ? 16.478 11.050 10.020 1.00 35.69 347 ASP A CA 1
ATOM 2659 C C . ASP A 1 347 ? 15.236 10.183 9.849 1.00 35.69 347 ASP A C 1
ATOM 2661 O O . ASP A 1 347 ? 15.012 9.248 10.611 1.00 35.69 347 ASP A O 1
ATOM 2665 N N . LEU A 1 348 ? 14.389 10.572 8.903 1.00 38.50 348 LEU A N 1
ATOM 2666 C CA . LEU A 1 348 ? 13.127 9.897 8.640 1.00 38.50 348 LEU A CA 1
ATOM 2667 C C . LEU A 1 348 ? 13.278 8.750 7.623 1.00 38.50 348 LEU A C 1
ATOM 2669 O O . LEU A 1 348 ? 12.322 8.019 7.390 1.00 38.50 348 LEU A O 1
ATOM 2673 N N . GLY A 1 349 ? 14.465 8.601 7.018 1.00 35.88 349 GLY A N 1
ATOM 2674 C CA . GLY A 1 349 ? 14.819 7.459 6.170 1.00 35.88 349 GLY A CA 1
ATOM 2675 C C . GLY A 1 349 ? 15.366 6.272 6.968 1.00 35.88 349 GLY A C 1
ATOM 2676 O O . GLY A 1 349 ? 15.425 5.160 6.447 1.00 35.88 349 GLY A O 1
ATOM 2677 N N . SER A 1 350 ? 15.725 6.496 8.233 1.00 39.59 350 SER A N 1
ATOM 2678 C CA . SER A 1 350 ? 16.103 5.460 9.192 1.00 39.59 350 SER A CA 1
ATOM 2679 C C . SER A 1 350 ? 14.953 5.213 10.174 1.00 39.59 350 SER A C 1
ATOM 2681 O O . SER A 1 350 ? 14.291 6.170 10.580 1.00 39.59 350 SER A O 1
ATOM 2683 N N . PRO A 1 351 ? 14.698 3.958 10.593 1.00 38.75 351 PRO A N 1
ATOM 2684 C CA . PRO A 1 351 ? 13.675 3.675 11.588 1.00 38.75 351 PRO A CA 1
ATOM 2685 C C . PRO A 1 351 ? 13.910 4.497 12.856 1.00 38.75 351 PRO A C 1
ATOM 2687 O O . PRO A 1 351 ? 15.031 4.595 13.359 1.00 38.75 351 PRO A O 1
ATOM 2690 N N . ALA A 1 352 ? 12.833 5.100 13.367 1.00 37.50 352 ALA A N 1
ATOM 2691 C CA . ALA A 1 352 ? 12.877 6.034 14.493 1.00 37.50 352 ALA A CA 1
ATOM 2692 C C . ALA A 1 352 ? 13.423 5.411 15.798 1.00 37.50 352 ALA A C 1
ATOM 2694 O O . ALA A 1 352 ? 13.795 6.135 16.723 1.00 37.50 352 ALA A O 1
ATOM 2695 N N . GLU A 1 353 ? 13.493 4.079 15.861 1.00 39.53 353 GLU A N 1
ATOM 2696 C CA . GLU A 1 353 ? 14.264 3.310 16.832 1.00 39.53 353 GLU A CA 1
ATOM 2697 C C . GLU A 1 353 ? 15.070 2.232 16.092 1.00 39.53 353 GLU A C 1
ATOM 2699 O O . GLU A 1 353 ? 14.500 1.366 15.434 1.00 39.53 353 GLU A O 1
ATOM 2704 N N . SER A 1 354 ? 16.396 2.264 16.224 1.00 39.88 354 SER A N 1
ATOM 2705 C CA . SER A 1 354 ? 17.302 1.237 15.710 1.00 39.88 354 SER A CA 1
ATOM 2706 C C . SER A 1 354 ? 18.160 0.700 16.857 1.00 39.88 354 SER A C 1
ATOM 2708 O O . SER A 1 354 ? 18.700 1.453 17.669 1.00 39.88 354 SER A O 1
ATOM 2710 N N . SER A 1 355 ? 18.250 -0.623 16.983 1.00 33.62 355 SER A N 1
ATOM 2711 C CA . SER A 1 355 ? 19.093 -1.280 17.984 1.00 33.62 355 SER A CA 1
ATOM 2712 C C . SER A 1 355 ? 19.910 -2.348 17.280 1.00 33.62 355 SER A C 1
ATOM 2714 O O . SER A 1 355 ? 19.350 -3.280 16.715 1.00 33.62 355 SER A O 1
ATOM 2716 N N . ASN A 1 356 ? 21.235 -2.188 17.290 1.00 32.38 356 ASN A N 1
ATOM 2717 C CA . ASN A 1 356 ? 22.192 -3.082 16.627 1.00 32.38 356 ASN A CA 1
ATOM 2718 C C . ASN A 1 356 ? 22.046 -3.188 15.095 1.00 32.38 356 ASN A C 1
ATOM 2720 O O . ASN A 1 356 ? 22.552 -4.135 14.499 1.00 32.38 356 ASN A O 1
ATOM 2724 N N . THR A 1 357 ? 21.408 -2.210 14.449 1.00 34.12 357 THR A N 1
ATOM 2725 C CA . THR A 1 357 ? 21.272 -2.141 12.987 1.00 34.12 357 THR A CA 1
ATOM 2726 C C . THR A 1 357 ? 22.021 -0.922 12.447 1.00 34.12 357 THR A C 1
ATOM 2728 O O . THR A 1 357 ? 21.729 0.213 12.824 1.00 34.12 357 THR A O 1
ATOM 2731 N N . VAL A 1 358 ? 22.996 -1.152 11.568 1.00 42.34 358 VAL A N 1
ATOM 2732 C CA . VAL A 1 358 ? 23.692 -0.114 10.787 1.00 42.34 358 VAL A CA 1
ATOM 2733 C C . VAL A 1 358 ? 22.982 0.003 9.435 1.00 42.34 358 VAL A C 1
ATOM 2735 O O . VAL A 1 358 ? 22.492 -1.011 8.939 1.00 42.34 358 VAL A O 1
ATOM 2738 N N . ALA A 1 359 ? 22.909 1.200 8.833 1.00 47.22 359 ALA A N 1
ATOM 2739 C CA . ALA A 1 359 ? 22.429 1.356 7.456 1.00 47.22 359 ALA A CA 1
ATOM 2740 C C . ALA A 1 359 ? 23.246 0.425 6.540 1.00 47.22 359 ALA A C 1
ATOM 2742 O O . ALA A 1 359 ? 24.443 0.626 6.347 1.00 47.22 359 ALA A O 1
ATOM 2743 N N . GLY A 1 360 ? 22.616 -0.665 6.096 1.00 43.34 360 GLY A N 1
ATOM 2744 C CA . GLY A 1 360 ? 23.341 -1.877 5.707 1.00 43.34 360 GLY A CA 1
ATOM 2745 C C . GLY A 1 360 ? 23.851 -1.895 4.275 1.00 43.34 360 GLY A C 1
ATOM 2746 O O . GLY A 1 360 ? 24.791 -2.621 3.999 1.00 43.34 360 GLY A O 1
ATOM 2747 N N . CYS A 1 361 ? 23.274 -1.102 3.376 1.00 48.19 361 CYS A N 1
ATOM 2748 C CA . CYS A 1 361 ? 23.567 -1.228 1.953 1.00 48.19 361 CYS A CA 1
ATOM 2749 C C . CYS A 1 361 ? 24.816 -0.440 1.563 1.00 48.19 361 CYS A C 1
ATOM 2751 O O . CYS A 1 361 ? 24.767 0.791 1.471 1.00 48.19 361 CYS A O 1
ATOM 2753 N N . SER A 1 362 ? 25.916 -1.138 1.269 1.00 47.59 362 SER A N 1
ATOM 2754 C CA . SER A 1 362 ? 27.014 -0.535 0.510 1.00 47.59 362 SER A CA 1
ATOM 2755 C C . SER A 1 362 ? 26.552 -0.193 -0.915 1.00 47.59 362 SER A C 1
ATOM 2757 O O . SER A 1 362 ? 25.567 -0.736 -1.416 1.00 47.59 362 SER A O 1
ATOM 2759 N N . LEU A 1 363 ? 27.222 0.755 -1.569 1.00 46.34 363 LEU A N 1
ATOM 2760 C CA . LEU A 1 363 ? 26.915 1.142 -2.948 1.00 46.34 363 LEU A CA 1
ATOM 2761 C C . LEU A 1 363 ? 27.118 -0.077 -3.872 1.00 46.34 363 LEU A C 1
ATOM 2763 O O . LEU A 1 363 ? 28.222 -0.595 -3.982 1.00 46.34 363 LEU A O 1
ATOM 2767 N N . ILE A 1 364 ? 26.046 -0.550 -4.512 1.00 47.50 364 ILE A N 1
ATOM 2768 C CA . ILE A 1 364 ? 26.064 -1.654 -5.502 1.00 47.50 364 ILE A CA 1
ATOM 2769 C C . ILE A 1 364 ? 26.581 -1.186 -6.865 1.00 47.50 364 ILE A C 1
ATOM 2771 O O . ILE A 1 364 ? 26.804 -2.007 -7.754 1.00 47.50 364 ILE A O 1
ATOM 2775 N N . ASP A 1 365 ? 26.759 0.127 -7.031 1.00 48.34 365 ASP A N 1
ATOM 2776 C CA . ASP A 1 365 ? 27.219 0.762 -8.268 1.00 48.34 365 ASP A CA 1
ATOM 2777 C C . ASP A 1 365 ? 28.591 0.210 -8.717 1.00 48.34 365 ASP A C 1
ATOM 2779 O O . ASP A 1 365 ? 28.899 0.203 -9.910 1.00 48.34 365 ASP A O 1
ATOM 2783 N N . ASP A 1 366 ? 29.364 -0.356 -7.782 1.00 49.91 366 ASP A N 1
ATOM 2784 C CA . ASP A 1 366 ? 30.658 -0.997 -8.034 1.00 49.91 366 ASP A CA 1
ATOM 2785 C C . ASP A 1 366 ? 30.561 -2.498 -8.405 1.00 49.91 366 ASP A C 1
ATOM 2787 O O . ASP A 1 366 ? 31.526 -3.059 -8.920 1.00 49.91 366 ASP A O 1
ATOM 2791 N N . HIS A 1 367 ? 29.415 -3.179 -8.225 1.00 51.03 367 HIS A N 1
ATOM 2792 C CA . HIS A 1 367 ? 29.277 -4.622 -8.528 1.00 51.03 367 HIS A CA 1
ATOM 2793 C C . HIS A 1 367 ? 29.241 -4.926 -10.034 1.00 51.03 367 HIS A C 1
ATOM 2795 O O . HIS A 1 367 ? 29.687 -5.990 -10.464 1.00 51.03 367 HIS A O 1
ATOM 2801 N N . CYS A 1 368 ? 28.722 -3.997 -10.842 1.00 55.16 368 CYS A N 1
ATOM 2802 C CA . CYS A 1 368 ? 28.751 -4.092 -12.305 1.00 55.16 368 CYS A CA 1
ATOM 2803 C C . CYS A 1 368 ? 29.936 -3.335 -12.932 1.00 55.16 368 CYS A C 1
ATOM 2805 O O . CYS A 1 368 ? 30.148 -3.437 -14.139 1.00 55.16 368 CYS A O 1
ATOM 2807 N N . ASN A 1 369 ? 30.716 -2.612 -12.120 1.00 54.91 369 ASN A N 1
ATOM 2808 C CA . ASN A 1 369 ? 31.922 -1.887 -12.514 1.00 54.91 369 ASN A CA 1
ATOM 2809 C C . ASN A 1 369 ? 33.167 -2.556 -11.912 1.00 54.91 369 ASN A C 1
ATOM 2811 O O . ASN A 1 369 ? 33.924 -1.946 -11.159 1.00 54.91 369 ASN A O 1
ATOM 2815 N N . SER A 1 370 ? 33.444 -3.811 -12.273 1.00 49.56 370 SER A N 1
ATOM 2816 C CA . SER A 1 370 ? 34.814 -4.302 -12.115 1.00 49.56 370 SER A CA 1
ATOM 2817 C C . SER A 1 370 ? 35.710 -3.538 -13.094 1.00 49.56 370 SER A C 1
ATOM 2819 O O . SER A 1 370 ? 35.437 -3.528 -14.292 1.00 49.56 370 SER A O 1
ATOM 2821 N N . MET A 1 371 ? 36.803 -2.938 -12.613 1.00 46.00 371 MET A N 1
ATOM 2822 C CA . MET A 1 371 ? 37.854 -2.269 -13.410 1.00 46.00 371 MET A CA 1
ATOM 2823 C C . MET A 1 371 ? 38.560 -3.174 -14.453 1.00 46.00 371 MET A C 1
ATOM 2825 O O . MET A 1 371 ? 39.557 -2.775 -15.055 1.00 46.00 371 MET A O 1
ATOM 2829 N N . GLU A 1 372 ? 38.049 -4.376 -14.716 1.00 45.81 372 GLU A N 1
ATOM 2830 C CA . GLU A 1 372 ? 38.524 -5.292 -15.744 1.00 45.81 372 GLU A CA 1
ATOM 2831 C C . GLU A 1 372 ? 37.531 -5.325 -16.914 1.00 45.81 372 GLU A C 1
ATOM 2833 O O . GLU A 1 372 ? 36.322 -5.387 -16.738 1.00 45.81 372 GLU A O 1
ATOM 2838 N N . ARG A 1 373 ? 38.060 -5.241 -18.137 1.00 45.50 373 ARG A N 1
ATOM 2839 C CA . ARG A 1 373 ? 37.384 -4.954 -19.420 1.00 45.50 373 ARG A CA 1
ATOM 2840 C C . ARG A 1 373 ? 36.244 -5.900 -19.874 1.00 45.50 373 ARG A C 1
ATOM 2842 O O . ARG A 1 373 ? 35.862 -5.824 -21.042 1.00 45.50 373 ARG A O 1
ATOM 2849 N N . LEU A 1 374 ? 35.695 -6.774 -19.030 1.00 51.28 374 LEU A N 1
ATOM 2850 C CA . LEU A 1 374 ? 34.525 -7.603 -19.347 1.00 51.28 374 LEU A CA 1
ATOM 2851 C C . LEU A 1 374 ? 33.527 -7.617 -18.180 1.00 51.28 374 LEU A C 1
ATOM 2853 O O . LEU A 1 374 ? 33.886 -7.967 -17.063 1.00 51.28 374 LEU A O 1
ATOM 2857 N N . SER A 1 375 ? 32.262 -7.287 -18.462 1.00 56.41 375 SER A N 1
ATOM 2858 C CA . SER A 1 375 ? 31.149 -7.446 -17.521 1.00 56.41 375 SER A CA 1
ATOM 2859 C C . SER A 1 375 ? 30.991 -8.908 -17.096 1.00 56.41 375 SER A C 1
ATOM 2861 O O . SER A 1 375 ? 31.075 -9.805 -17.937 1.00 56.41 375 SER A O 1
ATOM 2863 N N . SER A 1 376 ? 30.660 -9.150 -15.823 1.00 65.12 376 SER A N 1
ATOM 2864 C CA . SER A 1 376 ? 30.385 -10.484 -15.245 1.00 65.12 376 SER A CA 1
ATOM 2865 C C . SER A 1 376 ? 29.326 -11.310 -16.002 1.00 65.12 376 SER A C 1
ATOM 2867 O O . SER A 1 376 ? 29.247 -12.520 -15.819 1.00 65.12 376 SER A O 1
ATOM 2869 N N . CYS A 1 377 ? 28.554 -10.667 -16.883 1.00 67.88 377 CYS A N 1
ATOM 2870 C CA . CYS A 1 377 ? 27.482 -11.225 -17.711 1.00 67.88 377 CYS A CA 1
ATOM 2871 C C . CYS A 1 377 ? 27.882 -11.539 -19.161 1.00 67.88 377 CYS A C 1
ATOM 2873 O O . CYS A 1 377 ? 27.023 -11.629 -20.038 1.00 67.88 377 CYS A O 1
ATOM 2875 N N . GLY A 1 378 ? 29.185 -11.641 -19.439 1.00 72.75 378 GLY A N 1
ATOM 2876 C CA . GLY A 1 378 ? 29.692 -11.892 -20.786 1.00 72.75 378 GLY A CA 1
ATOM 2877 C C . GLY A 1 378 ? 29.466 -10.710 -21.737 1.00 72.75 378 GLY A C 1
ATOM 2878 O O . GLY A 1 378 ? 29.205 -9.587 -21.316 1.00 72.75 378 GLY A O 1
ATOM 2879 N N . LYS A 1 379 ? 29.605 -10.954 -23.049 1.00 75.06 379 LYS A N 1
ATOM 2880 C CA . LYS A 1 379 ? 29.412 -9.927 -24.099 1.00 75.06 379 LYS A CA 1
ATOM 2881 C C . LYS A 1 379 ? 27.946 -9.710 -24.494 1.00 75.06 379 LYS A C 1
ATOM 2883 O O . LYS A 1 379 ? 27.663 -8.719 -25.152 1.00 75.06 379 LYS A O 1
ATOM 2888 N N . ARG A 1 380 ? 27.070 -10.661 -24.154 1.00 74.62 380 ARG A N 1
ATOM 2889 C CA . ARG A 1 380 ? 25.664 -10.762 -24.596 1.00 74.62 380 ARG A CA 1
ATOM 2890 C C . ARG A 1 380 ? 24.687 -10.666 -23.425 1.00 74.62 380 ARG A C 1
ATOM 2892 O O . ARG A 1 380 ? 23.583 -11.200 -23.463 1.00 74.62 380 ARG A O 1
ATOM 2899 N N . GLY A 1 381 ? 25.133 -10.064 -22.332 1.00 71.31 381 GLY A N 1
ATOM 2900 C CA . GLY A 1 381 ? 24.359 -9.939 -21.114 1.00 71.31 381 GLY A CA 1
ATOM 2901 C C . GLY A 1 381 ? 24.674 -8.624 -20.437 1.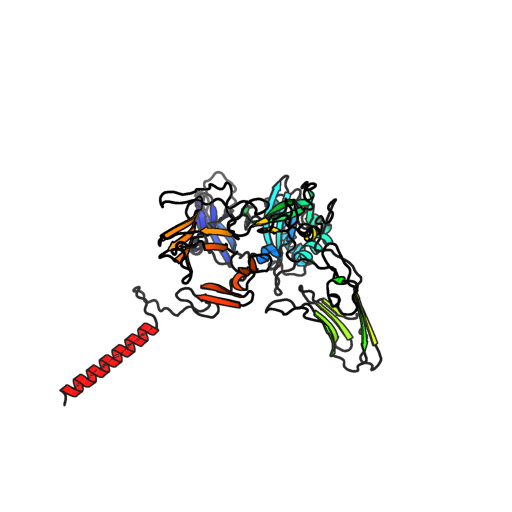00 71.31 381 GLY A C 1
ATOM 2902 O O . GLY A 1 381 ? 25.825 -8.184 -20.385 1.00 71.31 381 GLY A O 1
ATOM 2903 N N . ARG A 1 382 ? 23.638 -7.988 -19.903 1.00 69.12 382 ARG A N 1
ATOM 2904 C CA . ARG A 1 382 ? 23.781 -6.785 -19.100 1.00 69.12 382 ARG A CA 1
ATOM 2905 C C . ARG A 1 382 ? 23.763 -7.146 -17.625 1.00 69.12 382 ARG A C 1
ATOM 2907 O O . ARG A 1 382 ? 22.844 -7.808 -17.156 1.00 69.12 382 ARG A O 1
ATOM 2914 N N . CYS A 1 383 ? 24.759 -6.652 -16.898 1.00 66.12 383 CYS A N 1
ATOM 2915 C CA . CYS A 1 383 ? 24.807 -6.784 -15.449 1.00 66.12 383 CYS A CA 1
ATOM 2916 C C . CYS A 1 383 ? 23.699 -5.959 -14.795 1.00 66.12 383 CYS A C 1
ATOM 2918 O O . CYS A 1 383 ? 23.584 -4.753 -15.039 1.00 66.12 383 CYS A O 1
ATOM 2920 N N . LEU A 1 384 ? 22.889 -6.632 -13.982 1.00 61.16 384 LEU A N 1
ATOM 2921 C CA . LEU A 1 384 ? 21.946 -6.018 -13.066 1.00 61.16 384 LEU A CA 1
ATOM 2922 C C . LEU A 1 384 ? 22.564 -6.048 -11.668 1.00 61.16 384 LEU A C 1
ATOM 2924 O O . LEU A 1 384 ? 22.926 -7.104 -11.145 1.00 61.16 384 LEU A O 1
ATOM 2928 N N . GLY A 1 385 ? 22.706 -4.863 -11.075 1.00 51.56 385 GLY A N 1
ATOM 2929 C CA . GLY A 1 385 ? 23.145 -4.705 -9.694 1.00 51.56 385 GLY A CA 1
ATOM 2930 C C . GLY A 1 385 ? 22.035 -5.124 -8.734 1.00 51.56 385 GLY A C 1
ATOM 2931 O O . GLY A 1 385 ? 21.329 -4.276 -8.198 1.00 51.56 385 GLY A O 1
ATOM 2932 N N . GLU A 1 386 ? 21.869 -6.428 -8.538 1.00 49.06 386 GLU A N 1
ATOM 2933 C CA . GLU A 1 386 ? 20.974 -7.012 -7.539 1.00 49.06 386 GLU A CA 1
ATOM 2934 C C . GLU A 1 386 ? 21.783 -7.586 -6.370 1.00 49.06 386 GLU A C 1
ATOM 2936 O O . GLU A 1 386 ? 22.942 -7.979 -6.522 1.00 49.06 386 GLU A O 1
ATOM 2941 N N . TRP A 1 387 ? 21.180 -7.652 -5.182 1.00 43.06 387 TRP A N 1
ATOM 2942 C CA . TRP A 1 387 ? 21.818 -8.277 -4.023 1.00 43.06 387 TRP A CA 1
ATOM 2943 C C . TRP A 1 387 ? 21.575 -9.789 -4.022 1.00 43.06 387 TRP A C 1
ATOM 2945 O O . TRP A 1 387 ? 20.670 -10.296 -3.367 1.00 43.06 387 TRP A O 1
ATOM 2955 N N . GLY A 1 388 ? 22.423 -10.477 -4.788 1.00 46.19 388 GLY A N 1
ATOM 2956 C CA . GLY A 1 388 ? 22.565 -11.925 -4.981 1.00 46.19 388 GLY A CA 1
ATOM 2957 C C . GLY A 1 388 ? 23.826 -12.190 -5.830 1.00 46.19 388 GLY A C 1
ATOM 2958 O O . GLY A 1 388 ? 24.568 -11.237 -6.084 1.00 46.19 388 GLY A O 1
ATOM 2959 N N . PRO A 1 389 ? 24.133 -13.426 -6.288 1.00 46.34 389 PRO A N 1
ATOM 2960 C CA . PRO A 1 389 ? 25.083 -13.572 -7.396 1.00 46.34 389 PRO A CA 1
ATOM 2961 C C . PRO A 1 389 ? 24.612 -12.657 -8.534 1.00 46.34 389 PRO A C 1
ATOM 2963 O O . PRO A 1 389 ? 23.422 -12.664 -8.840 1.00 46.34 389 PRO A O 1
ATOM 2966 N N . SER A 1 390 ? 25.510 -11.833 -9.086 1.00 52.16 390 SER A N 1
ATOM 2967 C CA . SER A 1 390 ? 25.193 -10.817 -10.100 1.00 52.16 390 SER A CA 1
ATOM 2968 C C . SER A 1 390 ? 24.201 -11.361 -11.129 1.00 52.16 390 SER A C 1
ATOM 2970 O O . SER A 1 390 ? 24.528 -12.300 -11.856 1.00 52.16 390 SER A O 1
ATOM 2972 N N . GLY A 1 391 ? 22.991 -10.801 -11.150 1.00 58.47 391 GLY A N 1
ATOM 2973 C CA . GLY A 1 391 ? 21.968 -11.169 -12.115 1.00 58.47 391 GLY A CA 1
ATOM 2974 C C . GLY A 1 391 ? 22.350 -10.635 -13.488 1.00 58.47 391 GLY A C 1
ATOM 2975 O O . GLY A 1 391 ? 22.800 -9.495 -13.622 1.00 58.47 391 GLY A O 1
ATOM 2976 N N . CYS A 1 392 ? 22.183 -11.457 -14.514 1.00 69.88 392 CYS A N 1
ATOM 2977 C CA . CYS A 1 392 ? 22.464 -11.066 -15.882 1.00 69.88 392 CYS A CA 1
ATOM 2978 C C . CYS A 1 392 ? 21.167 -11.044 -16.675 1.00 69.88 392 CYS A C 1
ATOM 2980 O O . CYS A 1 392 ? 20.494 -12.065 -16.805 1.00 69.88 392 CYS A O 1
ATOM 2982 N N . LEU A 1 393 ? 20.824 -9.875 -17.215 1.00 71.31 393 LEU A N 1
ATOM 2983 C CA . LEU A 1 393 ? 19.788 -9.783 -18.232 1.00 71.31 393 LEU A CA 1
ATOM 2984 C C . LEU A 1 393 ? 20.412 -10.206 -19.558 1.00 71.31 393 LEU A C 1
ATOM 2986 O O . LEU A 1 393 ? 21.193 -9.454 -20.147 1.00 71.31 393 LEU A O 1
ATOM 2990 N N . CYS A 1 394 ? 20.112 -11.428 -19.980 1.00 74.88 394 CYS A N 1
ATOM 2991 C CA . CYS A 1 394 ? 20.643 -11.984 -21.214 1.00 74.88 394 CYS A CA 1
ATOM 2992 C C . CYS A 1 394 ? 19.940 -11.411 -22.436 1.00 74.88 394 CYS A C 1
ATOM 2994 O O . CYS A 1 394 ? 18.736 -11.158 -22.419 1.00 74.88 394 CYS A O 1
ATOM 2996 N N . GLU A 1 395 ? 20.707 -11.223 -23.506 1.00 79.00 395 GLU A N 1
ATOM 2997 C CA . GLU A 1 395 ? 20.140 -10.972 -24.822 1.00 79.00 395 GLU A CA 1
ATOM 2998 C C . GLU A 1 395 ? 19.218 -12.135 -25.239 1.00 79.00 395 GLU A C 1
ATOM 3000 O O . GLU A 1 395 ? 19.465 -13.290 -24.866 1.00 79.00 395 GLU A O 1
ATOM 3005 N N . PRO A 1 396 ? 18.175 -11.860 -26.040 1.00 73.44 396 PRO A N 1
ATOM 3006 C CA . PRO A 1 396 ? 17.262 -12.882 -26.539 1.00 73.44 396 PRO A CA 1
ATOM 3007 C C . PRO A 1 396 ? 18.001 -14.043 -27.213 1.00 73.44 396 PRO A C 1
ATOM 3009 O O . PRO A 1 396 ? 18.935 -13.846 -27.992 1.00 73.44 396 PRO A O 1
ATOM 3012 N N . GLY A 1 397 ? 17.571 -15.269 -26.913 1.00 75.38 397 GLY A N 1
ATOM 3013 C CA . GLY A 1 397 ? 18.220 -16.487 -27.407 1.00 75.38 397 GLY A CA 1
ATOM 3014 C C . GLY A 1 397 ? 19.428 -16.942 -26.582 1.00 75.38 397 GLY A C 1
ATOM 3015 O O . GLY A 1 397 ? 19.999 -17.987 -26.891 1.00 75.38 397 GLY A O 1
ATOM 3016 N N . PHE A 1 398 ? 19.789 -16.225 -25.514 1.00 83.00 398 PHE A N 1
ATOM 3017 C CA . PHE A 1 398 ? 20.822 -16.629 -24.562 1.00 83.00 398 PHE A CA 1
ATOM 3018 C C . PHE A 1 398 ? 20.253 -16.780 -23.150 1.00 83.00 398 PHE A C 1
ATOM 3020 O O . PHE A 1 398 ? 19.287 -16.129 -22.762 1.00 83.00 398 PHE A O 1
ATOM 3027 N N . ALA A 1 399 ? 20.854 -17.677 -22.382 1.00 79.44 399 ALA A N 1
ATOM 3028 C CA . ALA A 1 399 ? 20.468 -18.016 -21.027 1.00 79.44 399 ALA A CA 1
ATOM 3029 C C . ALA A 1 399 ? 21.709 -18.352 -20.188 1.00 79.44 399 ALA A C 1
ATOM 3031 O O . ALA A 1 399 ? 22.850 -18.327 -20.658 1.00 79.44 399 ALA A O 1
ATOM 3032 N N . GLY A 1 400 ? 21.470 -18.691 -18.925 1.00 73.81 400 GLY A N 1
ATOM 3033 C CA . GLY A 1 400 ? 22.519 -19.045 -17.982 1.00 73.81 400 GLY A CA 1
ATOM 3034 C C . GLY A 1 400 ? 23.092 -17.836 -17.237 1.00 73.81 400 GLY A C 1
ATOM 3035 O O . GLY A 1 400 ? 22.772 -16.687 -17.537 1.00 73.81 400 GLY A O 1
ATOM 3036 N N . PRO A 1 401 ? 23.942 -18.091 -16.233 1.00 74.06 401 PRO A N 1
ATOM 3037 C CA . PRO A 1 401 ? 24.406 -17.068 -15.297 1.00 74.06 401 PRO A CA 1
ATOM 3038 C C . PRO A 1 401 ? 25.341 -16.028 -15.928 1.00 74.06 401 PRO A C 1
ATOM 3040 O O . PRO A 1 401 ? 25.529 -14.972 -15.341 1.00 74.06 401 PRO A O 1
ATOM 3043 N N . GLN A 1 402 ? 25.931 -16.310 -17.094 1.00 78.69 402 GLN A N 1
ATOM 3044 C CA . GLN A 1 402 ? 26.820 -15.394 -17.821 1.00 78.69 402 GLN A CA 1
ATOM 3045 C C . GLN A 1 402 ? 26.332 -15.093 -19.244 1.00 78.69 402 GLN A C 1
ATOM 3047 O O . GLN A 1 402 ? 27.094 -14.558 -20.049 1.00 78.69 402 GLN A O 1
ATOM 3052 N N . CYS A 1 403 ? 25.080 -15.438 -19.566 1.00 83.56 403 CYS A N 1
ATOM 3053 C CA . CYS A 1 403 ? 24.483 -15.220 -20.889 1.00 83.56 403 CYS A CA 1
ATOM 3054 C C . CYS A 1 403 ? 25.319 -15.785 -22.051 1.00 83.56 403 CYS A C 1
ATOM 3056 O O . CYS A 1 403 ? 25.382 -15.219 -23.143 1.00 83.56 403 CYS A O 1
ATOM 3058 N N . ASP A 1 404 ? 25.999 -16.898 -21.794 1.00 84.50 404 ASP A N 1
ATOM 3059 C CA . ASP A 1 404 ? 26.903 -17.595 -22.702 1.00 84.50 404 ASP A CA 1
ATOM 3060 C C . ASP A 1 404 ? 26.286 -18.880 -23.273 1.00 84.50 404 ASP A C 1
ATOM 3062 O O . ASP A 1 404 ? 26.783 -19.424 -24.261 1.00 84.50 404 ASP A O 1
ATOM 3066 N N . GLN A 1 405 ? 25.182 -19.346 -22.687 1.00 86.56 405 GLN A N 1
ATOM 3067 C CA . GLN A 1 405 ? 24.469 -20.543 -23.119 1.00 86.56 405 GLN A CA 1
ATOM 3068 C C . GLN A 1 405 ? 23.357 -20.152 -24.086 1.00 86.56 405 GLN A C 1
ATOM 3070 O O . GLN A 1 405 ? 22.653 -19.175 -23.856 1.00 86.56 405 GLN A O 1
ATOM 3075 N N . ALA A 1 406 ? 23.166 -20.919 -25.158 1.00 82.31 406 ALA A N 1
ATOM 3076 C CA . ALA A 1 406 ? 21.991 -20.750 -26.005 1.00 82.31 406 ALA A CA 1
ATOM 3077 C C . ALA A 1 406 ? 20.734 -21.137 -25.210 1.00 82.31 406 ALA A C 1
ATOM 3079 O O . ALA A 1 406 ? 20.712 -22.178 -24.545 1.00 82.31 406 ALA A O 1
ATOM 3080 N N . ALA A 1 407 ? 19.700 -20.298 -25.263 1.00 82.25 407 ALA A N 1
ATOM 3081 C CA . ALA A 1 407 ? 18.417 -20.607 -24.651 1.00 82.25 407 ALA A CA 1
ATOM 3082 C C . ALA A 1 407 ? 17.848 -21.894 -25.280 1.00 82.25 407 ALA A C 1
ATOM 3084 O O . ALA A 1 407 ? 17.927 -22.062 -26.499 1.00 82.25 407 ALA A O 1
ATOM 3085 N N . PRO A 1 408 ? 17.301 -22.826 -24.481 1.00 81.62 408 PRO A N 1
ATOM 3086 C CA . PRO A 1 408 ? 16.779 -24.075 -25.012 1.00 81.62 408 PRO A CA 1
ATOM 3087 C C . PRO A 1 408 ? 15.571 -23.812 -25.916 1.00 81.62 408 PRO A C 1
ATOM 3089 O O . PRO A 1 408 ? 14.601 -23.170 -25.513 1.00 81.62 408 PRO A O 1
ATOM 3092 N N . GLU A 1 409 ? 15.631 -24.341 -27.134 1.00 84.88 409 GLU A N 1
ATOM 3093 C CA . GLU A 1 409 ? 14.551 -24.257 -28.112 1.00 84.88 409 GLU A CA 1
ATOM 3094 C C . GLU A 1 409 ? 13.671 -25.507 -28.033 1.00 84.88 409 GLU A C 1
ATOM 3096 O O . GLU A 1 409 ? 14.162 -26.639 -28.036 1.00 84.88 409 GLU A O 1
ATOM 3101 N N . PHE A 1 410 ? 12.354 -25.310 -27.999 1.00 87.12 410 PHE A N 1
ATOM 3102 C CA . PHE A 1 410 ? 11.377 -26.395 -27.982 1.00 87.12 410 PHE A CA 1
ATOM 3103 C C . PHE A 1 410 ? 10.500 -26.319 -29.230 1.00 87.12 410 PHE A C 1
ATOM 3105 O O . PHE A 1 410 ? 10.003 -25.255 -29.592 1.00 87.12 410 PHE A O 1
ATOM 3112 N N . SER A 1 411 ? 10.305 -27.460 -29.889 1.00 90.00 411 SER A N 1
ATOM 3113 C CA . SER A 1 411 ? 9.421 -27.582 -31.051 1.00 90.00 411 SER A CA 1
ATOM 3114 C C . SER A 1 411 ? 8.094 -28.210 -30.640 1.00 90.00 411 SER A C 1
ATOM 3116 O O . SER A 1 411 ? 8.075 -29.242 -29.972 1.00 90.00 411 SER A O 1
ATOM 3118 N N . PHE A 1 412 ? 6.987 -27.606 -31.073 1.00 90.44 412 PHE A N 1
ATOM 3119 C CA . PHE A 1 412 ? 5.632 -28.066 -30.777 1.00 90.44 412 PHE A CA 1
ATOM 3120 C C . PHE A 1 412 ? 4.906 -28.425 -32.076 1.00 90.44 412 PHE A C 1
ATOM 3122 O O . PHE A 1 412 ? 4.882 -27.644 -33.023 1.00 90.44 412 PHE A O 1
ATOM 3129 N N . ASP A 1 413 ? 4.289 -29.603 -32.113 1.00 86.56 413 ASP A N 1
ATOM 3130 C CA . ASP A 1 413 ? 3.566 -30.152 -33.272 1.00 86.56 413 ASP A CA 1
ATOM 3131 C C . ASP A 1 413 ? 2.048 -29.870 -33.241 1.00 86.56 413 ASP A C 1
ATOM 3133 O O . ASP A 1 413 ? 1.280 -30.427 -34.026 1.00 86.56 413 ASP A O 1
ATOM 3137 N N . GLY A 1 414 ? 1.597 -29.035 -32.300 1.00 82.69 414 GLY A N 1
ATOM 3138 C CA . GLY A 1 414 ? 0.185 -28.719 -32.063 1.00 82.69 414 GLY A CA 1
ATOM 3139 C C . GLY A 1 414 ? -0.551 -29.690 -31.130 1.00 82.69 414 GLY A C 1
ATOM 3140 O O . GLY A 1 414 ? -1.686 -29.409 -30.754 1.00 82.69 414 GLY A O 1
ATOM 3141 N N . ARG A 1 415 ? 0.071 -30.805 -30.721 1.00 86.31 415 ARG A N 1
ATOM 3142 C CA . ARG A 1 415 ? -0.446 -31.713 -29.668 1.00 86.31 415 ARG A CA 1
ATOM 3143 C C . ARG A 1 415 ? 0.459 -31.767 -28.441 1.00 86.31 415 ARG A C 1
ATOM 3145 O O . ARG A 1 415 ? 0.040 -32.209 -27.373 1.00 86.31 415 ARG A O 1
ATOM 3152 N N . SER A 1 416 ? 1.691 -31.312 -28.604 1.00 89.25 416 SER A N 1
ATOM 3153 C CA . SER A 1 416 ? 2.681 -31.166 -27.547 1.00 89.25 416 SER A CA 1
ATOM 3154 C C . SER A 1 416 ? 2.417 -29.905 -26.724 1.00 89.25 416 SER A C 1
ATOM 3156 O O . SER A 1 416 ? 2.045 -28.869 -27.270 1.00 89.25 416 SER A O 1
ATOM 3158 N N . HIS A 1 417 ? 2.644 -29.976 -25.414 1.00 88.69 417 HIS A N 1
ATOM 3159 C CA . HIS A 1 417 ? 2.615 -28.818 -24.523 1.00 88.69 417 HIS A CA 1
ATOM 3160 C C . HIS A 1 417 ? 3.640 -28.987 -23.401 1.00 88.69 417 HIS A C 1
ATOM 3162 O O . HIS A 1 417 ? 4.026 -30.105 -23.060 1.00 88.69 417 HIS A O 1
ATOM 3168 N N . MET A 1 418 ? 4.057 -27.868 -22.815 1.00 88.12 418 MET A N 1
ATOM 3169 C CA . MET A 1 418 ? 4.872 -27.842 -21.606 1.00 88.12 418 MET A CA 1
ATOM 3170 C C . MET A 1 418 ? 4.018 -27.288 -20.468 1.00 88.12 418 MET A C 1
ATOM 3172 O O . MET A 1 418 ? 3.488 -26.184 -20.577 1.00 88.12 418 MET A O 1
ATOM 3176 N N . GLN A 1 419 ? 3.859 -28.059 -19.393 1.00 87.00 419 GLN A N 1
ATOM 3177 C CA . GLN A 1 419 ? 3.071 -27.651 -18.234 1.00 87.00 419 GLN A CA 1
ATOM 3178 C C . GLN A 1 419 ? 3.969 -27.483 -17.014 1.00 87.00 419 GLN A C 1
ATOM 3180 O O . GLN A 1 419 ? 4.667 -28.409 -16.605 1.00 87.00 419 GLN A O 1
ATOM 3185 N N . PHE A 1 420 ? 3.892 -26.304 -16.403 1.00 82.56 420 PHE A N 1
ATOM 3186 C CA . PHE A 1 420 ? 4.540 -26.005 -15.134 1.00 82.56 420 PHE A CA 1
ATOM 3187 C C . PHE A 1 420 ? 3.480 -25.875 -14.049 1.00 82.56 420 PHE A C 1
ATOM 3189 O O . PHE A 1 420 ? 2.562 -25.064 -14.163 1.00 82.56 420 PHE A O 1
ATOM 3196 N N . GLN A 1 421 ? 3.615 -26.658 -12.983 1.00 79.94 421 GLN A N 1
ATOM 3197 C CA . GLN A 1 421 ? 2.799 -26.495 -11.789 1.00 79.94 421 GLN A CA 1
ATOM 3198 C C . GLN A 1 421 ? 3.598 -25.699 -10.760 1.00 79.94 421 GLN A C 1
ATOM 3200 O O . GLN A 1 421 ? 4.526 -26.213 -10.139 1.00 79.94 421 GLN A O 1
ATOM 3205 N N . LEU A 1 422 ? 3.260 -24.419 -10.622 1.00 71.50 422 LEU A N 1
ATOM 3206 C CA . LEU A 1 422 ? 3.899 -23.533 -9.655 1.00 71.50 422 LEU A CA 1
ATOM 3207 C C . LEU A 1 422 ? 3.380 -23.840 -8.244 1.00 71.50 422 LEU A C 1
ATOM 3209 O O . LEU A 1 422 ? 2.186 -24.069 -8.047 1.00 71.50 422 LEU A O 1
ATOM 3213 N N . LEU A 1 423 ? 4.279 -23.819 -7.257 1.00 67.62 423 LEU A N 1
ATOM 3214 C CA . LEU A 1 423 ? 3.947 -24.026 -5.839 1.00 67.62 423 LEU A CA 1
ATOM 3215 C C . LEU A 1 423 ? 3.412 -22.751 -5.157 1.00 67.62 423 LEU A C 1
ATOM 3217 O O . LEU A 1 423 ? 3.071 -22.777 -3.978 1.00 67.62 423 LEU A O 1
ATOM 3221 N N . TRP A 1 424 ? 3.342 -21.638 -5.887 1.00 60.59 424 TRP A N 1
ATOM 3222 C CA . TRP A 1 424 ? 2.923 -20.320 -5.412 1.00 60.59 424 TRP A CA 1
ATOM 3223 C C . TRP A 1 424 ? 1.964 -19.664 -6.411 1.00 60.59 424 TRP A C 1
ATOM 3225 O O . TRP A 1 424 ? 1.982 -19.974 -7.604 1.00 60.59 424 TRP A O 1
ATOM 3235 N N . SER A 1 425 ? 1.128 -18.740 -5.930 1.00 58.47 425 SER A N 1
ATOM 3236 C CA . SER A 1 425 ? 0.314 -17.884 -6.793 1.00 58.47 425 SER A CA 1
ATOM 3237 C C . SER A 1 425 ? 1.191 -16.835 -7.478 1.00 58.47 425 SER A C 1
ATOM 3239 O O . SER A 1 425 ? 2.105 -16.270 -6.875 1.00 58.47 425 SER A O 1
ATOM 3241 N N . LEU A 1 426 ? 0.923 -16.570 -8.758 1.00 61.38 426 LEU A N 1
ATOM 3242 C CA . LEU A 1 426 ? 1.569 -15.464 -9.459 1.00 61.38 426 LEU A CA 1
ATOM 3243 C C . LEU A 1 426 ? 1.095 -14.128 -8.856 1.00 61.38 426 LEU A C 1
ATOM 3245 O O . LEU A 1 426 ? -0.090 -14.008 -8.534 1.00 61.38 426 LEU A O 1
ATOM 3249 N N . PRO A 1 427 ? 1.973 -13.117 -8.709 1.00 59.34 427 PRO A N 1
ATOM 3250 C CA . PRO A 1 427 ? 1.584 -11.825 -8.158 1.00 59.34 427 PRO A CA 1
ATOM 3251 C C . PRO A 1 427 ? 0.429 -11.202 -8.951 1.00 59.34 427 PRO A C 1
ATOM 3253 O O . PRO A 1 427 ? 0.525 -10.978 -10.158 1.00 59.34 427 PRO A O 1
ATOM 3256 N N . ALA A 1 428 ? -0.665 -10.865 -8.263 1.00 54.84 428 ALA A N 1
ATOM 3257 C CA . ALA A 1 428 ? -1.866 -10.308 -8.887 1.00 54.84 428 ALA A CA 1
ATOM 3258 C C . ALA A 1 428 ? -1.685 -8.869 -9.401 1.00 54.84 428 ALA A C 1
ATOM 3260 O O . ALA A 1 428 ? -2.524 -8.399 -10.168 1.00 54.84 428 ALA A O 1
ATOM 3261 N N . ARG A 1 429 ? -0.576 -8.186 -9.093 1.00 54.69 429 ARG A N 1
ATOM 3262 C CA . ARG A 1 429 ? -0.386 -6.759 -9.414 1.00 54.69 429 ARG A CA 1
ATOM 3263 C C . ARG A 1 429 ? 0.647 -6.461 -10.496 1.00 54.69 429 ARG A C 1
ATOM 3265 O O . ARG A 1 429 ? 0.439 -5.519 -11.246 1.00 54.69 429 ARG A O 1
ATOM 3272 N N . GLU A 1 430 ? 1.700 -7.260 -10.614 1.00 64.25 430 GLU A N 1
ATOM 3273 C CA . GLU A 1 430 ? 2.777 -7.013 -11.575 1.00 64.25 430 GLU A CA 1
ATOM 3274 C C . GLU A 1 430 ? 3.269 -8.332 -12.165 1.00 64.25 430 GLU A C 1
ATOM 3276 O O . GLU A 1 430 ? 3.437 -9.316 -11.444 1.00 64.25 430 GLU A O 1
ATOM 3281 N N . MET A 1 431 ? 3.449 -8.374 -13.484 1.00 71.44 431 MET A N 1
ATOM 3282 C CA . MET A 1 431 ? 3.945 -9.560 -14.176 1.00 71.44 431 MET A CA 1
ATOM 3283 C C . MET A 1 431 ? 4.687 -9.154 -15.445 1.00 71.44 431 MET A C 1
ATOM 3285 O O . MET A 1 431 ? 4.129 -8.429 -16.263 1.00 71.44 431 MET A O 1
ATOM 3289 N N . ARG A 1 432 ? 5.899 -9.680 -15.628 1.00 74.38 432 ARG A N 1
ATOM 3290 C CA . ARG A 1 432 ? 6.644 -9.607 -16.886 1.00 74.38 432 ARG A CA 1
ATOM 3291 C C . ARG A 1 432 ? 6.849 -11.008 -17.434 1.00 74.38 432 ARG A C 1
ATOM 3293 O O . ARG A 1 432 ? 7.239 -11.913 -16.699 1.00 74.38 432 ARG A O 1
ATOM 3300 N N . VAL A 1 433 ? 6.593 -11.172 -18.722 1.00 79.50 433 VAL A N 1
ATOM 3301 C CA . VAL A 1 433 ? 6.835 -12.403 -19.472 1.00 79.50 433 VAL A CA 1
ATOM 3302 C C . VAL A 1 433 ? 7.576 -12.034 -20.748 1.00 79.50 433 VAL A C 1
ATOM 3304 O O . VAL A 1 433 ? 7.144 -11.135 -21.459 1.00 79.50 433 VAL A O 1
ATOM 3307 N N . GLN A 1 434 ? 8.648 -12.756 -21.059 1.00 82.06 434 GLN A N 1
ATOM 3308 C CA . GLN A 1 434 ? 9.406 -12.614 -22.300 1.00 82.06 434 GLN A CA 1
ATOM 3309 C C . GLN A 1 434 ? 9.513 -13.993 -22.956 1.00 82.06 434 GLN A C 1
ATOM 3311 O O . GLN A 1 434 ? 9.913 -14.958 -22.303 1.00 82.06 434 GLN A O 1
ATOM 3316 N N . VAL A 1 435 ? 9.115 -14.106 -24.224 1.00 86.62 435 VAL A N 1
ATOM 3317 C CA . VAL A 1 435 ? 9.122 -15.367 -24.978 1.00 86.62 435 VAL A CA 1
ATOM 3318 C C . VAL A 1 435 ? 9.620 -15.120 -26.398 1.00 86.62 435 VAL A C 1
ATOM 3320 O O . VAL A 1 435 ? 9.093 -14.266 -27.107 1.00 86.62 435 VAL A O 1
ATOM 3323 N N . GLY A 1 436 ? 10.607 -15.906 -26.829 1.00 88.44 436 GLY A N 1
ATOM 3324 C CA . GLY A 1 436 ? 10.970 -16.028 -28.239 1.00 88.44 436 GLY A CA 1
ATOM 3325 C C . GLY A 1 436 ? 10.072 -17.055 -28.927 1.00 88.44 436 GLY A C 1
ATOM 3326 O O . GLY A 1 436 ? 9.948 -18.181 -28.447 1.00 88.44 436 GLY A O 1
ATOM 3327 N N . VAL A 1 437 ? 9.442 -16.691 -30.042 1.00 90.88 437 VAL A N 1
ATOM 3328 C CA . VAL A 1 437 ? 8.536 -17.575 -30.785 1.00 90.88 437 VAL A CA 1
ATOM 3329 C C . VAL A 1 437 ? 8.803 -17.493 -32.283 1.00 90.88 437 VAL A C 1
ATOM 3331 O O . VAL A 1 437 ? 9.059 -16.426 -32.832 1.00 90.88 437 VAL A O 1
ATOM 3334 N N . ARG A 1 438 ? 8.711 -18.639 -32.952 1.00 91.00 438 ARG A N 1
ATOM 3335 C CA . ARG A 1 438 ? 8.806 -18.770 -34.404 1.00 91.00 438 ARG A CA 1
ATOM 3336 C C . ARG A 1 438 ? 7.708 -19.703 -34.882 1.00 91.00 438 ARG A C 1
ATOM 3338 O O . ARG A 1 438 ? 7.618 -20.833 -34.406 1.00 91.00 438 ARG A O 1
ATOM 3345 N N . THR A 1 439 ? 6.859 -19.255 -35.805 1.00 90.88 439 THR A N 1
ATOM 3346 C CA . THR A 1 439 ? 5.742 -20.079 -36.284 1.00 90.88 439 THR A CA 1
ATOM 3347 C C . THR A 1 439 ? 5.273 -19.694 -37.686 1.00 90.88 439 THR A C 1
ATOM 3349 O O . THR A 1 439 ? 5.332 -18.537 -38.077 1.00 90.88 439 THR A O 1
ATOM 3352 N N . HIS A 1 440 ? 4.771 -20.674 -38.441 1.00 91.31 440 HIS A N 1
ATOM 3353 C CA . HIS A 1 440 ? 3.975 -20.451 -39.659 1.00 91.31 440 HIS A CA 1
ATOM 3354 C C . HIS A 1 440 ? 2.468 -20.615 -39.402 1.00 91.31 440 HIS A C 1
ATOM 3356 O O . HIS A 1 440 ? 1.648 -20.433 -40.303 1.00 91.31 440 HIS A O 1
ATOM 3362 N N . ALA A 1 441 ? 2.083 -21.010 -38.184 1.00 90.50 441 ALA A N 1
ATOM 3363 C CA . ALA A 1 441 ? 0.691 -21.230 -37.837 1.00 90.50 441 ALA A CA 1
ATOM 3364 C C . ALA A 1 441 ? -0.044 -19.891 -37.725 1.00 90.50 441 ALA A C 1
ATOM 3366 O O . ALA A 1 441 ? 0.403 -18.956 -37.062 1.00 90.50 441 ALA A O 1
ATOM 3367 N N . THR A 1 442 ? -1.220 -19.812 -38.341 1.00 90.12 442 THR A N 1
ATOM 3368 C CA . THR A 1 442 ? -2.093 -18.636 -38.242 1.00 90.12 442 THR A CA 1
ATOM 3369 C C . THR A 1 442 ? -2.935 -18.632 -36.967 1.00 90.12 442 THR A C 1
ATOM 3371 O O . THR A 1 442 ? -3.586 -17.629 -36.681 1.00 90.12 442 THR A O 1
ATOM 3374 N N . VAL A 1 443 ? -2.960 -19.743 -36.225 1.00 91.00 443 VAL A N 1
ATOM 3375 C CA . VAL A 1 443 ? -3.652 -19.893 -34.941 1.00 91.00 443 VAL A CA 1
ATOM 3376 C C . VAL A 1 443 ? -2.799 -20.755 -34.012 1.00 91.00 443 VAL A C 1
ATOM 3378 O O . VAL A 1 443 ? -2.329 -21.811 -34.433 1.00 91.00 443 VAL A O 1
ATOM 3381 N N . GLY A 1 444 ? -2.613 -20.333 -32.761 1.00 90.12 444 GLY A N 1
ATOM 3382 C CA . GLY A 1 444 ? -1.893 -21.127 -31.763 1.00 90.12 444 GLY A CA 1
ATOM 3383 C C . GLY A 1 444 ? -1.739 -20.421 -30.419 1.00 90.12 444 GLY A C 1
ATOM 3384 O O . GLY A 1 444 ? -1.788 -19.198 -30.349 1.00 90.12 444 GLY A O 1
ATOM 3385 N N . VAL A 1 445 ? -1.538 -21.194 -29.353 1.00 91.94 445 VAL A N 1
ATOM 3386 C CA . VAL A 1 445 ? -1.303 -20.673 -27.998 1.00 91.94 445 VAL A CA 1
ATOM 3387 C C . VAL A 1 445 ? 0.196 -20.662 -27.722 1.00 91.94 445 VAL A C 1
ATOM 3389 O O . VAL A 1 445 ? 0.851 -21.689 -27.882 1.00 91.94 445 VAL A O 1
ATOM 3392 N N . ILE A 1 446 ? 0.732 -19.513 -27.310 1.00 91.75 446 ILE A N 1
ATOM 3393 C CA . ILE A 1 446 ? 2.147 -19.344 -26.944 1.00 91.75 446 ILE A CA 1
ATOM 3394 C C . ILE A 1 446 ? 2.323 -19.583 -25.442 1.00 91.75 446 ILE A C 1
ATOM 3396 O O . ILE A 1 446 ? 3.182 -20.352 -25.023 1.00 91.75 446 ILE A O 1
ATOM 3400 N N . LEU A 1 447 ? 1.485 -18.940 -24.626 1.00 92.25 447 LEU A N 1
ATOM 3401 C CA . LEU A 1 447 ? 1.489 -19.078 -23.172 1.00 92.25 447 LEU A CA 1
ATOM 3402 C C . LEU A 1 447 ? 0.053 -19.086 -22.659 1.00 92.25 447 LEU A C 1
ATOM 3404 O O . LEU A 1 447 ? -0.756 -18.260 -23.073 1.00 92.25 447 LEU A O 1
ATOM 3408 N N . SER A 1 448 ? -0.243 -19.975 -21.714 1.00 91.19 448 SER A N 1
ATOM 3409 C CA . SER A 1 448 ? -1.519 -20.000 -21.000 1.00 91.19 448 SER A CA 1
ATOM 3410 C C . SER A 1 448 ? -1.274 -20.089 -19.500 1.00 91.19 448 SER A C 1
ATOM 3412 O O . SER A 1 448 ? -0.733 -21.076 -19.006 1.00 91.19 448 SER A O 1
ATOM 3414 N N . LEU A 1 449 ? -1.707 -19.063 -18.777 1.00 88.44 449 LEU A N 1
ATOM 3415 C CA . LEU A 1 449 ? -1.711 -18.987 -17.324 1.00 88.44 449 LEU A CA 1
ATOM 3416 C C . LEU A 1 449 ? -3.146 -19.178 -16.842 1.00 88.44 449 LEU A C 1
ATOM 3418 O O . LEU A 1 449 ? -4.050 -18.466 -17.276 1.00 88.44 449 LEU A O 1
ATOM 3422 N N . LEU A 1 450 ? -3.356 -20.150 -15.96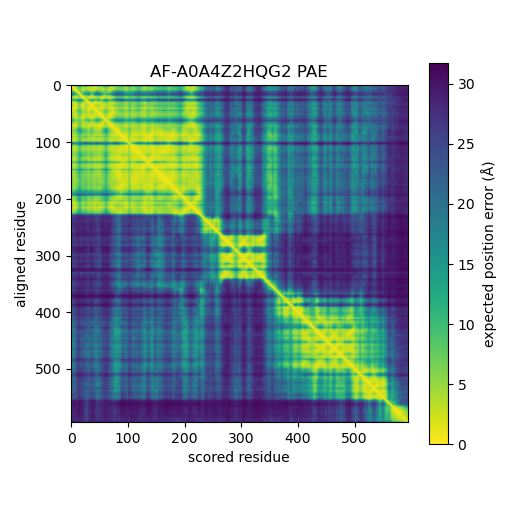1 1.00 86.69 450 LEU A N 1
ATOM 3423 C CA . LEU A 1 450 ? -4.672 -20.531 -15.457 1.00 86.69 450 LEU A CA 1
ATOM 3424 C C . LEU A 1 450 ? -4.634 -20.549 -13.931 1.00 86.69 450 LEU A C 1
ATOM 3426 O O . LEU A 1 450 ? -3.731 -21.137 -13.335 1.00 86.69 450 LEU A O 1
ATOM 3430 N N . SER A 1 451 ? -5.624 -19.923 -13.297 1.00 80.94 451 SER A N 1
ATOM 3431 C CA . SER A 1 451 ? -5.828 -20.036 -11.852 1.00 80.94 451 SER A CA 1
ATOM 3432 C C . SER A 1 451 ? -6.205 -21.469 -11.462 1.00 80.94 451 SER A C 1
ATOM 3434 O O . SER A 1 451 ? -6.796 -22.206 -12.253 1.00 80.94 451 SER A O 1
ATOM 3436 N N . GLN A 1 452 ? -5.927 -21.862 -10.212 1.00 75.00 452 GLN A N 1
ATOM 3437 C CA . GLN A 1 452 ? -6.296 -23.183 -9.679 1.00 75.00 452 GLN A CA 1
ATOM 3438 C C . GLN A 1 452 ? -7.799 -23.472 -9.803 1.00 75.00 452 GLN A C 1
ATOM 3440 O O . GLN A 1 452 ? -8.192 -24.616 -10.011 1.00 75.00 452 GLN A O 1
ATOM 3445 N N . LYS A 1 453 ? -8.638 -22.434 -9.692 1.00 74.38 453 LYS A N 1
ATOM 3446 C CA . LYS A 1 453 ? -10.099 -22.538 -9.828 1.00 74.38 453 LYS A CA 1
ATOM 3447 C C . LYS A 1 453 ? -10.588 -22.387 -11.275 1.00 74.38 453 LYS A C 1
ATOM 3449 O O . LYS A 1 453 ? -11.791 -22.442 -11.499 1.00 74.38 453 LYS A O 1
ATOM 3454 N N . GLN A 1 454 ? -9.680 -22.169 -12.232 1.00 72.56 454 GLN A N 1
ATOM 3455 C CA . GLN A 1 454 ? -9.944 -21.953 -13.664 1.00 72.56 454 GLN A CA 1
ATOM 3456 C C . GLN A 1 454 ? -10.945 -20.829 -13.999 1.00 72.56 454 GLN A C 1
ATOM 3458 O O . GLN A 1 454 ? -11.463 -20.763 -15.108 1.00 72.56 454 GLN A O 1
ATOM 3463 N N . ASN A 1 455 ? -11.205 -19.928 -13.054 1.00 78.62 455 ASN A N 1
ATOM 3464 C CA . ASN A 1 455 ? -12.055 -18.750 -13.227 1.00 78.62 455 ASN A CA 1
ATOM 3465 C C . ASN A 1 455 ? -11.285 -17.545 -13.790 1.00 78.62 455 ASN A C 1
ATOM 3467 O O . ASN A 1 455 ? -11.871 -16.675 -14.421 1.00 78.62 455 ASN A O 1
ATOM 3471 N N . GLU A 1 456 ? -9.978 -17.503 -13.543 1.00 84.94 456 GLU A N 1
ATOM 3472 C CA . GLU A 1 456 ? -9.069 -16.455 -13.990 1.00 84.94 456 GLU A CA 1
ATOM 3473 C C . GLU A 1 456 ? -8.031 -17.058 -14.929 1.00 84.94 456 GLU A C 1
ATOM 3475 O O . GLU A 1 456 ? -7.486 -18.140 -14.668 1.00 84.94 456 GLU A O 1
ATOM 3480 N N . TYR A 1 457 ? -7.757 -16.358 -16.022 1.00 88.12 457 TYR A N 1
ATOM 3481 C CA . TYR A 1 457 ? -6.798 -16.799 -17.020 1.00 88.12 457 TYR A CA 1
ATOM 3482 C C . TYR A 1 457 ? -6.121 -15.630 -17.726 1.00 88.12 457 TYR A C 1
ATOM 3484 O O . TYR A 1 457 ? -6.671 -14.538 -17.851 1.00 88.12 457 TYR A O 1
ATOM 3492 N N . LEU A 1 458 ? -4.926 -15.887 -18.245 1.00 89.25 458 LEU A N 1
ATOM 3493 C CA . LEU A 1 458 ? -4.235 -15.013 -19.180 1.00 89.25 458 LEU A CA 1
ATOM 3494 C C . LEU A 1 458 ? -3.593 -15.878 -20.256 1.00 89.25 458 LEU A C 1
ATOM 3496 O O . LEU A 1 458 ? -2.830 -16.793 -19.953 1.00 89.25 458 LEU A O 1
ATOM 3500 N N . ARG A 1 459 ? -3.896 -15.587 -21.515 1.00 91.62 459 ARG A N 1
ATOM 3501 C CA . ARG A 1 459 ? -3.397 -16.317 -22.673 1.00 91.62 459 ARG A CA 1
ATOM 3502 C C . ARG A 1 459 ? -2.746 -15.362 -23.653 1.00 91.62 459 ARG A C 1
ATOM 3504 O O . ARG A 1 459 ? -3.336 -14.350 -24.021 1.00 91.62 459 ARG A O 1
ATOM 3511 N N . LEU A 1 460 ? -1.539 -15.710 -24.071 1.00 92.50 460 LEU A N 1
ATOM 3512 C CA . LEU A 1 460 ? -0.816 -15.087 -25.168 1.00 92.50 460 LEU A CA 1
ATOM 3513 C C . LEU A 1 460 ? -0.939 -16.021 -26.372 1.00 92.50 460 LEU A C 1
ATOM 3515 O O . LEU A 1 460 ? -0.483 -17.164 -26.316 1.00 92.50 460 LEU A O 1
ATOM 3519 N N . GLU A 1 461 ? -1.587 -15.562 -27.436 1.00 91.75 461 GLU A N 1
ATOM 3520 C CA . GLU A 1 461 ? -1.989 -16.396 -28.568 1.00 91.75 461 GLU A CA 1
ATOM 3521 C C . GLU A 1 461 ? -1.728 -15.693 -29.904 1.00 91.75 461 GLU A C 1
ATOM 3523 O O . GLU A 1 461 ? -1.640 -14.470 -29.995 1.00 91.75 461 GLU A O 1
ATOM 3528 N N . VAL A 1 462 ? -1.626 -16.487 -30.964 1.00 91.38 462 VAL A N 1
ATOM 3529 C CA . VAL A 1 462 ? -1.649 -16.023 -32.348 1.00 91.38 462 VAL A CA 1
ATOM 3530 C C . VAL A 1 462 ? -3.057 -16.244 -32.887 1.00 91.38 462 VAL A C 1
ATOM 3532 O O . VAL A 1 462 ? -3.555 -17.369 -32.863 1.00 91.38 462 VAL A O 1
ATOM 3535 N N . ILE A 1 463 ? -3.699 -15.190 -33.392 1.00 90.31 463 ILE A N 1
ATOM 3536 C CA . ILE A 1 463 ? -5.041 -15.236 -33.986 1.00 90.31 463 ILE A CA 1
ATOM 3537 C C . ILE A 1 463 ? -4.986 -14.593 -35.367 1.00 90.31 463 ILE A C 1
ATOM 3539 O O . ILE A 1 463 ? -4.608 -13.434 -35.509 1.00 90.31 463 ILE A O 1
ATOM 3543 N N . GLN A 1 464 ? -5.354 -15.351 -36.404 1.00 89.25 464 GLN A N 1
ATOM 3544 C CA . GLN A 1 464 ? -5.257 -14.921 -37.808 1.00 89.25 464 GLN A CA 1
ATOM 3545 C C . GLN A 1 464 ? -3.839 -14.442 -38.197 1.00 89.25 464 GLN A C 1
ATOM 3547 O O . GLN A 1 464 ? -3.660 -13.577 -39.055 1.00 89.25 464 GLN A O 1
ATOM 3552 N N . GLY A 1 465 ? -2.819 -15.022 -37.560 1.00 86.94 465 GLY A N 1
ATOM 3553 C CA . GLY A 1 465 ? -1.411 -14.663 -37.726 1.00 86.94 465 GLY A CA 1
ATOM 3554 C C . GLY A 1 465 ? -0.958 -13.425 -36.945 1.00 86.94 465 GLY A C 1
ATOM 3555 O O . GLY A 1 465 ? 0.213 -13.076 -37.057 1.00 86.94 465 GLY A O 1
ATOM 3556 N N . LEU A 1 466 ? -1.834 -12.771 -36.175 1.00 88.69 466 LEU A N 1
ATOM 3557 C CA . LEU A 1 466 ? -1.531 -11.594 -35.351 1.00 88.69 466 LEU A CA 1
ATOM 3558 C C . LEU A 1 466 ? -1.346 -11.972 -33.881 1.00 88.69 466 LEU A C 1
ATOM 3560 O O . LEU A 1 466 ? -1.980 -12.911 -33.404 1.00 88.69 466 LEU A O 1
ATOM 3564 N N . LEU A 1 467 ? -0.533 -11.204 -33.152 1.00 89.69 467 LEU A N 1
ATOM 3565 C CA . LEU A 1 467 ? -0.400 -11.367 -31.703 1.00 89.69 467 LEU A CA 1
ATOM 3566 C C . LEU A 1 467 ? -1.655 -10.887 -30.977 1.00 89.69 467 LEU A C 1
ATOM 3568 O O . LEU A 1 467 ? -2.097 -9.749 -31.171 1.00 89.69 467 LEU A O 1
ATOM 3572 N N . ALA A 1 468 ? -2.180 -11.723 -30.092 1.00 90.25 468 ALA A N 1
ATOM 3573 C CA . ALA A 1 468 ? -3.304 -11.400 -29.239 1.00 90.25 468 ALA A CA 1
ATOM 3574 C C . ALA A 1 468 ? -3.060 -11.839 -27.791 1.00 90.25 468 ALA A C 1
ATOM 3576 O O . ALA A 1 468 ? -2.395 -12.834 -27.512 1.00 90.25 468 ALA A O 1
ATOM 3577 N N . VAL A 1 469 ? -3.641 -11.086 -26.865 1.00 91.12 469 VAL A N 1
ATOM 3578 C CA . VAL A 1 469 ? -3.722 -11.416 -25.447 1.00 91.12 469 VAL A CA 1
ATOM 3579 C C . VAL A 1 469 ? -5.194 -11.524 -25.084 1.00 91.12 469 VAL A C 1
ATOM 3581 O O . VAL A 1 469 ? -5.955 -10.586 -25.322 1.00 91.12 469 VAL A O 1
ATOM 3584 N N . LEU A 1 470 ? -5.595 -12.657 -24.516 1.00 91.00 470 LEU A N 1
ATOM 3585 C CA . LEU A 1 470 ? -6.931 -12.886 -23.975 1.00 91.00 470 LEU A CA 1
ATOM 3586 C C . LEU A 1 470 ? -6.808 -13.096 -22.476 1.00 91.00 470 LEU A C 1
ATOM 3588 O O . LEU A 1 470 ? -6.011 -13.922 -22.035 1.00 91.00 470 LEU A O 1
ATOM 3592 N N . TYR A 1 471 ? -7.579 -12.369 -21.681 1.00 88.69 471 TYR A N 1
ATOM 3593 C CA . TYR A 1 471 ? -7.463 -12.469 -20.234 1.00 88.69 471 TYR A CA 1
ATOM 3594 C C . TYR A 1 471 ? -8.791 -12.249 -19.519 1.00 88.69 471 TYR A C 1
ATOM 3596 O O . TYR A 1 471 ? -9.660 -11.524 -19.994 1.00 88.69 471 TYR A O 1
ATOM 3604 N N . ASN A 1 472 ? -8.898 -12.859 -18.343 1.00 84.94 472 ASN A N 1
ATOM 3605 C CA . ASN A 1 472 ? -9.964 -12.658 -17.377 1.00 84.94 472 ASN A CA 1
ATOM 3606 C C . ASN A 1 472 ? -9.356 -12.699 -15.976 1.00 84.94 472 ASN A C 1
ATOM 3608 O O . ASN A 1 472 ? -8.748 -13.698 -15.589 1.00 84.94 472 ASN A O 1
ATOM 3612 N N . LEU A 1 473 ? -9.494 -11.602 -15.232 1.00 79.12 473 LEU A N 1
ATOM 3613 C CA . LEU A 1 473 ? -8.940 -11.450 -13.882 1.00 79.12 473 LEU A CA 1
ATOM 3614 C C . LEU A 1 473 ? -10.045 -11.421 -12.810 1.00 79.12 473 LEU A C 1
ATOM 3616 O O . LEU A 1 473 ? -9.842 -10.898 -11.716 1.00 79.12 473 LEU A O 1
ATOM 3620 N N . GLY A 1 474 ? -11.220 -11.975 -13.127 1.00 70.81 474 GLY A N 1
ATOM 3621 C CA . GLY A 1 474 ? -12.380 -12.052 -12.238 1.00 70.81 474 GLY A CA 1
ATOM 3622 C C . GLY A 1 474 ? -13.440 -10.972 -12.477 1.00 70.81 474 GLY A C 1
ATOM 3623 O O . GLY A 1 474 ? -14.440 -10.941 -11.761 1.00 70.81 474 GLY A O 1
ATOM 3624 N N . ASP A 1 475 ? -13.244 -10.098 -13.466 1.00 68.75 475 ASP A N 1
ATOM 3625 C CA . ASP A 1 475 ? -14.142 -8.993 -13.824 1.00 68.75 475 ASP A CA 1
ATOM 3626 C C . ASP A 1 475 ? -14.726 -9.091 -15.247 1.00 68.75 475 ASP A C 1
ATOM 3628 O O . ASP A 1 475 ? -15.506 -8.228 -15.645 1.00 68.75 475 ASP A O 1
ATOM 3632 N N . GLY A 1 476 ? -14.398 -10.151 -15.990 1.00 75.12 476 GLY A N 1
ATOM 3633 C CA . GLY A 1 476 ? -14.905 -10.404 -17.339 1.00 75.12 476 GLY A CA 1
ATOM 3634 C C . GLY A 1 476 ? -13.806 -10.805 -18.320 1.00 75.12 476 GLY A C 1
ATOM 3635 O O . GLY A 1 476 ? -12.622 -10.795 -17.987 1.00 75.12 476 GLY A O 1
ATOM 3636 N N . ASP A 1 477 ? -14.207 -11.178 -19.533 1.00 82.19 477 ASP A N 1
ATOM 3637 C CA . ASP A 1 477 ? -13.282 -11.555 -20.601 1.00 82.19 477 ASP A CA 1
ATOM 3638 C C . ASP A 1 477 ? -12.885 -10.332 -21.434 1.00 82.19 477 ASP A C 1
ATOM 3640 O O . ASP A 1 477 ? -13.735 -9.606 -21.953 1.00 82.19 477 ASP A O 1
ATOM 3644 N N . TYR A 1 478 ? -11.581 -10.134 -21.605 1.00 84.44 478 TYR A N 1
ATOM 3645 C CA . TYR A 1 478 ? -11.007 -9.041 -22.379 1.00 84.44 478 TYR A CA 1
ATOM 3646 C C . TYR A 1 478 ? -10.039 -9.565 -23.434 1.00 84.44 478 TYR A C 1
ATOM 3648 O O . TYR A 1 478 ? -9.397 -10.606 -23.265 1.00 84.44 478 TYR A O 1
ATOM 3656 N N . ASN A 1 479 ? -9.899 -8.806 -24.522 1.00 86.44 479 ASN A N 1
ATOM 3657 C CA . ASN A 1 479 ? -8.927 -9.082 -25.567 1.00 86.44 479 ASN A CA 1
ATOM 3658 C C . ASN A 1 479 ? -8.116 -7.833 -25.940 1.00 86.44 479 ASN A C 1
ATOM 3660 O O . ASN A 1 479 ? -8.596 -6.700 -25.924 1.00 86.44 479 ASN A O 1
ATOM 3664 N N . LEU A 1 480 ? -6.856 -8.057 -26.288 1.00 85.38 480 LEU A N 1
ATOM 3665 C CA . LEU A 1 480 ? -5.963 -7.060 -26.857 1.00 85.38 480 LEU A CA 1
ATOM 3666 C C . LEU A 1 480 ? -5.280 -7.695 -28.061 1.00 85.38 480 LEU A C 1
ATOM 3668 O O . LEU A 1 480 ? -4.648 -8.734 -27.932 1.00 85.38 480 LEU A O 1
ATOM 3672 N N . THR A 1 481 ? -5.408 -7.099 -29.239 1.00 84.88 481 THR A N 1
ATOM 3673 C CA . THR A 1 481 ? -4.741 -7.581 -30.457 1.00 84.88 481 THR A CA 1
ATOM 3674 C C . THR A 1 481 ? -3.794 -6.507 -30.958 1.00 84.88 481 THR A C 1
ATOM 3676 O O . THR A 1 481 ? -4.162 -5.332 -30.974 1.00 84.88 481 THR A O 1
ATOM 3679 N N . LEU A 1 482 ? -2.588 -6.893 -31.372 1.00 80.69 482 LEU A N 1
ATOM 3680 C CA . LEU A 1 482 ? -1.622 -5.994 -31.998 1.00 80.69 482 LEU A CA 1
ATOM 3681 C C . LEU A 1 482 ? -1.781 -6.082 -33.524 1.00 80.69 482 LEU A C 1
ATOM 3683 O O . LEU A 1 482 ? -1.293 -7.028 -34.140 1.00 80.69 482 LEU A O 1
ATOM 3687 N N . PRO A 1 483 ? -2.455 -5.110 -34.166 1.00 74.50 483 PRO A N 1
ATOM 3688 C CA . PRO A 1 483 ? -2.946 -5.266 -35.537 1.00 74.50 483 PRO A CA 1
ATOM 3689 C C . PRO A 1 483 ? -1.852 -5.232 -36.615 1.00 74.50 483 PRO A C 1
ATOM 3691 O O . PRO A 1 483 ? -2.129 -5.549 -37.768 1.00 74.50 483 PRO A O 1
ATOM 3694 N N . TYR A 1 484 ? -0.622 -4.847 -36.262 1.00 74.81 484 TYR A N 1
ATOM 3695 C CA . TYR A 1 484 ? 0.459 -4.605 -37.225 1.00 74.81 484 TYR A CA 1
ATOM 3696 C C . TYR A 1 484 ? 1.602 -5.628 -37.173 1.00 74.81 484 TYR A C 1
ATOM 3698 O O . TYR A 1 484 ? 2.463 -5.595 -38.046 1.00 74.81 484 TYR A O 1
ATOM 3706 N N . HIS A 1 485 ? 1.613 -6.544 -36.199 1.00 73.62 485 HIS A N 1
ATOM 3707 C CA . HIS A 1 485 ? 2.701 -7.513 -36.027 1.00 73.62 485 HIS A CA 1
ATOM 3708 C C . HIS A 1 485 ? 2.205 -8.921 -36.357 1.00 73.62 485 HIS A C 1
ATOM 3710 O O . HIS A 1 485 ? 1.401 -9.496 -35.619 1.00 73.62 485 HIS A O 1
ATOM 3716 N N . ARG A 1 486 ? 2.664 -9.463 -37.492 1.00 81.94 486 ARG A N 1
ATOM 3717 C CA . ARG A 1 486 ? 2.378 -10.839 -37.907 1.00 81.94 486 ARG A CA 1
ATOM 3718 C C . ARG A 1 486 ? 3.467 -11.765 -37.382 1.00 81.94 486 ARG A C 1
ATOM 3720 O O . ARG A 1 486 ? 4.617 -11.581 -37.740 1.00 81.94 486 ARG A O 1
ATOM 3727 N N . LEU A 1 487 ? 3.083 -12.770 -36.601 1.00 86.12 487 LEU A N 1
ATOM 3728 C CA . LEU A 1 487 ? 4.006 -13.793 -36.090 1.00 86.12 487 LEU A CA 1
ATOM 3729 C C . LEU A 1 487 ? 4.021 -15.077 -36.921 1.00 86.12 487 LEU A C 1
ATOM 3731 O O . LEU A 1 487 ? 4.853 -15.945 -36.692 1.00 86.12 487 LEU A O 1
ATOM 3735 N N . GLY A 1 488 ? 3.084 -15.218 -37.861 1.00 82.81 488 GLY A N 1
ATOM 3736 C CA . GLY A 1 488 ? 2.961 -16.391 -38.734 1.00 82.81 488 GLY A CA 1
ATOM 3737 C C . GLY A 1 488 ? 3.881 -16.380 -39.962 1.00 82.81 488 GLY A C 1
ATOM 3738 O O . GLY A 1 488 ? 3.587 -17.073 -40.935 1.00 82.81 488 GLY A O 1
ATOM 3739 N N . ASP A 1 489 ? 4.920 -15.546 -39.985 1.00 86.56 489 ASP A N 1
ATOM 3740 C CA . ASP A 1 489 ? 5.844 -15.397 -41.120 1.00 86.56 489 ASP A CA 1
ATOM 3741 C C . ASP A 1 489 ? 6.962 -16.455 -41.141 1.00 86.56 489 ASP A C 1
ATOM 3743 O O . ASP A 1 489 ? 7.616 -16.633 -42.167 1.00 86.56 489 ASP A O 1
ATOM 3747 N N . GLY A 1 490 ? 7.125 -17.216 -40.055 1.00 86.19 490 GLY A N 1
ATOM 3748 C CA . GLY A 1 490 ? 8.169 -18.225 -39.914 1.00 86.19 490 GLY A CA 1
ATOM 3749 C C . GLY A 1 490 ? 9.522 -17.691 -39.469 1.00 86.19 490 GLY A C 1
ATOM 3750 O O . GLY A 1 490 ? 10.479 -18.466 -39.462 1.00 86.19 490 GLY A O 1
ATOM 3751 N N . GLU A 1 491 ? 9.609 -16.423 -39.078 1.00 90.38 491 GLU A N 1
ATOM 3752 C CA . GLU A 1 491 ? 10.807 -15.816 -38.504 1.00 90.38 491 GLU A CA 1
ATOM 3753 C C . GLU A 1 491 ? 10.748 -15.827 -36.969 1.00 90.38 491 GLU A C 1
ATOM 3755 O O . GLU A 1 491 ? 9.713 -16.118 -36.364 1.00 90.38 491 GLU A O 1
ATOM 3760 N N . TRP A 1 492 ? 11.887 -15.577 -36.324 1.00 87.25 492 TRP A N 1
ATOM 3761 C CA . TRP A 1 492 ? 11.942 -15.432 -34.870 1.00 87.25 492 TRP A CA 1
ATOM 3762 C C . TRP A 1 492 ? 11.418 -14.060 -34.447 1.00 87.25 492 TRP A C 1
ATOM 3764 O O . TRP A 1 492 ? 11.929 -13.031 -34.885 1.00 87.25 492 TRP A O 1
ATOM 3774 N N . HIS A 1 493 ? 10.445 -14.064 -33.540 1.00 87.88 493 HIS A N 1
ATOM 3775 C CA . HIS A 1 493 ? 9.887 -12.878 -32.900 1.00 87.88 493 HIS A CA 1
ATOM 3776 C C . HIS A 1 493 ? 10.135 -12.926 -31.402 1.00 87.88 493 HIS A C 1
ATOM 3778 O O . HIS A 1 493 ? 10.000 -13.973 -30.767 1.00 87.88 493 HIS A O 1
ATOM 3784 N N . GLU A 1 494 ? 10.446 -11.772 -30.830 1.00 85.00 494 GLU A N 1
ATOM 3785 C CA . GLU A 1 494 ? 10.510 -11.581 -29.389 1.00 85.00 494 GLU A CA 1
ATOM 3786 C C . GLU A 1 494 ? 9.206 -10.947 -28.909 1.00 85.00 494 GLU A C 1
ATOM 3788 O O . GLU A 1 494 ? 8.802 -9.884 -29.382 1.00 85.00 494 GLU A O 1
ATOM 3793 N N . VAL A 1 495 ? 8.535 -11.619 -27.979 1.00 86.62 495 VAL A N 1
ATOM 3794 C CA . VAL A 1 495 ? 7.273 -11.158 -27.412 1.00 86.62 495 VAL A CA 1
ATOM 3795 C C . VAL A 1 495 ? 7.458 -10.875 -25.932 1.00 86.62 495 VAL A C 1
ATOM 3797 O O . VAL A 1 495 ? 7.698 -11.788 -25.143 1.00 86.62 495 VAL A O 1
ATOM 3800 N N . GLU A 1 496 ? 7.296 -9.608 -25.562 1.00 82.75 496 GLU A N 1
ATOM 3801 C CA . GLU A 1 496 ? 7.268 -9.154 -24.175 1.00 82.75 496 GLU A CA 1
ATOM 3802 C C . GLU A 1 496 ? 5.833 -8.787 -23.776 1.00 82.75 496 GLU A C 1
ATOM 3804 O O . GLU A 1 496 ? 5.116 -8.079 -24.488 1.00 82.75 4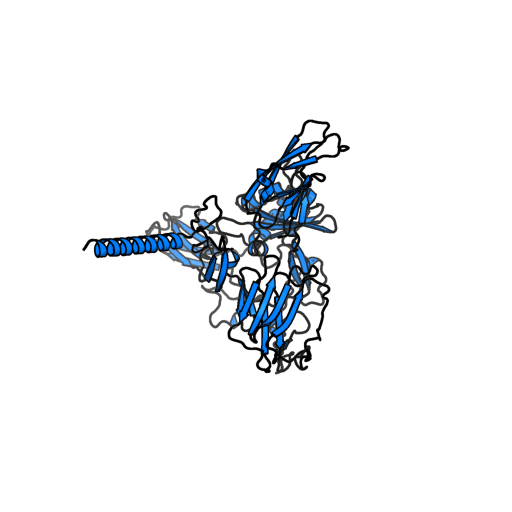96 GLU A O 1
ATOM 3809 N N . LEU A 1 497 ? 5.402 -9.294 -22.625 1.00 82.88 497 LEU A N 1
ATOM 3810 C CA . LEU A 1 497 ? 4.142 -8.960 -21.980 1.00 82.88 497 LEU A CA 1
ATOM 3811 C C . LEU A 1 497 ? 4.450 -8.389 -20.599 1.00 82.88 497 LEU A C 1
ATOM 3813 O O . LEU A 1 497 ? 4.813 -9.123 -19.679 1.00 82.88 497 LEU A O 1
ATOM 3817 N N . ASP A 1 498 ? 4.224 -7.090 -20.453 1.00 77.75 498 ASP A N 1
ATOM 3818 C CA . ASP A 1 498 ? 4.257 -6.387 -19.178 1.00 77.75 498 ASP A CA 1
ATOM 3819 C C . ASP A 1 498 ? 2.837 -6.095 -18.693 1.00 77.75 498 ASP A C 1
ATOM 3821 O O . ASP A 1 498 ? 2.022 -5.480 -19.389 1.00 77.75 498 ASP A O 1
ATOM 3825 N N . ARG A 1 499 ? 2.547 -6.488 -17.457 1.00 78.00 499 ARG A N 1
ATOM 3826 C CA . ARG A 1 499 ? 1.309 -6.168 -16.756 1.00 78.00 499 ARG A CA 1
ATOM 3827 C C . ARG A 1 499 ? 1.639 -5.336 -15.530 1.00 78.00 499 ARG A C 1
ATOM 3829 O O . ARG A 1 499 ? 2.313 -5.819 -14.626 1.00 78.00 499 ARG A O 1
ATOM 3836 N N . CYS A 1 500 ? 1.114 -4.117 -15.498 1.00 70.38 500 CYS A N 1
ATOM 3837 C CA . CYS A 1 500 ? 1.240 -3.209 -14.364 1.00 70.38 500 CYS A CA 1
ATOM 3838 C C . CYS A 1 500 ? -0.019 -3.210 -13.482 1.00 70.38 500 CYS A C 1
ATOM 3840 O O . CYS A 1 500 ? -1.102 -3.576 -13.960 1.00 70.38 500 CYS A O 1
ATOM 3842 N N . PRO A 1 501 ? 0.088 -2.741 -12.223 1.00 64.19 501 PRO A N 1
ATOM 3843 C CA . PRO A 1 501 ? -1.073 -2.533 -11.369 1.00 64.19 501 PRO A CA 1
ATOM 3844 C C . PRO A 1 501 ? -2.049 -1.533 -12.000 1.00 64.19 501 PRO A C 1
ATOM 3846 O O . PRO A 1 501 ? -1.672 -0.691 -12.822 1.00 64.19 501 PRO A O 1
ATOM 3849 N N . GLN A 1 502 ? -3.321 -1.583 -11.595 1.00 64.50 502 GLN A N 1
ATOM 3850 C CA . GLN A 1 502 ? -4.316 -0.628 -12.084 1.00 64.50 502 GLN A CA 1
ATOM 3851 C C . GLN A 1 502 ? -3.844 0.814 -11.824 1.00 64.50 502 GLN A C 1
ATOM 3853 O O . GLN A 1 502 ? -3.345 1.135 -10.749 1.00 64.50 502 GLN A O 1
ATOM 3858 N N . GLY A 1 503 ? -3.983 1.688 -12.825 1.00 59.28 503 GLY A N 1
ATOM 3859 C CA . GLY A 1 503 ? -3.557 3.083 -12.711 1.00 59.28 503 GLY A CA 1
ATOM 3860 C C . GLY A 1 503 ? -2.070 3.336 -12.960 1.00 59.28 503 GLY A C 1
ATOM 3861 O O . GLY A 1 503 ? -1.644 4.486 -12.870 1.00 59.28 503 GLY A O 1
ATOM 3862 N N . HIS A 1 504 ? -1.300 2.314 -13.324 1.00 66.38 504 HIS A N 1
ATOM 3863 C CA . HIS A 1 504 ? 0.083 2.450 -13.770 1.00 66.38 504 HIS A CA 1
ATOM 3864 C C . HIS A 1 504 ? 0.182 2.241 -15.285 1.00 66.38 504 HIS A C 1
ATOM 3866 O O . HIS A 1 504 ? -0.661 1.582 -15.894 1.00 66.38 504 HIS A O 1
ATOM 3872 N N . MET A 1 505 ? 1.218 2.805 -15.898 1.00 63.06 505 MET A N 1
ATOM 3873 C CA . MET A 1 505 ? 1.582 2.540 -17.288 1.00 63.06 505 MET A CA 1
ATOM 3874 C C . MET A 1 505 ? 3.028 2.078 -17.367 1.00 63.06 505 MET A C 1
ATOM 3876 O O . MET A 1 505 ? 3.859 2.486 -16.558 1.00 63.06 505 MET A O 1
ATOM 3880 N N . THR A 1 506 ? 3.347 1.266 -18.363 1.00 65.06 506 THR A N 1
ATOM 3881 C CA . THR A 1 506 ? 4.731 0.899 -18.642 1.00 65.06 506 THR A CA 1
ATOM 3882 C C . THR A 1 506 ? 5.493 2.115 -19.171 1.00 65.06 506 THR A C 1
ATOM 3884 O O . THR A 1 506 ? 5.027 2.842 -20.052 1.00 65.06 506 THR A O 1
ATOM 3887 N N . LYS A 1 507 ? 6.679 2.365 -18.615 1.00 55.81 507 LYS A N 1
ATOM 3888 C CA . LYS A 1 507 ? 7.647 3.332 -19.133 1.00 55.81 507 LYS A CA 1
ATOM 3889 C C . LYS A 1 507 ? 8.958 2.609 -19.385 1.00 55.81 507 LYS A C 1
ATOM 3891 O O . LYS A 1 507 ? 9.520 1.995 -18.482 1.00 55.81 507 LYS A O 1
ATOM 3896 N N . GLN A 1 508 ? 9.450 2.715 -20.610 1.00 52.69 508 GLN A N 1
ATOM 3897 C CA . GLN A 1 508 ? 10.736 2.155 -20.994 1.00 52.69 508 GLN A CA 1
ATOM 3898 C C . GLN A 1 508 ? 11.859 3.099 -20.540 1.00 52.69 508 GLN A C 1
ATOM 3900 O O . GLN A 1 508 ? 11.805 4.308 -20.784 1.00 52.69 508 GLN A O 1
ATOM 3905 N N . SER A 1 509 ? 12.852 2.556 -19.842 1.00 44.22 509 SER A N 1
ATOM 3906 C CA . SER A 1 509 ? 14.044 3.264 -19.375 1.00 44.22 509 SER A CA 1
ATOM 3907 C C . SER A 1 509 ? 15.302 2.576 -19.899 1.00 44.22 509 SER A C 1
ATOM 3909 O O . SER A 1 509 ? 15.274 1.425 -20.333 1.00 44.22 509 SER A O 1
ATOM 3911 N N . SER A 1 510 ? 16.440 3.258 -19.788 1.00 37.53 510 SER A N 1
ATOM 3912 C CA . SER A 1 510 ? 17.748 2.667 -20.044 1.00 37.53 510 SER A CA 1
ATOM 3913 C C . SER A 1 510 ? 18.083 1.519 -19.091 1.00 37.53 510 SER A C 1
ATOM 3915 O O . SER A 1 510 ? 19.084 0.875 -19.344 1.00 37.53 510 SER A O 1
ATOM 3917 N N . LEU A 1 511 ? 17.312 1.242 -18.030 1.00 42.25 511 LEU A N 1
ATOM 3918 C CA . LEU A 1 511 ? 17.479 0.103 -17.105 1.00 42.25 511 LEU A CA 1
ATOM 3919 C C . LEU A 1 511 ? 16.431 -1.017 -17.286 1.00 42.25 511 LEU A C 1
ATOM 3921 O O . LEU A 1 511 ? 16.483 -2.007 -16.564 1.00 42.25 511 LEU A O 1
ATOM 3925 N N . GLY A 1 512 ? 15.507 -0.881 -18.243 1.00 50.09 512 GLY A N 1
ATOM 3926 C CA . GLY A 1 512 ? 14.398 -1.816 -18.473 1.00 50.09 512 GLY A CA 1
ATOM 3927 C C . GLY A 1 512 ? 13.030 -1.132 -18.435 1.00 50.09 512 GLY A C 1
ATOM 3928 O O . GLY A 1 512 ? 12.928 0.091 -18.297 1.00 50.09 512 GLY A O 1
ATOM 3929 N N . THR A 1 513 ? 11.966 -1.919 -18.583 1.00 56.47 513 THR A N 1
ATOM 3930 C CA . THR A 1 513 ? 10.583 -1.438 -18.468 1.00 56.47 513 THR A CA 1
ATOM 3931 C C . THR A 1 513 ? 10.197 -1.323 -16.988 1.00 56.47 513 THR A C 1
ATOM 3933 O O . THR A 1 513 ? 10.506 -2.209 -16.193 1.00 56.47 513 THR A O 1
ATOM 3936 N N . ALA A 1 514 ? 9.539 -0.236 -16.589 1.00 56.81 514 ALA A N 1
ATOM 3937 C CA . ALA A 1 514 ? 9.055 -0.033 -15.221 1.00 56.81 514 ALA A CA 1
ATOM 3938 C C . ALA A 1 514 ? 7.597 0.439 -15.220 1.00 56.81 514 ALA A C 1
ATOM 3940 O O . ALA A 1 514 ? 7.177 1.183 -16.111 1.00 56.81 514 ALA A O 1
ATOM 3941 N N . CYS A 1 515 ? 6.825 0.029 -14.213 1.00 58.81 515 CYS A N 1
ATOM 3942 C CA . CYS A 1 515 ? 5.459 0.502 -14.017 1.00 58.81 515 CYS A CA 1
ATOM 3943 C C . CYS A 1 515 ? 5.470 1.875 -13.339 1.00 58.81 515 CYS A C 1
ATOM 3945 O O . CYS A 1 515 ? 5.848 2.016 -12.182 1.00 58.81 515 CYS A O 1
ATOM 3947 N N . VAL A 1 516 ? 5.041 2.904 -14.064 1.00 55.03 516 VAL A N 1
ATOM 3948 C CA . VAL A 1 516 ? 4.997 4.285 -13.579 1.00 55.03 516 VAL A CA 1
ATOM 3949 C C . VAL A 1 516 ? 3.570 4.660 -13.225 1.00 55.03 516 VAL A C 1
ATOM 3951 O O . VAL A 1 516 ? 2.639 4.425 -13.996 1.00 55.03 516 VAL A O 1
ATOM 3954 N N . TYR A 1 517 ? 3.411 5.272 -12.056 1.00 53.66 517 TYR A N 1
ATOM 3955 C CA . TYR A 1 517 ? 2.137 5.780 -11.563 1.00 53.66 517 TYR A CA 1
ATOM 3956 C C . TYR A 1 517 ? 1.519 6.796 -12.537 1.00 53.66 517 TYR A C 1
ATOM 3958 O O . TYR A 1 517 ? 2.216 7.649 -13.093 1.00 53.66 517 TYR A O 1
ATOM 3966 N N . THR A 1 518 ? 0.201 6.733 -12.735 1.00 60.09 518 THR A N 1
ATOM 3967 C CA . THR A 1 518 ? -0.533 7.665 -13.604 1.00 60.09 518 THR A CA 1
ATOM 3968 C C . THR A 1 518 ? -1.736 8.265 -12.892 1.00 60.09 518 THR A C 1
ATOM 3970 O O . THR A 1 518 ? -2.240 7.726 -11.908 1.00 60.09 518 THR A O 1
ATOM 3973 N N . LEU A 1 519 ? -2.283 9.342 -13.456 1.00 57.56 519 LEU A N 1
ATOM 3974 C CA . LEU A 1 519 ? -3.555 9.913 -13.004 1.00 57.56 519 LEU A CA 1
ATOM 3975 C C . LEU A 1 519 ? -4.749 8.940 -13.078 1.00 57.56 519 LEU A C 1
ATOM 3977 O O . LEU A 1 519 ? -5.776 9.222 -12.473 1.00 57.56 519 LEU A O 1
ATOM 3981 N N . CYS A 1 520 ? -4.653 7.799 -13.774 1.00 64.62 520 CYS A N 1
ATOM 3982 C CA . CYS A 1 520 ? -5.708 6.784 -13.721 1.00 64.62 520 CYS A CA 1
ATOM 3983 C C . CYS A 1 520 ? -5.777 6.048 -12.373 1.00 64.62 520 CYS A C 1
ATOM 3985 O O . CYS A 1 520 ? -6.802 5.432 -12.083 1.00 64.62 520 CYS A O 1
ATOM 3987 N N . ALA A 1 521 ? -4.727 6.109 -11.548 1.00 60.25 521 ALA A N 1
ATOM 3988 C CA . ALA A 1 521 ? -4.693 5.459 -10.239 1.00 60.25 521 ALA A CA 1
ATOM 3989 C C . ALA A 1 521 ? -5.694 6.050 -9.238 1.00 60.25 521 ALA A C 1
ATOM 3991 O O . ALA A 1 521 ? -6.215 5.316 -8.407 1.00 60.25 521 ALA A O 1
ATOM 3992 N N . SER A 1 522 ? -6.049 7.333 -9.369 1.00 59.25 522 SER A N 1
ATOM 3993 C CA . SER A 1 522 ? -7.111 7.970 -8.574 1.00 59.25 522 SER A CA 1
ATOM 3994 C C . SER A 1 522 ? -8.527 7.680 -9.092 1.00 59.25 522 SER A C 1
ATOM 3996 O O . SER A 1 522 ? -9.476 8.364 -8.715 1.00 59.25 522 SER A O 1
ATOM 3998 N N . ARG A 1 523 ? -8.675 6.707 -10.006 1.00 66.88 523 ARG A N 1
ATOM 3999 C CA . ARG A 1 523 ? -9.949 6.281 -10.616 1.00 66.88 523 ARG A CA 1
ATOM 4000 C C . ARG A 1 523 ? -10.835 7.455 -11.069 1.00 66.88 523 ARG A C 1
ATOM 4002 O O . ARG A 1 523 ? -12.004 7.546 -10.698 1.00 66.88 523 ARG A O 1
ATOM 4009 N N . PRO A 1 524 ? -10.326 8.354 -11.930 1.00 68.50 524 PRO A N 1
ATOM 4010 C CA . PRO A 1 524 ? -11.036 9.578 -12.292 1.00 68.50 524 PRO A CA 1
ATOM 4011 C C . PRO A 1 524 ? -12.278 9.366 -13.175 1.00 68.50 524 PRO A C 1
ATOM 4013 O O . PRO A 1 524 ? -12.993 10.332 -13.436 1.00 68.50 524 PRO A O 1
ATOM 4016 N N . CYS A 1 525 ? -12.529 8.150 -13.672 1.00 77.69 525 CYS A N 1
ATOM 4017 C CA . CYS A 1 525 ? -13.689 7.810 -14.496 1.00 77.69 525 CYS A CA 1
ATOM 4018 C C . CYS A 1 525 ? -14.733 7.100 -13.628 1.00 77.69 525 CYS A C 1
ATOM 4020 O O . CYS A 1 525 ? -14.483 5.992 -13.166 1.00 77.69 525 CYS A O 1
ATOM 4022 N N . ARG A 1 526 ? -15.901 7.719 -13.411 1.00 78.44 526 ARG A N 1
ATOM 4023 C CA . ARG A 1 526 ? -16.938 7.180 -12.512 1.00 78.44 526 ARG A CA 1
ATOM 4024 C C . ARG A 1 526 ? -17.594 5.914 -13.062 1.00 78.44 526 ARG A C 1
ATOM 4026 O O . ARG A 1 526 ? -17.678 4.912 -12.364 1.00 78.44 526 ARG A O 1
ATOM 4033 N N . HIS A 1 527 ? -18.049 5.974 -14.313 1.00 79.62 527 HIS A N 1
ATOM 4034 C CA . HIS A 1 527 ? -18.743 4.881 -15.004 1.00 79.62 527 HIS A CA 1
ATOM 4035 C C . HIS A 1 527 ? -18.061 4.585 -16.342 1.00 79.62 527 HIS A C 1
ATOM 4037 O O . HIS A 1 527 ? -18.599 4.846 -17.420 1.00 79.62 527 HIS A O 1
ATOM 4043 N N . GLY A 1 528 ? -16.814 4.125 -16.273 1.00 81.06 528 GLY A N 1
ATOM 4044 C CA . GLY A 1 528 ? -16.029 3.817 -17.459 1.00 81.06 528 GLY A CA 1
ATOM 4045 C C . GLY A 1 528 ? -14.600 3.407 -17.143 1.00 81.06 528 GLY A C 1
ATOM 4046 O O . GLY A 1 528 ? -14.163 3.411 -15.994 1.00 81.06 528 GLY A O 1
ATOM 4047 N N . THR A 1 529 ? -13.853 3.085 -18.189 1.00 80.44 529 THR A N 1
ATOM 4048 C CA . THR A 1 529 ? -12.457 2.661 -18.097 1.00 80.44 529 THR A CA 1
ATOM 4049 C C . THR A 1 529 ? -11.527 3.854 -18.306 1.00 80.44 529 THR A C 1
ATOM 4051 O O . THR A 1 529 ? -11.636 4.567 -19.306 1.00 80.44 529 THR A O 1
ATOM 4054 N N . CYS A 1 530 ? -10.588 4.070 -17.381 1.00 78.25 530 CYS A N 1
ATOM 4055 C CA . CYS A 1 530 ? -9.537 5.077 -17.539 1.00 78.25 530 CYS A CA 1
ATOM 4056 C C . CYS A 1 530 ? -8.410 4.549 -18.429 1.00 78.25 530 CYS A C 1
ATOM 4058 O O . CYS A 1 530 ? -7.882 3.467 -18.181 1.00 78.25 530 CYS A O 1
ATOM 4060 N N . VAL A 1 531 ? -8.025 5.324 -19.440 1.00 81.38 531 VAL A N 1
ATOM 4061 C CA . VAL A 1 531 ? -6.924 5.015 -20.357 1.00 81.38 531 VAL A CA 1
ATOM 4062 C C . VAL A 1 531 ? -5.847 6.082 -20.196 1.00 81.38 531 VAL A C 1
ATOM 4064 O O . VAL A 1 531 ? -6.047 7.241 -20.565 1.00 81.38 531 VAL A O 1
ATOM 4067 N N . ALA A 1 532 ? -4.702 5.703 -19.629 1.00 66.31 532 ALA A N 1
ATOM 4068 C CA . ALA A 1 532 ? -3.558 6.595 -19.486 1.00 66.31 532 ALA A CA 1
ATOM 4069 C C . ALA A 1 532 ? -2.826 6.753 -20.828 1.00 66.31 532 ALA A C 1
ATOM 4071 O O . ALA A 1 532 ? -2.550 5.778 -21.522 1.00 66.31 532 ALA A O 1
ATOM 4072 N N . HIS A 1 533 ? -2.496 7.993 -21.183 1.00 69.75 533 HIS A N 1
ATOM 4073 C CA . HIS A 1 533 ? -1.663 8.328 -22.344 1.00 69.75 533 HIS A CA 1
ATOM 4074 C C . HIS A 1 533 ? -0.267 8.808 -21.928 1.00 69.75 533 HIS A C 1
ATOM 4076 O O . HIS A 1 533 ? 0.674 8.731 -22.712 1.00 69.75 533 HIS A O 1
ATOM 4082 N N . SER A 1 534 ? -0.133 9.325 -20.705 1.00 61.31 534 SER A N 1
ATOM 4083 C CA . SER A 1 534 ? 1.132 9.654 -20.046 1.00 61.31 534 SER A CA 1
ATOM 4084 C C . SER A 1 534 ? 0.929 9.634 -18.521 1.00 61.31 534 SER A C 1
ATOM 4086 O O . SER A 1 534 ? -0.223 9.597 -18.073 1.00 61.31 534 SER A O 1
ATOM 4088 N N . PRO A 1 535 ? 1.994 9.742 -17.698 1.00 58.16 535 PRO A N 1
ATOM 4089 C CA . PRO A 1 535 ? 1.845 9.834 -16.241 1.00 58.16 535 PRO A CA 1
ATOM 4090 C C . PRO A 1 535 ? 0.887 10.951 -15.790 1.00 58.16 535 PRO A C 1
ATOM 4092 O O . PRO A 1 535 ? 0.177 10.802 -14.800 1.00 58.16 535 PRO A O 1
ATOM 4095 N N . SER A 1 536 ? 0.802 12.039 -16.564 1.00 55.31 536 SER A N 1
ATOM 4096 C CA . SER A 1 536 ? -0.016 13.226 -16.287 1.00 55.31 536 SER A CA 1
ATOM 4097 C C . SER A 1 536 ? -1.229 13.406 -17.214 1.00 55.31 536 SER A C 1
ATOM 4099 O O . SER A 1 536 ? -1.890 14.444 -17.160 1.00 55.31 536 SER A O 1
ATOM 4101 N N . ARG A 1 537 ? -1.555 12.439 -18.085 1.00 64.31 537 ARG A N 1
ATOM 4102 C CA . ARG A 1 537 ? -2.643 12.576 -19.072 1.00 64.31 537 ARG A CA 1
ATOM 4103 C C . ARG A 1 537 ? -3.421 11.277 -19.239 1.00 64.31 537 ARG A C 1
ATOM 4105 O O . ARG A 1 537 ? -2.833 10.229 -19.483 1.00 64.31 537 ARG A O 1
ATOM 4112 N N . TYR A 1 538 ? -4.748 11.369 -19.214 1.00 78.44 538 TYR A N 1
ATOM 4113 C CA . TYR A 1 538 ? -5.651 10.236 -19.419 1.00 78.44 538 TYR A CA 1
ATOM 4114 C C . TYR A 1 538 ? -6.917 10.637 -20.181 1.00 78.44 538 TYR A C 1
ATOM 4116 O O . TYR A 1 538 ? -7.231 11.824 -20.314 1.00 78.44 538 TYR A O 1
ATOM 4124 N N . THR A 1 539 ? -7.653 9.634 -20.650 1.00 82.50 539 THR A N 1
ATOM 4125 C CA . THR A 1 539 ? -9.022 9.753 -21.162 1.00 82.50 539 THR A CA 1
ATOM 4126 C C . THR A 1 539 ? -9.928 8.710 -20.510 1.00 82.50 539 THR A C 1
ATOM 4128 O O . THR A 1 539 ? -9.462 7.664 -20.064 1.00 82.50 539 THR A O 1
ATOM 4131 N N . CYS A 1 540 ? -11.228 8.995 -20.431 1.00 84.31 540 CYS A N 1
ATOM 4132 C CA . CYS A 1 540 ? -12.226 8.046 -19.946 1.00 84.31 540 CYS A CA 1
ATOM 4133 C C . CYS A 1 540 ? -13.010 7.456 -21.120 1.00 84.31 540 CYS A C 1
ATOM 4135 O O . CYS A 1 540 ? -13.624 8.192 -21.894 1.00 84.31 540 CYS A O 1
ATOM 4137 N N . ARG A 1 541 ? -13.018 6.127 -21.237 1.00 85.69 541 ARG A N 1
ATOM 4138 C CA . ARG A 1 541 ? -13.939 5.392 -22.110 1.00 85.69 541 ARG A CA 1
ATOM 4139 C C . ARG A 1 541 ? -15.184 5.039 -21.310 1.00 85.69 541 ARG A C 1
ATOM 4141 O O . ARG A 1 541 ? -15.134 4.155 -20.463 1.00 85.69 541 ARG A O 1
ATOM 4148 N N . CYS A 1 542 ? -16.271 5.766 -21.541 1.00 83.31 542 CYS A N 1
ATOM 4149 C CA . CYS A 1 542 ? -17.498 5.589 -20.773 1.00 83.31 542 CYS A CA 1
ATOM 4150 C C . CYS A 1 542 ? -18.227 4.302 -21.138 1.00 83.31 542 CYS A C 1
ATOM 4152 O O . CYS A 1 542 ? -18.294 3.935 -22.312 1.00 83.31 542 CYS A O 1
ATOM 4154 N N . SER A 1 543 ? -18.770 3.646 -20.114 1.00 81.94 543 SER A N 1
ATOM 4155 C CA . SER A 1 543 ? -19.665 2.505 -20.275 1.00 81.94 543 SER A CA 1
ATOM 4156 C C . SER A 1 543 ? -20.940 2.925 -21.007 1.00 81.94 543 SER A C 1
ATOM 4158 O O . SER A 1 543 ? -21.304 4.106 -21.030 1.00 81.94 543 SER A O 1
ATOM 4160 N N . GLU A 1 544 ? -21.626 1.955 -21.607 1.00 79.06 544 GLU A N 1
ATOM 4161 C CA . GLU A 1 544 ? -22.870 2.202 -22.332 1.00 79.06 544 GLU A CA 1
ATOM 4162 C C . GLU A 1 544 ? -23.886 2.940 -21.442 1.00 79.06 544 GLU A C 1
ATOM 4164 O O . GLU A 1 544 ? -24.061 2.612 -20.269 1.00 79.06 544 GLU A O 1
ATOM 4169 N N . GLY A 1 545 ? -24.505 3.995 -21.979 1.00 75.69 545 GLY A N 1
ATOM 4170 C CA . GLY A 1 545 ? -25.421 4.848 -21.216 1.00 75.69 545 GLY A CA 1
ATOM 4171 C C . GLY A 1 545 ? -24.765 5.999 -20.440 1.00 75.69 545 GLY A C 1
ATOM 4172 O O . GLY A 1 545 ? -25.488 6.749 -19.791 1.00 75.69 545 GLY A O 1
ATOM 4173 N N . TYR A 1 546 ? -23.444 6.207 -20.526 1.00 81.44 546 TYR A N 1
ATOM 4174 C CA . TYR A 1 546 ? -22.748 7.306 -19.838 1.00 81.44 546 TYR A CA 1
ATOM 4175 C C . TYR A 1 546 ? -21.903 8.175 -20.786 1.00 81.44 546 TYR A C 1
ATOM 4177 O O . TYR A 1 546 ? -21.358 7.712 -21.787 1.00 81.44 546 TYR A O 1
ATOM 4185 N N . ARG A 1 547 ? -21.786 9.469 -20.469 1.00 81.19 547 ARG A N 1
ATOM 4186 C CA . ARG A 1 547 ? -21.002 10.480 -21.199 1.00 81.19 547 ARG A CA 1
ATOM 4187 C C . ARG A 1 547 ? -20.370 11.472 -20.216 1.00 81.19 547 ARG A C 1
ATOM 4189 O O . ARG A 1 547 ? -20.741 11.546 -19.050 1.00 81.19 547 ARG A O 1
ATOM 4196 N N . GLY A 1 548 ? -19.410 12.248 -20.701 1.00 77.94 548 GLY A N 1
ATOM 4197 C CA . GLY A 1 548 ? -18.751 13.315 -19.954 1.00 77.94 548 GLY A CA 1
ATOM 4198 C C . GLY A 1 548 ? -17.245 13.110 -19.934 1.00 77.94 548 GLY A C 1
ATOM 4199 O O . GLY A 1 548 ? -16.748 12.104 -20.444 1.00 77.94 548 GLY A O 1
ATOM 4200 N N . ARG A 1 549 ? -16.504 14.066 -19.372 1.00 78.25 549 ARG A N 1
ATOM 4201 C CA . ARG A 1 549 ? -15.035 13.955 -19.289 1.00 78.25 549 ARG A CA 1
ATOM 4202 C C . ARG A 1 549 ? -14.611 12.831 -18.336 1.00 78.25 549 ARG A C 1
ATOM 4204 O O . ARG A 1 549 ? -13.559 12.232 -18.534 1.00 78.25 549 ARG A O 1
ATOM 4211 N N . HIS A 1 550 ? -15.450 12.545 -17.345 1.00 79.06 550 HIS A N 1
ATOM 4212 C CA . HIS A 1 550 ? -15.251 11.576 -16.271 1.00 79.06 550 HIS A CA 1
ATOM 4213 C C . HIS A 1 550 ? -16.371 10.523 -16.224 1.00 79.06 550 HIS A C 1
ATOM 4215 O O . HIS A 1 550 ? -16.517 9.823 -15.221 1.00 79.06 550 HIS A O 1
ATOM 4221 N N . CYS A 1 551 ? -17.169 10.400 -17.290 1.00 82.44 551 CYS A N 1
ATOM 4222 C CA . CYS A 1 551 ? -18.346 9.524 -17.349 1.00 82.44 551 CYS A CA 1
ATOM 4223 C C . CYS A 1 551 ? -19.352 9.803 -16.220 1.00 82.44 551 CYS A C 1
ATOM 4225 O O . CYS A 1 551 ? -19.905 8.900 -15.589 1.00 82.44 551 CYS A O 1
ATOM 4227 N N . GLU A 1 552 ? -19.525 11.090 -15.928 1.00 81.06 552 GLU A N 1
ATOM 4228 C CA . GLU A 1 552 ? -20.346 11.622 -14.849 1.00 81.06 552 GLU A CA 1
ATOM 4229 C C . GLU A 1 552 ? -21.820 11.788 -15.229 1.00 81.06 552 GLU A C 1
ATOM 4231 O O . GLU A 1 552 ? -22.671 11.787 -14.343 1.00 81.06 552 GLU A O 1
ATOM 4236 N N . ALA A 1 553 ? -22.125 11.923 -16.520 1.00 76.44 553 ALA A N 1
ATOM 4237 C CA . ALA A 1 553 ? -23.475 12.160 -17.006 1.00 76.44 553 ALA A CA 1
ATOM 4238 C C . ALA A 1 553 ? -24.085 10.869 -17.556 1.00 76.44 553 ALA A C 1
ATOM 4240 O O . ALA A 1 553 ? -23.470 10.176 -18.364 1.00 76.44 553 ALA A O 1
ATOM 4241 N N . THR A 1 554 ? -25.317 10.566 -17.160 1.00 76.62 554 THR A N 1
ATOM 4242 C CA . THR A 1 554 ? -26.123 9.534 -17.812 1.00 76.62 554 THR A CA 1
ATOM 4243 C C . THR A 1 554 ? -26.655 10.069 -19.138 1.00 76.62 554 THR A C 1
ATOM 4245 O O . THR A 1 554 ? -27.111 11.209 -19.245 1.00 76.62 554 THR A O 1
ATOM 4248 N N . LEU A 1 555 ? -26.603 9.245 -20.179 1.00 69.38 555 LEU A N 1
ATOM 4249 C CA . LEU A 1 555 ? -27.394 9.464 -21.378 1.00 69.38 555 LEU A CA 1
ATOM 4250 C C . LEU A 1 555 ? -28.853 9.266 -20.967 1.00 69.38 555 LEU A C 1
ATOM 4252 O O . LEU A 1 555 ? -29.206 8.215 -20.439 1.00 69.38 555 LEU A O 1
ATOM 4256 N N . ALA A 1 556 ? -29.683 10.295 -21.147 1.00 54.03 556 ALA A N 1
ATOM 4257 C CA . ALA A 1 556 ? -31.101 10.227 -20.821 1.00 54.03 556 ALA A CA 1
ATOM 4258 C C . ALA A 1 556 ? -31.769 9.134 -21.670 1.00 54.03 556 ALA A C 1
ATOM 4260 O O . ALA A 1 556 ? -32.120 9.350 -22.831 1.00 54.03 556 ALA A O 1
ATOM 4261 N N . MET A 1 557 ? -31.902 7.943 -21.091 1.00 49.69 557 MET A N 1
ATOM 4262 C CA . MET A 1 557 ? -32.706 6.855 -21.617 1.00 49.69 557 MET A CA 1
ATOM 4263 C C . MET A 1 557 ? -34.107 6.992 -21.031 1.00 49.69 557 MET A C 1
ATOM 4265 O O . MET A 1 557 ? -34.299 6.830 -19.827 1.00 49.69 557 MET A O 1
ATOM 4269 N N . PHE A 1 558 ? -35.089 7.313 -21.872 1.00 45.34 558 PHE A N 1
ATOM 4270 C CA . PHE A 1 558 ? -36.489 7.169 -21.489 1.00 45.34 558 PHE A CA 1
ATOM 4271 C C . PHE A 1 558 ? -36.826 5.677 -21.494 1.00 45.34 558 PHE A C 1
ATOM 4273 O O . PHE A 1 558 ? -36.860 5.043 -22.548 1.00 45.34 558 PHE A O 1
ATOM 4280 N N . HIS A 1 559 ? -37.042 5.115 -20.307 1.00 43.38 559 HIS A N 1
ATOM 4281 C CA . HIS A 1 559 ? -37.674 3.811 -20.156 1.00 43.38 559 HIS A CA 1
ATOM 4282 C C . HIS A 1 559 ? -39.185 3.987 -20.340 1.00 43.38 559 HIS A C 1
ATOM 4284 O O . HIS A 1 559 ? -39.805 4.722 -19.576 1.00 43.38 559 HIS A O 1
ATOM 4290 N N . ASN A 1 560 ? -39.768 3.324 -21.340 1.00 44.62 560 ASN A N 1
ATOM 4291 C CA . ASN A 1 560 ? -41.205 3.043 -21.365 1.00 44.62 560 ASN A CA 1
ATOM 4292 C C . ASN A 1 560 ? -41.425 1.628 -20.805 1.00 44.62 560 ASN A C 1
ATOM 4294 O O . ASN A 1 560 ? -40.576 0.757 -21.011 1.00 44.62 560 ASN A O 1
ATOM 4298 N N . GLU A 1 561 ? -42.546 1.401 -20.113 1.00 47.50 561 GLU A N 1
ATOM 4299 C CA . GLU A 1 561 ? -42.852 0.154 -19.381 1.00 47.50 561 GLU A CA 1
ATOM 4300 C C . GLU A 1 561 ? -42.953 -1.120 -20.253 1.00 47.50 561 GLU A C 1
ATOM 4302 O O . GLU A 1 561 ? -43.065 -2.214 -19.712 1.00 47.50 561 GLU A O 1
ATOM 4307 N N . ASP A 1 562 ? -42.791 -1.020 -21.576 1.00 49.62 562 ASP A N 1
ATOM 4308 C CA . ASP A 1 562 ? -42.859 -2.152 -22.515 1.00 49.62 562 ASP A CA 1
ATOM 4309 C C . ASP A 1 562 ? -41.487 -2.690 -22.978 1.00 49.62 562 ASP A C 1
ATOM 4311 O O . ASP A 1 562 ? -41.404 -3.488 -23.910 1.00 49.62 562 ASP A O 1
ATOM 4315 N N . GLY A 1 563 ? -40.377 -2.263 -22.363 1.00 49.88 563 GLY A N 1
ATOM 4316 C CA . GLY A 1 563 ? -39.057 -2.885 -22.575 1.00 49.88 563 GLY A CA 1
ATOM 4317 C C . GLY A 1 563 ? -38.351 -2.576 -23.907 1.00 49.88 563 GLY A C 1
ATOM 4318 O O . GLY A 1 563 ? -37.241 -3.060 -24.119 1.00 49.88 563 GLY A O 1
ATOM 4319 N N . ASN A 1 564 ? -38.918 -1.731 -24.773 1.00 50.88 564 ASN A N 1
ATOM 4320 C CA . ASN A 1 564 ? -38.239 -1.246 -25.980 1.00 50.88 564 ASN A CA 1
ATOM 4321 C C . ASN A 1 564 ? -37.559 0.108 -25.721 1.00 50.88 564 ASN A C 1
ATOM 4323 O O . ASN A 1 564 ? -38.226 1.122 -25.513 1.00 50.88 564 ASN A O 1
ATOM 4327 N N . SER A 1 565 ? -36.224 0.136 -25.756 1.00 50.66 565 SER A N 1
ATOM 4328 C CA . SER A 1 565 ? -35.423 1.356 -25.631 1.00 50.66 565 SER A CA 1
ATOM 4329 C C . SER A 1 565 ? -35.138 1.971 -27.008 1.00 50.66 565 SER A C 1
ATOM 4331 O O . SER A 1 565 ? -34.571 1.334 -27.893 1.00 50.66 565 SER A O 1
ATOM 4333 N N . LEU A 1 566 ? -35.515 3.237 -27.207 1.00 54.09 566 LEU A N 1
ATOM 4334 C CA . LEU A 1 566 ? -35.161 4.012 -28.402 1.00 54.09 566 LEU A CA 1
ATOM 4335 C C . LEU A 1 566 ? -34.350 5.242 -27.992 1.00 54.09 566 LEU A C 1
ATOM 4337 O O . LEU A 1 566 ? -34.746 6.002 -27.111 1.00 54.09 566 LEU A O 1
ATOM 4341 N N . SER A 1 567 ? -33.199 5.441 -28.635 1.00 59.06 567 SER A N 1
ATOM 4342 C CA . SER A 1 567 ? -32.354 6.612 -28.388 1.00 59.06 567 SER A CA 1
ATOM 4343 C C . SER A 1 567 ? -32.997 7.890 -28.954 1.00 59.06 567 SER A C 1
ATOM 4345 O O . SER A 1 567 ? -33.757 7.840 -29.924 1.00 59.06 567 SER A O 1
ATOM 4347 N N . LEU A 1 568 ? -32.676 9.064 -28.396 1.00 57.44 568 LEU A N 1
ATOM 4348 C CA . LEU A 1 568 ? -33.178 10.354 -28.904 1.00 57.44 568 LEU A CA 1
ATOM 4349 C C . LEU A 1 568 ? -32.831 10.578 -30.387 1.00 57.44 568 LEU A C 1
ATOM 4351 O O . LEU A 1 568 ? -33.647 11.122 -31.127 1.00 57.44 568 LEU A O 1
ATOM 4355 N N . SER A 1 569 ? -31.663 10.115 -30.849 1.00 59.56 569 SER A N 1
ATOM 4356 C CA . SER A 1 569 ? -31.288 10.187 -32.268 1.00 59.56 569 SER A CA 1
ATOM 4357 C C . SER A 1 569 ? -32.176 9.300 -33.143 1.00 59.56 569 SER A C 1
ATOM 4359 O O . SER A 1 569 ? -32.538 9.706 -34.247 1.00 59.56 569 SER A O 1
ATOM 4361 N N . SER A 1 570 ? -32.602 8.140 -32.634 1.00 66.38 570 SER A N 1
ATOM 4362 C CA . SER A 1 570 ? -33.575 7.268 -33.300 1.00 66.38 570 SER A CA 1
ATOM 4363 C C . SER A 1 570 ? -34.939 7.955 -33.444 1.00 66.38 570 SER A C 1
ATOM 4365 O O . SER A 1 570 ? -35.534 7.892 -34.516 1.00 66.38 570 SER A O 1
ATOM 4367 N N . MET A 1 571 ? -35.416 8.674 -32.421 1.00 64.25 571 MET A N 1
ATOM 4368 C CA . MET A 1 571 ? -36.693 9.403 -32.499 1.00 64.25 571 MET A CA 1
ATOM 4369 C C . MET A 1 571 ? -36.659 10.574 -33.488 1.00 64.25 571 MET A C 1
ATOM 4371 O O . MET A 1 571 ? -37.608 10.752 -34.251 1.00 64.25 571 MET A O 1
ATOM 4375 N N . PHE A 1 572 ? -35.566 11.343 -33.532 1.00 69.75 572 PHE A N 1
ATOM 4376 C CA . PHE A 1 572 ? -35.414 12.408 -34.529 1.00 69.75 572 PHE A CA 1
ATOM 4377 C C . PHE A 1 572 ? -35.387 11.854 -35.957 1.00 69.75 572 PHE A C 1
ATOM 4379 O O . PHE A 1 572 ? -36.048 12.406 -36.836 1.00 69.75 572 PHE A O 1
ATOM 4386 N N . ALA A 1 573 ? -34.686 10.738 -36.182 1.00 72.25 573 ALA A N 1
ATOM 4387 C CA . ALA A 1 573 ? -34.660 10.077 -37.483 1.00 72.25 573 ALA A CA 1
ATOM 4388 C C . ALA A 1 573 ? -36.057 9.590 -37.909 1.00 72.25 573 ALA A C 1
ATOM 4390 O O . ALA A 1 573 ? -36.456 9.809 -39.053 1.00 72.25 573 ALA A O 1
ATOM 4391 N N . ILE A 1 574 ? -36.825 8.999 -36.986 1.00 78.75 574 ILE A N 1
ATOM 4392 C CA . ILE A 1 574 ? -38.199 8.546 -37.249 1.00 78.75 574 ILE A CA 1
ATOM 4393 C C . ILE A 1 574 ? -39.109 9.735 -37.585 1.00 78.75 574 ILE A C 1
ATOM 4395 O O . ILE A 1 574 ? -39.806 9.688 -38.595 1.00 78.75 574 ILE A O 1
ATOM 4399 N N . SER A 1 575 ? -39.061 10.828 -36.815 1.00 79.06 575 SER A N 1
ATOM 4400 C CA . SER A 1 575 ? -39.858 12.033 -37.100 1.00 79.06 575 SER A CA 1
ATOM 4401 C C . SER A 1 575 ? -39.546 12.641 -38.467 1.00 79.06 575 SER A C 1
ATOM 4403 O O . SER A 1 575 ? -40.465 13.014 -39.192 1.00 79.06 575 SER A O 1
ATOM 4405 N N . ILE A 1 576 ? -38.269 12.708 -38.858 1.00 83.00 576 ILE A N 1
ATOM 4406 C CA . ILE A 1 576 ? -37.875 13.207 -40.184 1.00 83.00 576 ILE A CA 1
ATOM 4407 C C . ILE A 1 576 ? -38.422 12.295 -41.290 1.00 83.00 576 ILE A C 1
ATOM 4409 O O . ILE A 1 576 ? -38.961 12.791 -42.278 1.00 83.00 576 ILE A O 1
ATOM 4413 N N . CYS A 1 577 ? -38.348 10.972 -41.113 1.00 82.00 577 CYS A N 1
ATOM 4414 C CA . CYS A 1 577 ? -38.887 10.019 -42.086 1.00 82.00 577 CYS A CA 1
ATOM 4415 C C . CYS A 1 577 ? -40.411 10.128 -42.219 1.00 82.00 577 CYS A C 1
ATOM 4417 O O . CYS A 1 577 ? -40.924 10.099 -43.334 1.00 82.00 577 CYS A O 1
ATOM 4419 N N . VAL A 1 578 ? -41.136 10.303 -41.108 1.00 87.06 578 VAL A N 1
ATOM 4420 C CA . VAL A 1 578 ? -42.597 10.482 -41.117 1.00 87.06 578 VAL A CA 1
ATOM 4421 C C . VAL A 1 578 ? -42.985 11.793 -41.796 1.00 87.06 578 VAL A C 1
ATOM 4423 O O . VAL A 1 578 ? -43.895 11.800 -42.618 1.00 87.06 578 VAL A O 1
ATOM 4426 N N . LEU A 1 579 ? -42.276 12.891 -41.520 1.00 86.31 579 LEU A N 1
ATOM 4427 C CA . LEU A 1 579 ? -42.525 14.175 -42.180 1.00 86.31 579 LEU A CA 1
ATOM 4428 C C . LEU A 1 579 ? -42.241 14.114 -43.687 1.00 86.31 579 LEU A C 1
ATOM 4430 O O . LEU A 1 579 ? -43.011 14.665 -44.468 1.00 86.31 579 LEU A O 1
ATOM 4434 N N . ALA A 1 580 ? -41.193 13.402 -44.110 1.00 82.69 580 ALA A N 1
ATOM 4435 C CA . ALA A 1 580 ? -40.908 13.173 -45.526 1.00 82.69 580 ALA A CA 1
ATOM 4436 C C . ALA A 1 580 ? -41.979 12.295 -46.204 1.00 82.69 580 ALA A C 1
ATOM 4438 O O . ALA A 1 580 ? -42.380 12.561 -47.340 1.00 82.69 580 ALA A O 1
ATOM 4439 N N . PHE A 1 581 ? -42.492 11.279 -45.502 1.00 85.88 581 PHE A N 1
ATOM 4440 C CA . PHE A 1 581 ? -43.602 10.453 -45.983 1.00 85.88 581 PHE A CA 1
ATOM 4441 C C . PHE A 1 581 ? -44.902 11.249 -46.102 1.00 85.88 581 PHE A C 1
ATOM 4443 O O . PHE A 1 581 ? -45.609 11.126 -47.094 1.00 85.88 581 PHE A O 1
ATOM 4450 N N . LEU A 1 582 ? -45.206 12.101 -45.124 1.00 85.12 582 LEU A N 1
ATOM 4451 C CA . LEU A 1 582 ? -46.375 12.975 -45.181 1.00 85.12 582 LEU A CA 1
ATOM 4452 C C . LEU A 1 582 ? -46.239 14.020 -46.291 1.00 85.12 582 LEU A C 1
ATOM 4454 O O . LEU A 1 582 ? -47.208 14.257 -47.003 1.00 85.12 582 LEU A O 1
ATOM 4458 N N . GLY A 1 583 ? -45.049 14.593 -46.489 1.00 82.81 583 GLY A N 1
ATOM 4459 C CA . GLY A 1 583 ? -44.774 15.511 -47.598 1.00 82.81 583 GLY A CA 1
ATOM 4460 C C . GLY A 1 583 ? -44.996 14.852 -48.959 1.00 82.81 583 GLY A C 1
ATOM 4461 O O . GLY A 1 583 ? -45.780 15.346 -49.761 1.00 82.81 583 GLY A O 1
ATOM 4462 N N . SER A 1 584 ? -44.402 13.676 -49.176 1.00 80.31 584 SER A N 1
ATOM 4463 C CA . SER A 1 584 ? -44.591 12.912 -50.420 1.00 80.31 584 SER A CA 1
ATOM 4464 C C . SER A 1 584 ? -46.027 12.417 -50.618 1.00 80.31 584 SER A C 1
ATOM 4466 O O . SER A 1 584 ? -46.501 12.358 -51.750 1.00 80.31 584 SER A O 1
ATOM 4468 N N . TYR A 1 585 ? -46.753 12.111 -49.541 1.00 84.19 585 TYR A N 1
ATOM 4469 C CA . TYR A 1 585 ? -48.174 11.771 -49.606 1.00 84.19 585 TYR A CA 1
ATOM 4470 C C . TYR A 1 585 ? -49.041 12.981 -49.978 1.00 84.19 585 TYR A C 1
ATOM 4472 O O . TYR A 1 585 ? -49.960 12.848 -50.781 1.00 84.19 585 TYR A O 1
ATOM 4480 N N . VAL A 1 586 ? -48.742 14.169 -49.445 1.00 81.88 586 VAL A N 1
ATOM 4481 C CA . VAL A 1 586 ? -49.427 15.414 -49.824 1.00 81.88 586 VAL A CA 1
ATOM 4482 C C . VAL A 1 586 ? -49.154 15.756 -51.288 1.00 81.88 586 VAL A C 1
ATOM 4484 O O . VAL A 1 586 ? -50.102 16.051 -52.011 1.00 81.88 586 VAL A O 1
ATOM 4487 N N . ASP A 1 587 ? -47.908 15.637 -51.753 1.00 73.94 587 ASP A N 1
ATOM 4488 C CA . ASP A 1 587 ? -47.560 15.838 -53.166 1.00 73.94 587 ASP A CA 1
ATOM 4489 C C . ASP A 1 587 ? -48.280 14.832 -54.078 1.00 73.94 587 ASP A C 1
ATOM 4491 O O . ASP A 1 587 ? -48.814 15.204 -55.122 1.00 73.94 587 ASP A O 1
ATOM 4495 N N . TYR A 1 588 ? -48.368 13.566 -53.660 1.00 81.06 588 TYR A N 1
ATOM 4496 C CA . TYR A 1 588 ? -49.113 12.529 -54.376 1.00 81.06 588 TYR A CA 1
ATOM 4497 C C . TYR A 1 588 ? -50.615 12.840 -54.452 1.00 81.06 588 TYR A C 1
ATOM 4499 O O . TYR A 1 588 ? -51.220 12.722 -55.515 1.00 81.06 588 TYR A O 1
ATOM 4507 N N . VAL A 1 589 ? -51.227 13.275 -53.347 1.00 78.38 589 VAL A N 1
ATOM 4508 C CA . VAL A 1 589 ? -52.650 13.646 -53.307 1.00 78.38 589 VAL A CA 1
ATOM 4509 C C . VAL A 1 589 ? -52.925 14.896 -54.150 1.00 78.38 589 VAL A C 1
ATOM 4511 O O . VAL A 1 589 ? -53.920 14.928 -54.870 1.00 78.38 589 VAL A O 1
ATOM 4514 N N . LEU A 1 590 ? -52.041 15.900 -54.119 1.00 73.19 590 LEU A N 1
ATOM 4515 C CA . LEU A 1 590 ? -52.149 17.098 -54.958 1.00 73.19 590 LEU A CA 1
ATOM 4516 C C . LEU A 1 590 ? -52.004 16.776 -56.451 1.00 73.19 590 LEU A C 1
ATOM 4518 O O . LEU A 1 590 ? -52.732 17.348 -57.256 1.00 73.19 590 LEU A O 1
ATOM 4522 N N . PHE A 1 591 ? -51.129 15.834 -56.817 1.00 72.88 591 PHE A N 1
ATOM 4523 C CA . PHE A 1 591 ? -50.963 15.374 -58.199 1.00 72.88 591 PHE A CA 1
ATOM 4524 C C . PHE A 1 591 ? -52.212 14.675 -58.758 1.00 72.88 591 PHE A C 1
ATOM 4526 O O . PHE A 1 591 ? -52.472 14.772 -59.948 1.00 72.88 591 PHE A O 1
ATOM 4533 N N . TYR A 1 592 ? -52.994 13.990 -57.919 1.00 70.38 592 TYR A N 1
ATOM 4534 C CA . TYR A 1 592 ? -54.249 13.341 -58.330 1.00 70.38 592 TYR A CA 1
ATOM 4535 C C . TYR A 1 592 ? -55.483 14.262 -58.273 1.00 70.38 592 TYR A C 1
ATOM 4537 O O . TYR A 1 592 ? -56.550 13.877 -58.751 1.00 70.38 592 TYR A O 1
ATOM 4545 N N . LEU A 1 593 ? -55.362 15.447 -57.665 1.00 62.88 593 LEU A N 1
ATOM 4546 C CA . LEU A 1 593 ? -56.414 16.472 -57.591 1.00 62.88 593 LEU A CA 1
ATOM 4547 C C . LEU A 1 593 ? -56.269 17.572 -58.663 1.00 62.88 593 LEU A C 1
ATOM 4549 O O . LEU A 1 593 ? -57.135 18.446 -58.743 1.00 62.88 593 LEU A O 1
ATOM 4553 N N . TRP A 1 594 ? -55.199 17.524 -59.460 1.00 53.91 594 TRP A N 1
ATOM 4554 C CA . TRP A 1 594 ? -54.976 18.297 -60.688 1.00 53.91 594 TRP A CA 1
ATOM 4555 C C . TRP A 1 594 ? -55.293 17.432 -61.908 1.00 53.91 594 TRP A C 1
ATOM 4557 O O . TRP A 1 594 ? -55.814 17.995 -62.899 1.00 53.91 594 TRP A O 1
#

Secondary structure (DSSP, 8-state):
---EEEEEPP---S-TTS--EEEE-GGGTTTEEE-TTT-EEEEPTTPPSEEEEEEEEEE-SSSPPEEEEEEEEE----HHHHHT-EEEEEES--HHHHH---TTS--HHHHHHHHHHHHHT--GGGEEEEEEEEETTTEEEEEEEEEETTEEPPHHHHHHHHHHTHHHHHHHHTSEEEEES--GGGTS--TTSS-EEEEEEE-SS-EEEE-SS-EEEEPPEEEEEEESPPPPSS----GGGSSS-SS-TT---EEETTEEEP----EEEEEE----SSEEEEEE--SS-PPTTPPPEEEEEEEETTEEEEEEEESS-EEEEE-TT-----SSS-EEEEEE-------SSS-SS-SS-------GGGTS--SSSS-TT-SSEEEE--SSS-EEEEPTTEESTTS-EEPPP----SS-------SSPPPSS-EEEEEEEE---SEEEEEEEE-TTSS-EEEEEEETTEEEEEEESSS--EEEEEEEEE-TTSSEEEEEEEEPPTTEEEEEETTEEEEEE-GGGG---TTEEEEEEETTEEEEEEPTTEESSSS-EEP-----TTS----HHHHHHHHHHHHHHHHHHHHHHHHH--

Radius of gyration: 32.07 Å; Cα contacts (8 Å, |Δi|>4): 1081; chains: 1; bounding box: 95×85×91 Å

Organism: NCBI:txid230148

InterPro domains:
  IPR000742 EGF-like domain [PF00008] (520-550)
  IPR000742 EGF-like domain [PS00022] (392-403)
  IPR000742 EGF-like domain [PS00022] (540-551)
  IPR000742 EGF-like domain [PS01186] (392-403)
  IPR000742 EGF-like domain [PS01186] (540-551)
  IPR000742 EGF-like domain [PS50026] (364-404)
  IPR000742 EGF-like domain [PS50026] (516-552)
  IPR000742 EGF-like domain [SM00181] (367-404)
  IPR000742 EGF-like domain [SM00181] (519-552)
  IPR001791 Laminin G domain [PF02210] (272-344)
  IPR001791 Laminin G domain [PF02210] (437-500)
  IPR001791 Laminin G domain [PS50025] (407-577)
  IPR001791 Laminin G domain [SM00282] (264-454)
  IPR001791 Laminin G domain [cd00110] (262-344)
  IPR001791 Laminin G domain [cd00110] (410-499)
  IPR001881 EGF-like calcium-binding domain [SM00179] (496-552)
  IPR013320 Concanavalin A-like lectin/glucanase domain superfamily [SSF49899] (223-345)
  IPR013320 Concanavalin A-like lectin/glucanase domain superfamily [SSF49899] (392-500)
  IPR015919 Cadherin-like superfamily [SSF49313] (3-76)
  IPR050372 Neurexin-related cell adhesion and synaptic protein [PTHR15036] (340-506)

Nearest PDB structures (foldseek):
  5mc9-assembly1_A  TM=3.071E-01  e=3.817E-09  Mus musculus
  2r1d-assembly9_I  TM=7.571E-01  e=2.317E-04  Rattus norvegicus
  1c4r-assembly3_C  TM=7.308E-01  e=1.600E-04  Rattus norvegicus
  3b3q-assembly1_F  TM=7.285E-01  e=1.875E-04  Homo sapiens
  2wjs-assembly1_A  TM=3.148E-01  e=1.921E-07  Mus musculus

Solvent-accessible surface area (backbone atoms only — not comparable to full-atom values): 34986 Å² total; per-residue (Å²): 110,74,75,41,63,55,43,51,66,63,75,92,62,100,67,83,86,61,72,48,38,42,44,73,54,78,92,48,57,88,44,36,51,69,40,40,72,76,31,38,30,29,41,43,57,89,57,72,69,46,78,46,82,43,52,32,42,40,35,58,84,80,61,84,71,42,76,40,79,47,77,47,76,43,76,86,82,54,74,66,51,61,75,32,31,32,39,36,28,37,38,83,42,42,43,40,67,36,53,33,59,55,99,89,52,80,18,41,48,54,52,49,42,50,51,50,18,63,77,68,73,45,61,58,88,30,56,45,78,52,26,70,38,67,51,76,88,41,18,24,43,38,33,33,30,39,50,51,100,83,43,70,45,56,29,50,62,52,39,51,53,50,57,78,38,39,71,61,50,26,64,74,55,74,40,46,71,74,37,48,48,69,57,45,44,78,79,49,91,32,88,92,30,68,12,60,38,62,45,80,43,72,47,93,59,68,42,71,44,59,52,54,89,45,54,50,67,32,47,40,67,47,78,38,56,40,64,14,42,78,60,66,96,60,88,59,61,51,53,81,74,44,98,58,67,90,36,68,94,85,39,69,68,40,70,48,90,90,14,57,50,80,57,63,71,42,78,48,73,50,76,50,64,35,68,61,37,61,48,82,76,44,78,51,63,61,91,60,92,79,60,97,82,61,61,65,37,33,38,37,35,30,32,56,86,21,24,57,32,43,38,41,22,84,54,83,60,75,48,77,47,64,65,93,73,70,60,69,57,38,75,65,44,86,44,77,51,76,50,73,47,87,65,83,80,75,65,64,91,47,61,86,68,73,72,99,68,69,94,46,56,68,76,52,77,54,75,62,53,60,98,53,101,66,51,85,7,44,95,46,21,45,65,40,59,48,64,61,81,65,41,39,53,41,43,92,68,31,28,66,72,33,21,78,38,72,44,88,83,83,88,69,86,84,81,61,84,87,86,82,86,70,97,63,82,75,65,93,46,52,48,79,48,77,46,79,47,66,32,64,54,42,62,49,78,79,44,80,47,69,43,98,83,67,69,30,37,41,32,38,31,32,54,88,16,23,44,31,39,42,37,22,87,76,85,55,85,48,78,49,70,46,93,84,50,67,53,30,78,55,51,84,41,81,47,76,48,80,44,55,39,88,28,37,42,83,42,82,50,99,90,46,77,43,70,39,71,25,61,38,54,76,55,64,24,75,38,38,49,62,46,69,80,43,56,87,38,70,49,44,50,47,38,92,61,33,38,63,83,30,18,76,39,71,53,87,71,63,82,51,100,81,78,66,79,65,55,70,70,56,52,53,52,49,52,53,51,51,52,51,52,52,50,54,48,50,53,53,51,53,62,74,74,107

pLDDT: mean 73.64, std 15.79, range [32.38, 95.75]

Mean predicted aligned error: 19.11 Å